Protein AF-A0A3B8SNI4-F1 (afdb_monomer)

Radius of gyration: 22.6 Å; Cα contacts (8 Å, |Δi|>4): 766; chains: 1; bounding box: 55×49×61 Å

Sequence (420 aa):
MEDINLNFTGDFHAITAANNLICAAIDNNIFQGNSLNIDENRICFNRCLDVNDRALKDITIHSKDYERKEKFDITAASEIMAILCLAKDMEDLEYKLDNILIGYTKDNKPIFVKSLNITGSLLVLLKDAIKPNLVQTLEHNPVIIHGGPFANIAHGCSSIIATKTAMKLGEYCITEAGFGSDLGALKFYDIKCRLNGLMPNATVLVTTIKALKYNGVDSLEEGINNLKAHIDILKNLTNNIIVCLNKFDNDSEEDIKYVEDYCYKLNVEFSVSTAYRDGGSGAIELAKKIISLDNKEEYKPLYDINLSIYDKIDRIIKDIYHASKIDYSEDAISKIKMIEDNKLDKLPICVAKTQYSISDDKDKLGNPSDYQVTVKDVKLYNGAGFITIYLGSIITMPGLPKVPNYEKIKLIDGEISGLS

Solvent-accessible surface area (backbone atoms only — not comparable to full-atom values): 22899 Å² total; per-residue (Å²): 109,69,52,74,76,59,64,58,91,39,41,64,59,28,45,30,51,37,44,38,47,53,46,51,49,53,55,48,40,51,74,78,68,27,89,77,44,65,28,73,92,43,58,69,59,60,38,45,40,89,57,60,48,53,78,42,58,69,40,75,46,79,54,97,90,50,72,37,78,46,36,37,30,24,32,42,64,37,61,62,32,40,24,63,16,64,20,76,49,70,68,48,38,52,56,23,54,33,42,28,55,42,28,24,24,76,83,70,45,82,38,36,43,50,80,71,74,46,57,71,61,41,49,64,48,36,61,67,53,72,56,62,38,82,51,59,49,98,82,70,45,82,39,72,59,35,66,60,22,37,37,30,76,38,49,12,34,56,14,44,48,39,50,55,49,37,50,72,74,38,99,70,63,88,82,72,43,34,74,48,53,84,38,1,48,48,26,38,49,50,43,56,19,63,78,64,77,55,78,75,62,66,43,79,49,76,46,36,69,68,58,26,13,58,31,25,78,74,30,54,81,55,4,44,42,29,56,49,45,45,50,55,42,42,56,60,36,33,78,49,47,32,39,34,35,51,65,56,96,84,63,50,71,65,62,53,48,53,53,45,56,52,34,50,76,70,74,31,50,68,30,67,28,39,35,92,81,53,40,73,71,25,34,48,66,40,52,53,50,60,70,64,52,66,84,65,82,51,73,45,68,86,66,70,51,83,46,55,67,66,56,51,49,50,49,48,41,42,73,60,29,36,36,72,43,80,45,69,34,72,63,19,53,53,42,51,48,54,33,49,78,69,70,65,42,76,39,41,80,29,64,20,46,44,76,64,15,70,40,62,46,57,85,46,47,31,64,60,61,78,41,74,48,44,37,57,38,58,47,76,38,55,22,53,54,33,32,26,40,25,52,42,93,76,82,51,40,49,59,70,62,98,81,50,64,71,84,56,47,45,77,55,99,87,40,83,40,60,83,124

Nearest PDB structures (foldseek):
  4ioj-assembly1_A  TM=9.834E-01  e=3.350E-52  Moorella thermoacetica ATCC 39073
  3do6-assembly1_A  TM=9.729E-01  e=1.039E-50  Thermotoga maritima
  3qus-assembly1_B  TM=9.733E-01  e=5.828E-49  Neomoorella thermoacetica
  1eg7-assembly1_A  TM=9.676E-01  e=6.961E-49  Neomoorella thermoacetica
  7c11-assembly2_M  TM=9.817E-01  e=9.425E-48  Methylorubrum extorquens CM4

Secondary structure (DSSP, 8-state):
-HHHHTTTTSHHHHHHHHHHHHHHHHHHHHHTT-TT-EEEEEE---EE-SS--GGGGSEEEE-SS-EEEE-EE-GGGSHHHHHHHH-SSHHHHHHHHHT-EEEEETTS-EEEGGGGT-HHHHHHHHTTTTSPEEEE-TT--EEEE-----TTTS--B--HHHHHHHHHHSS-----BSS-IIIIIHHIIIIIIHHHT---S-EEEEE-HHHHHHHTTT-HHHHHHHHHHHHHHHHTT-S-EEEEEE--TT--HHHHHHHHHHHHHTT-EEEEE-HHHHGGGGGHHHHHHHHHS--------SS-TTS-HHHHHHHHHHHTT--SEEEE-HHHHHHHHHHHHTT---S-EEEE--SSSSSS-TT--SS--S-EEEE-EEEEETTTTEEEEESS---SS----SS-GGGT-EEETTEEES--

Mean predicted aligned error: 3.7 Å

pLDDT: mean 96.06, std 4.56, range [60.31, 98.94]

Foldseek 3Di:
DVLVLPCNPVLLVLLLVLLVVLVVLCVVCVVVPVPVQFDLAWFQRAHEAQDQDPVQAWDWDDDDPDIHIGHYFHSLAHLLLLLLQQAPDLVLSLQLQQFFFGGAHPVGHTDGSVVSVCSVVSCVSCVPLSDWDWDADPVRHIDTAHGAHDQFQHQQWGHPNRQVVCVVPDPDRDTWGDFACLTNVLSCQQPRCVSPVDFDQAEEGEDEQVQLCVLQVNDNVLSVLQVVLSQQSVVLFFPRYEYEYEDDPPDDPVSVVVSCVVCVVVVHHYYYAPCVPVNVVRCVVVVVSSVPRDRDRGGDRQDQLPDQLVVLVVSSCCSRLQEPEEAEDPQAVVVSVSCVVNVVRSFHERERADSCDSDNDNVNGRRDHHHYFYQYHWDDSSSSGHIYTYRDDDRSRHHADPDHQVVFWDADPNDTTSSD

Structure (mmCIF, N/CA/C/O backbone):
data_AF-A0A3B8SNI4-F1
#
_entry.id   AF-A0A3B8SNI4-F1
#
loop_
_atom_site.group_PDB
_atom_site.id
_atom_site.type_symbol
_atom_site.label_atom_id
_atom_site.label_alt_id
_atom_site.label_comp_id
_atom_site.label_asym_id
_atom_site.label_entity_id
_atom_site.label_seq_id
_atom_site.pdbx_PDB_ins_code
_atom_site.Cartn_x
_atom_site.Cartn_y
_atom_site.Cartn_z
_atom_site.occupancy
_atom_site.B_iso_or_equiv
_atom_site.auth_seq_id
_atom_site.auth_comp_id
_atom_site.auth_asym_id
_atom_site.auth_atom_id
_atom_site.pdbx_PDB_model_num
ATOM 1 N N . MET A 1 1 ? -10.488 4.130 -20.322 1.00 87.06 1 MET A N 1
ATOM 2 C CA . MET A 1 1 ? -9.686 4.875 -19.325 1.00 87.06 1 MET A CA 1
ATOM 3 C C . MET A 1 1 ? -10.553 5.808 -18.500 1.00 87.06 1 MET A C 1
ATOM 5 O O . MET A 1 1 ? -10.392 5.814 -17.291 1.00 87.06 1 MET A O 1
ATOM 9 N N . GLU A 1 2 ? -11.481 6.544 -19.117 1.00 92.44 2 GLU A N 1
ATOM 10 C CA . GLU A 1 2 ? -12.382 7.468 -18.409 1.00 92.44 2 GLU A CA 1
ATOM 11 C C . GLU A 1 2 ? -13.154 6.801 -17.263 1.00 92.44 2 GLU A C 1
ATOM 13 O O . GLU A 1 2 ? -13.067 7.273 -16.134 1.00 92.44 2 GLU A O 1
ATOM 18 N N . ASP A 1 3 ? -13.796 5.654 -17.516 1.00 94.81 3 ASP A N 1
ATOM 19 C CA . ASP A 1 3 ? -14.542 4.926 -16.479 1.00 94.81 3 ASP A CA 1
ATOM 20 C C . ASP A 1 3 ? -13.661 4.523 -15.290 1.00 94.81 3 ASP A C 1
ATOM 22 O O . ASP A 1 3 ? -14.047 4.735 -14.144 1.00 94.81 3 ASP A O 1
ATOM 26 N N . ILE A 1 4 ? -12.459 3.995 -15.564 1.00 95.75 4 ILE A N 1
ATOM 27 C CA . ILE A 1 4 ? -11.482 3.560 -14.547 1.00 95.75 4 ILE A CA 1
ATOM 28 C C . ILE A 1 4 ? -11.057 4.737 -13.657 1.00 95.75 4 ILE A C 1
ATOM 30 O O . ILE A 1 4 ? -10.866 4.558 -12.460 1.00 95.75 4 ILE A O 1
ATOM 34 N N . ASN A 1 5 ? -10.925 5.935 -14.234 1.00 95.31 5 ASN A N 1
ATOM 35 C CA . ASN A 1 5 ? -10.493 7.143 -13.527 1.00 95.31 5 ASN A CA 1
ATOM 36 C C . ASN A 1 5 ? -11.628 7.875 -12.784 1.00 95.31 5 ASN A C 1
ATOM 38 O O . ASN A 1 5 ? -11.355 8.860 -12.099 1.00 95.31 5 ASN A O 1
ATOM 42 N N . LEU A 1 6 ? -12.885 7.455 -12.954 1.00 96.12 6 LEU A N 1
ATOM 43 C CA . LEU A 1 6 ? -14.057 8.077 -12.335 1.00 96.12 6 LEU A CA 1
ATOM 44 C C . LEU A 1 6 ? -14.736 7.092 -11.377 1.00 96.12 6 LEU A C 1
ATOM 46 O O . LEU A 1 6 ? -14.124 6.593 -10.441 1.00 96.12 6 LEU A O 1
ATOM 50 N N . ASN A 1 7 ? -16.024 6.824 -11.584 1.00 97.38 7 ASN A N 1
ATOM 51 C CA . ASN A 1 7 ? -16.815 5.982 -10.693 1.00 97.38 7 ASN A CA 1
ATOM 52 C C . ASN A 1 7 ? -16.539 4.490 -10.888 1.00 97.38 7 ASN A C 1
ATOM 54 O O . ASN A 1 7 ? -16.907 3.701 -10.021 1.00 97.38 7 ASN A O 1
ATOM 58 N N . PHE A 1 8 ? -15.958 4.113 -12.030 1.00 98.38 8 PHE A N 1
ATOM 59 C CA . PHE A 1 8 ? -15.802 2.744 -12.495 1.00 98.38 8 PHE A CA 1
ATOM 60 C C . PHE A 1 8 ? -17.044 1.890 -12.193 1.00 98.38 8 PHE A C 1
ATOM 62 O O . PHE A 1 8 ? -18.123 2.164 -12.713 1.00 98.38 8 PHE A O 1
ATOM 69 N N . THR A 1 9 ? -16.914 0.894 -11.321 1.00 98.31 9 THR A N 1
ATOM 70 C CA . THR A 1 9 ? -17.988 -0.011 -10.887 1.00 98.31 9 THR A CA 1
ATOM 71 C C . THR A 1 9 ? -18.613 0.364 -9.542 1.00 98.31 9 THR A C 1
ATOM 73 O O . THR A 1 9 ? -19.538 -0.301 -9.085 1.00 98.31 9 THR A O 1
ATOM 76 N N . GLY A 1 10 ? -18.154 1.448 -8.912 1.00 98.56 10 GLY A N 1
ATOM 77 C CA . GLY A 1 10 ? -18.661 1.944 -7.634 1.00 98.56 10 GLY A CA 1
ATOM 78 C C . GLY A 1 10 ? -17.985 1.361 -6.391 1.00 98.56 10 GLY A C 1
ATOM 79 O O . GLY A 1 10 ? -18.433 1.645 -5.280 1.00 98.56 10 GLY A O 1
ATOM 80 N N . ASP A 1 11 ? -16.899 0.599 -6.544 1.00 98.69 11 ASP A N 1
ATOM 81 C CA . ASP A 1 11 ? -16.204 -0.064 -5.430 1.00 98.69 11 ASP A CA 1
ATOM 82 C C . ASP A 1 11 ? -15.754 0.935 -4.353 1.00 98.69 11 ASP A C 1
ATOM 84 O O . ASP A 1 11 ? -15.975 0.726 -3.160 1.00 98.69 11 ASP A O 1
ATOM 88 N N . PHE A 1 12 ? -15.167 2.064 -4.764 1.00 98.69 12 PHE A N 1
ATOM 89 C CA . PHE A 1 12 ? -14.708 3.095 -3.830 1.00 98.69 12 PHE A CA 1
ATOM 90 C C . PHE A 1 12 ? -15.888 3.743 -3.101 1.00 98.69 12 PHE A C 1
ATOM 92 O O . PHE A 1 12 ? -15.811 3.926 -1.890 1.00 98.69 12 PHE A O 1
ATOM 99 N N . HIS A 1 13 ? -17.018 3.973 -3.779 1.00 98.75 13 HIS A N 1
ATOM 100 C CA . HIS A 1 13 ? -18.238 4.493 -3.146 1.00 98.75 13 HIS A CA 1
ATOM 101 C C . HIS A 1 13 ? -18.773 3.546 -2.070 1.00 98.75 13 HIS A C 1
ATOM 103 O O . HIS A 1 13 ? -19.143 3.991 -0.981 1.00 98.75 13 HIS A O 1
ATOM 109 N N . ALA A 1 14 ? -18.773 2.239 -2.342 1.00 98.88 14 ALA A N 1
ATOM 110 C CA . ALA A 1 14 ? -19.166 1.221 -1.372 1.00 98.88 14 ALA A CA 1
ATOM 111 C C . ALA A 1 14 ? -18.240 1.216 -0.143 1.00 98.88 14 ALA A C 1
ATOM 113 O O . ALA A 1 14 ? -18.717 1.157 0.993 1.00 98.88 14 ALA A O 1
ATOM 114 N N . ILE A 1 15 ? -16.927 1.355 -0.351 1.00 98.88 15 ILE A N 1
ATOM 115 C CA . ILE A 1 15 ? -15.934 1.465 0.728 1.00 98.88 15 ILE A CA 1
ATOM 116 C C . ILE A 1 15 ? -16.149 2.749 1.538 1.00 98.88 15 ILE A C 1
ATOM 118 O O . ILE A 1 15 ? -16.160 2.690 2.769 1.00 98.88 15 ILE A O 1
ATOM 122 N N . THR A 1 16 ? -16.373 3.897 0.888 1.00 98.88 16 THR A N 1
ATOM 123 C CA . THR A 1 16 ? -16.684 5.166 1.565 1.00 98.88 16 THR A CA 1
ATOM 124 C C . THR A 1 16 ? -17.934 5.029 2.433 1.00 98.88 16 THR A C 1
ATOM 126 O O . THR A 1 16 ? -17.929 5.431 3.600 1.00 98.88 16 THR A O 1
ATOM 129 N N . ALA A 1 17 ? -18.999 4.429 1.891 1.00 98.94 17 ALA A N 1
ATOM 130 C CA . ALA A 1 17 ? -20.250 4.208 2.604 1.00 98.94 17 ALA A CA 1
ATOM 131 C C . ALA A 1 17 ? -20.061 3.280 3.814 1.00 98.94 17 ALA A C 1
ATOM 133 O O . ALA A 1 17 ? -20.495 3.619 4.915 1.00 98.94 17 ALA A O 1
ATOM 134 N N . ALA A 1 18 ? -19.365 2.151 3.643 1.00 98.88 18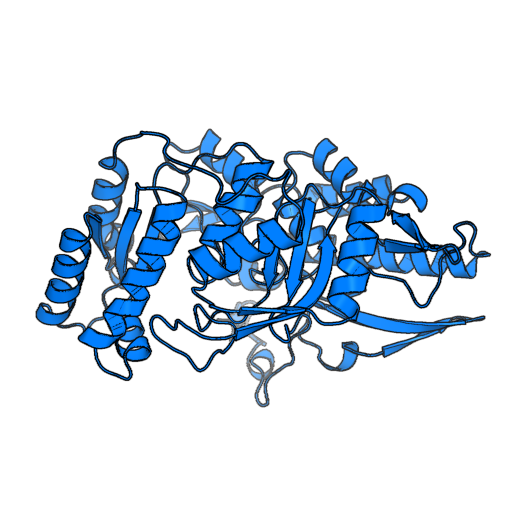 ALA A N 1
ATOM 135 C CA . ALA A 1 18 ? -19.080 1.213 4.727 1.00 98.88 18 ALA A CA 1
ATOM 136 C C . ALA A 1 18 ? -18.221 1.857 5.830 1.00 98.88 18 ALA A C 1
ATOM 138 O O . ALA A 1 18 ? -18.532 1.730 7.014 1.00 98.88 18 ALA A O 1
ATOM 139 N N . ASN A 1 19 ? -17.189 2.621 5.457 1.00 98.88 19 ASN A N 1
ATOM 140 C CA . ASN A 1 19 ? -16.322 3.321 6.407 1.00 98.88 19 ASN A CA 1
ATOM 141 C C . ASN A 1 19 ? -17.123 4.326 7.234 1.00 98.88 19 ASN A C 1
ATOM 143 O O . ASN A 1 19 ? -17.052 4.348 8.462 1.00 98.88 19 ASN A O 1
ATOM 147 N N . ASN A 1 20 ? -17.918 5.154 6.561 1.00 98.81 20 ASN A N 1
ATOM 148 C CA . ASN A 1 20 ? -18.678 6.197 7.232 1.00 98.81 20 ASN A CA 1
ATOM 149 C C . ASN A 1 20 ? -19.866 5.635 8.030 1.00 98.81 20 ASN A C 1
ATOM 151 O O . ASN A 1 20 ? -20.262 6.264 9.012 1.00 98.81 20 ASN A O 1
ATOM 155 N N . LEU A 1 21 ? -20.375 4.439 7.698 1.00 98.88 21 LEU A N 1
ATOM 156 C CA . LEU A 1 21 ? -21.325 3.712 8.545 1.00 98.88 21 LEU A CA 1
ATOM 157 C C . LEU A 1 21 ? -20.695 3.304 9.886 1.00 98.88 21 LEU A C 1
ATOM 159 O O . LEU A 1 21 ? -21.345 3.469 10.916 1.00 98.88 21 LEU A O 1
ATOM 163 N N . ILE A 1 22 ? -19.435 2.845 9.905 1.00 98.81 22 ILE A N 1
ATOM 164 C CA . ILE A 1 22 ? -18.716 2.565 11.164 1.00 98.81 22 ILE A CA 1
ATOM 165 C C . ILE A 1 22 ? -18.629 3.840 12.008 1.00 98.81 22 ILE A C 1
ATOM 167 O O . ILE A 1 22 ? -19.038 3.835 13.168 1.00 98.81 22 ILE A O 1
ATOM 171 N N . CYS A 1 23 ? -18.174 4.955 11.427 1.00 98.38 23 CYS A N 1
ATOM 172 C CA . CYS A 1 23 ? -18.080 6.232 12.142 1.00 98.38 23 CYS A CA 1
ATOM 173 C C . CYS A 1 23 ? -19.439 6.700 12.685 1.00 98.38 23 CYS A C 1
ATOM 175 O O . CYS A 1 23 ? -19.534 7.131 13.833 1.00 98.38 23 CYS A O 1
ATOM 177 N N . ALA A 1 24 ? -20.503 6.594 11.883 1.00 97.81 24 ALA A N 1
ATOM 178 C CA . ALA A 1 24 ? -21.853 6.950 12.306 1.00 97.81 24 ALA A CA 1
ATOM 179 C C . ALA A 1 24 ? -22.359 6.051 13.445 1.00 97.81 24 ALA A C 1
ATOM 181 O O . ALA A 1 24 ? -22.985 6.546 14.379 1.00 97.81 24 ALA A O 1
ATOM 182 N N . ALA A 1 25 ? -22.064 4.749 13.405 1.00 98.44 25 ALA A N 1
ATOM 183 C CA . ALA A 1 25 ? -22.442 3.810 14.455 1.00 98.44 25 ALA A CA 1
ATOM 184 C C . ALA A 1 25 ? -21.688 4.058 15.773 1.00 98.44 25 ALA A C 1
ATOM 186 O O . ALA A 1 25 ? -22.301 3.946 16.834 1.00 98.44 25 ALA A O 1
ATOM 187 N N . ILE A 1 26 ? -20.404 4.441 15.715 1.00 97.50 26 ILE A N 1
ATOM 188 C CA . ILE A 1 26 ? -19.618 4.860 16.890 1.00 97.50 26 ILE A CA 1
ATOM 189 C C . ILE A 1 26 ? -20.290 6.054 17.569 1.00 97.50 26 ILE A C 1
ATOM 191 O O . ILE A 1 26 ? -20.646 5.980 18.745 1.00 97.50 26 ILE A O 1
ATOM 195 N N . ASP A 1 27 ? -20.510 7.135 16.818 1.00 96.19 27 ASP A N 1
ATOM 196 C CA . ASP A 1 27 ? -21.099 8.359 17.364 1.00 96.19 27 ASP A CA 1
ATOM 197 C C . ASP A 1 27 ? -22.544 8.131 17.840 1.00 96.19 27 ASP A C 1
ATOM 199 O O . ASP A 1 27 ? -22.941 8.633 18.890 1.00 96.19 27 ASP A O 1
ATOM 203 N N . ASN A 1 28 ? -23.326 7.308 17.131 1.00 96.38 28 ASN A N 1
ATOM 204 C CA . ASN A 1 28 ? -24.665 6.931 17.575 1.00 96.38 28 ASN A CA 1
ATOM 205 C C . ASN A 1 28 ? -24.630 6.107 18.872 1.00 96.38 28 ASN A C 1
ATOM 207 O O . ASN A 1 28 ? -25.457 6.345 19.746 1.00 96.38 28 ASN A O 1
ATOM 211 N N . ASN A 1 29 ? -23.687 5.172 19.044 1.00 96.62 29 ASN A N 1
ATOM 212 C CA . ASN A 1 29 ? -23.568 4.436 20.305 1.00 96.62 29 ASN A CA 1
ATOM 213 C C . ASN A 1 29 ? -23.303 5.391 21.474 1.00 96.62 29 ASN A C 1
ATOM 215 O O . ASN A 1 29 ? -23.988 5.297 22.490 1.00 96.62 29 ASN A O 1
ATOM 219 N N . ILE A 1 30 ? -22.374 6.339 21.303 1.00 95.00 30 ILE A N 1
ATOM 220 C CA . ILE A 1 30 ? -22.060 7.354 22.317 1.00 95.00 30 ILE A CA 1
ATOM 221 C C . ILE A 1 30 ? -23.304 8.196 22.625 1.00 95.00 30 ILE A C 1
ATOM 223 O O . ILE A 1 30 ? -23.685 8.329 23.788 1.00 95.00 30 ILE A O 1
ATOM 227 N N . PHE A 1 31 ? -23.979 8.696 21.588 1.00 94.19 31 PHE A N 1
ATOM 228 C CA . PHE A 1 31 ? -25.182 9.517 21.717 1.00 94.19 31 PHE A CA 1
ATOM 229 C C . PHE A 1 31 ? -26.332 8.801 22.444 1.00 94.19 31 PHE A C 1
ATOM 231 O O . PHE A 1 31 ? -27.014 9.407 23.264 1.00 94.19 31 PHE A O 1
ATOM 238 N N . GLN A 1 32 ? -26.539 7.507 22.185 1.00 95.25 32 GLN A N 1
ATOM 239 C CA . GLN A 1 32 ? -27.634 6.717 22.769 1.00 95.25 32 GLN A CA 1
ATOM 240 C C . GLN A 1 32 ? -27.322 6.181 24.180 1.00 95.25 32 GLN A C 1
ATOM 242 O O . GLN A 1 32 ? -27.994 5.268 24.660 1.00 95.25 32 GLN A O 1
ATOM 247 N N . GLY A 1 33 ? -26.307 6.728 24.856 1.00 94.50 33 GLY A N 1
ATOM 248 C CA . GLY A 1 33 ? -25.946 6.366 26.230 1.00 94.50 33 GLY A CA 1
ATOM 249 C C . GLY A 1 33 ? -24.639 5.586 26.372 1.00 94.50 33 GLY A C 1
ATOM 250 O O . GLY A 1 33 ? -24.361 5.090 27.460 1.00 94.50 33 GLY A O 1
ATOM 251 N N . ASN A 1 34 ? -23.840 5.483 25.304 1.00 95.62 34 ASN A N 1
ATOM 252 C CA . ASN A 1 34 ? -22.488 4.917 25.290 1.00 95.62 34 ASN A CA 1
ATOM 253 C C . ASN A 1 34 ? -22.391 3.545 25.977 1.00 95.62 34 ASN A C 1
ATOM 255 O O . ASN A 1 34 ? -21.586 3.335 26.887 1.00 95.62 34 ASN A O 1
ATOM 259 N N . SER A 1 35 ? -23.224 2.594 25.545 1.00 97.12 35 SER A N 1
ATOM 260 C CA . SER A 1 35 ? -23.297 1.257 26.155 1.00 97.12 35 SER A CA 1
ATOM 261 C C . SER A 1 35 ? -21.972 0.485 26.104 1.00 97.12 35 SER A C 1
ATOM 263 O O . SER A 1 35 ? -21.784 -0.459 26.866 1.00 97.12 35 SER A O 1
ATOM 265 N N . LEU A 1 36 ? -21.065 0.864 25.197 1.00 97.56 36 LEU A N 1
ATOM 266 C CA . LEU A 1 36 ? -19.734 0.274 25.049 1.00 97.56 36 LEU A CA 1
ATOM 267 C C . LEU A 1 36 ? -18.658 0.971 25.896 1.00 97.56 36 LEU A C 1
ATOM 269 O O . LEU A 1 36 ? -17.508 0.536 25.874 1.00 97.56 36 LEU A O 1
ATOM 273 N N . ASN A 1 37 ? -19.010 2.021 26.647 1.00 97.25 37 ASN A N 1
ATOM 274 C CA . ASN A 1 37 ? -18.082 2.831 27.439 1.00 97.25 37 ASN A CA 1
ATOM 275 C C . ASN A 1 37 ? -16.881 3.344 26.615 1.00 97.25 37 ASN A C 1
ATOM 277 O O . ASN A 1 37 ? -15.750 3.349 27.104 1.00 97.25 37 ASN A O 1
ATOM 281 N N . ILE A 1 38 ? -17.121 3.727 25.355 1.00 97.06 38 ILE A N 1
ATOM 282 C CA . ILE A 1 38 ? -16.119 4.290 24.439 1.00 97.06 38 ILE A CA 1
ATOM 283 C C . ILE A 1 38 ? -15.568 5.582 25.045 1.00 97.06 38 ILE A C 1
ATOM 285 O O . ILE A 1 38 ? -16.337 6.421 25.516 1.00 97.06 38 ILE A O 1
ATOM 289 N N . ASP A 1 39 ? -14.247 5.739 25.019 1.00 95.69 39 ASP A N 1
ATOM 290 C CA . ASP A 1 39 ? -13.586 7.019 25.261 1.00 95.69 39 ASP A CA 1
ATOM 291 C C . ASP A 1 39 ? -13.506 7.801 23.943 1.00 95.69 39 ASP A C 1
ATOM 293 O O . ASP A 1 39 ? -12.799 7.422 23.005 1.00 95.69 39 ASP A O 1
ATOM 297 N N . GLU A 1 40 ? -14.247 8.904 23.874 1.00 93.44 40 GLU A N 1
ATOM 298 C CA . GLU A 1 40 ? -14.347 9.788 22.716 1.00 93.44 40 GLU A CA 1
ATOM 299 C C . GLU A 1 40 ? -13.003 10.397 22.278 1.00 93.44 40 GLU A C 1
ATOM 301 O O . GLU A 1 40 ? -12.844 10.742 21.106 1.00 93.44 40 GLU A O 1
ATOM 306 N N . ASN A 1 41 ? -12.012 10.472 23.175 1.00 93.38 41 ASN A N 1
ATOM 307 C CA . ASN A 1 41 ? -10.664 10.964 22.872 1.00 93.38 41 ASN A CA 1
ATOM 308 C C . ASN A 1 41 ? -9.728 9.865 22.354 1.00 93.38 41 ASN A C 1
ATOM 310 O O . ASN A 1 41 ? -8.594 10.148 21.961 1.00 93.38 41 ASN A O 1
ATOM 314 N N . ARG A 1 42 ? -10.180 8.606 22.364 1.00 94.75 42 ARG A N 1
ATOM 315 C CA . ARG A 1 42 ? -9.388 7.425 21.994 1.00 94.75 42 ARG A CA 1
ATOM 316 C C . ARG A 1 42 ? -10.015 6.613 20.863 1.00 94.75 42 ARG A C 1
ATOM 318 O O . ARG A 1 42 ? -9.740 5.420 20.731 1.00 94.75 42 ARG A O 1
ATOM 325 N N . ILE A 1 43 ? -10.831 7.254 20.033 1.00 96.50 43 ILE A N 1
ATOM 326 C CA . ILE A 1 43 ? -11.299 6.689 18.765 1.00 96.50 43 ILE A CA 1
ATOM 327 C C . ILE A 1 43 ? -10.116 6.634 17.790 1.00 96.50 43 ILE A C 1
ATOM 329 O O . ILE A 1 43 ? -9.365 7.595 17.643 1.00 96.50 43 ILE A O 1
ATOM 333 N N . CYS A 1 44 ? -9.927 5.485 17.144 1.00 95.06 44 CYS A N 1
ATOM 334 C CA . CYS A 1 44 ? -8.802 5.225 16.234 1.00 95.06 44 CYS A CA 1
ATOM 335 C C . CYS A 1 44 ? -9.219 5.159 14.757 1.00 95.06 44 CYS A C 1
ATOM 337 O O . CYS A 1 44 ? -8.364 4.986 13.882 1.00 95.06 44 CYS A O 1
ATOM 339 N N . PHE A 1 45 ? -10.520 5.275 14.487 1.00 97.38 45 PHE A N 1
ATOM 340 C CA . PHE A 1 45 ? -11.118 5.100 13.171 1.00 97.38 45 PHE A CA 1
ATOM 341 C C . PHE A 1 45 ? -11.692 6.423 12.656 1.00 97.38 45 PHE A C 1
ATOM 343 O O . PHE A 1 45 ? -12.567 7.013 13.288 1.00 97.38 45 PHE A O 1
ATOM 350 N N . ASN A 1 46 ? -11.193 6.867 11.505 1.00 96.81 46 ASN A N 1
ATOM 351 C CA . ASN A 1 46 ? -11.517 8.161 10.911 1.00 96.81 46 ASN A CA 1
ATOM 352 C C . ASN A 1 46 ? -12.600 8.021 9.839 1.00 96.81 46 ASN A C 1
ATOM 354 O O . ASN A 1 46 ? -12.756 6.969 9.207 1.00 96.81 46 ASN A O 1
ATOM 358 N N . ARG A 1 47 ? -13.299 9.123 9.565 1.00 98.56 47 ARG A N 1
ATOM 359 C CA . ARG A 1 47 ? -14.157 9.220 8.377 1.00 98.56 47 ARG A CA 1
ATOM 360 C C . ARG A 1 47 ? -13.312 9.226 7.104 1.00 98.56 47 ARG A C 1
ATOM 362 O O . ARG A 1 47 ? -12.104 9.460 7.146 1.00 98.56 47 ARG A O 1
ATOM 369 N N . CYS A 1 48 ? -13.939 8.979 5.957 1.00 98.50 48 CYS A N 1
ATOM 370 C CA . CYS A 1 48 ? -13.242 9.105 4.681 1.00 98.50 48 CYS A CA 1
ATOM 371 C C . CYS A 1 48 ? -14.102 9.701 3.568 1.00 98.50 48 CYS A C 1
ATOM 373 O O . CYS A 1 48 ? -15.335 9.686 3.633 1.00 98.50 48 CYS A O 1
ATOM 375 N N . LEU A 1 49 ? -13.422 10.234 2.555 1.00 98.56 49 LEU A N 1
ATOM 376 C CA . LEU A 1 49 ? -14.021 10.796 1.350 1.00 98.56 49 LEU A CA 1
ATOM 377 C C . LEU A 1 49 ? -13.045 10.659 0.180 1.00 98.56 49 LEU A C 1
ATOM 379 O O . LEU A 1 49 ? -11.871 10.982 0.334 1.00 98.56 49 LEU A O 1
ATOM 383 N N . ASP A 1 50 ? -13.519 10.239 -0.992 1.00 98.19 50 ASP A N 1
ATOM 384 C CA . ASP A 1 50 ? -12.682 10.133 -2.193 1.00 98.19 50 ASP A CA 1
ATOM 385 C C . ASP A 1 50 ? -12.591 11.461 -2.963 1.00 98.19 50 ASP A C 1
ATOM 387 O O . ASP A 1 50 ? -12.977 11.590 -4.121 1.00 98.19 50 ASP A O 1
ATOM 391 N N . VAL A 1 51 ? -12.145 12.502 -2.258 1.00 97.25 51 VAL A N 1
ATOM 392 C CA . VAL A 1 51 ? -11.920 13.850 -2.791 1.00 97.25 51 VAL A CA 1
ATOM 393 C C . VAL A 1 51 ? -10.692 14.432 -2.102 1.00 97.25 51 VAL A C 1
ATOM 395 O O . VAL A 1 51 ? -10.542 14.316 -0.888 1.00 97.25 51 VAL A O 1
ATOM 398 N N . ASN A 1 52 ? -9.829 15.111 -2.860 1.00 98.00 52 ASN A N 1
ATOM 399 C CA . ASN A 1 52 ? -8.659 15.801 -2.313 1.00 98.00 52 ASN A CA 1
ATOM 400 C C . ASN A 1 52 ? -9.063 17.064 -1.527 1.00 98.00 52 ASN A C 1
ATOM 402 O O . ASN A 1 52 ? -8.935 18.182 -2.033 1.00 98.00 52 ASN A O 1
ATOM 406 N N . ASP A 1 53 ? -9.516 16.904 -0.284 1.00 97.88 53 ASP A N 1
ATOM 407 C CA . ASP A 1 53 ? -9.995 18.005 0.553 1.00 97.88 53 ASP A CA 1
ATOM 408 C C . ASP A 1 53 ? -9.148 18.207 1.818 1.00 97.88 53 ASP A C 1
ATOM 410 O O . ASP A 1 53 ? -9.343 17.598 2.872 1.00 97.88 53 ASP A O 1
ATOM 414 N N . ARG A 1 54 ? -8.202 19.149 1.738 1.00 97.06 54 ARG A N 1
ATOM 415 C CA . ARG A 1 54 ? -7.318 19.472 2.866 1.00 97.06 54 ARG A CA 1
ATOM 416 C C . ARG A 1 54 ? -8.043 20.090 4.068 1.00 97.06 54 ARG A C 1
ATOM 418 O O . ARG A 1 54 ? -7.441 20.104 5.139 1.00 97.06 54 ARG A O 1
ATOM 425 N N . ALA A 1 55 ? -9.254 20.630 3.902 1.00 97.75 55 ALA A N 1
ATOM 426 C CA . ALA A 1 55 ? -9.982 21.291 4.985 1.00 97.75 55 ALA A CA 1
ATOM 427 C C . ALA A 1 55 ? -10.505 20.291 6.027 1.00 97.75 55 ALA A C 1
ATOM 429 O O . ALA A 1 55 ? -10.714 20.661 7.176 1.00 97.75 55 ALA A O 1
ATOM 430 N N . LEU A 1 56 ? -10.642 19.015 5.652 1.00 97.62 56 LEU A N 1
ATOM 431 C CA . LEU A 1 56 ? -11.178 17.956 6.511 1.00 97.62 56 LEU A CA 1
ATOM 432 C C . LEU A 1 56 ? -10.105 17.215 7.337 1.00 97.62 56 LEU A C 1
ATOM 434 O O . LEU A 1 56 ? -10.399 16.218 7.994 1.00 97.62 56 LEU A O 1
ATOM 438 N N . LYS A 1 57 ? -8.847 17.678 7.311 1.00 94.69 57 LYS A N 1
ATOM 439 C CA . LYS A 1 57 ? -7.713 17.033 8.006 1.00 94.69 57 LYS A CA 1
ATOM 440 C C . LYS A 1 57 ? -7.748 17.130 9.525 1.00 94.69 57 LYS A C 1
ATOM 442 O O . LYS A 1 57 ? -7.109 16.316 10.189 1.00 94.69 57 LYS A O 1
ATOM 447 N N . ASP A 1 58 ? -8.388 18.164 10.049 1.00 95.00 58 ASP A N 1
ATOM 448 C CA . ASP A 1 58 ? -8.511 18.428 11.478 1.00 95.00 58 ASP A CA 1
ATOM 449 C C . ASP A 1 58 ? -9.807 19.205 11.684 1.00 95.00 58 ASP A C 1
ATOM 451 O O . ASP A 1 58 ? -9.901 20.380 11.325 1.00 95.00 58 ASP A O 1
ATOM 455 N N . ILE A 1 59 ? -10.834 18.507 12.160 1.00 96.50 59 ILE A N 1
ATOM 456 C CA . ILE A 1 59 ? -12.149 19.085 12.409 1.00 96.50 59 ILE A CA 1
ATOM 457 C C . ILE A 1 59 ? -12.598 18.744 13.827 1.00 96.50 59 ILE A C 1
ATOM 459 O O . ILE A 1 59 ? -12.200 17.734 14.411 1.00 96.50 59 ILE A O 1
ATOM 463 N N . THR A 1 60 ? -13.498 19.563 14.353 1.00 95.94 60 THR A N 1
ATOM 464 C CA . THR A 1 60 ? -14.256 19.240 15.559 1.00 95.94 60 THR A CA 1
ATOM 465 C C . THR A 1 60 ? -15.673 18.900 15.140 1.00 95.94 60 THR A C 1
ATOM 467 O O . THR A 1 60 ? -16.320 19.685 14.446 1.00 95.94 60 THR A O 1
ATOM 470 N N . ILE A 1 61 ? -16.162 17.732 15.552 1.00 93.56 61 ILE A N 1
ATOM 471 C CA . ILE A 1 61 ? -17.582 17.415 15.432 1.00 93.56 61 ILE A CA 1
ATOM 472 C C . ILE A 1 61 ? -18.286 17.788 16.733 1.00 93.56 61 ILE A C 1
ATOM 474 O O . ILE A 1 61 ? -17.793 17.503 17.826 1.00 93.56 61 ILE A O 1
ATOM 478 N N . HIS A 1 62 ? -19.451 18.413 16.596 1.00 91.56 62 HIS A N 1
ATOM 479 C CA . HIS A 1 62 ? -20.320 18.748 17.713 1.00 91.56 62 HIS A CA 1
ATOM 480 C C . HIS A 1 62 ? -21.534 17.826 17.681 1.00 91.56 62 HIS A C 1
ATOM 482 O O . HIS A 1 62 ? -22.280 17.795 16.700 1.00 91.56 62 HIS A O 1
ATOM 488 N N . SER A 1 63 ? -21.718 17.074 18.759 1.00 83.19 63 SER A N 1
ATOM 489 C CA . SER A 1 63 ? -22.947 16.349 19.055 1.00 83.19 63 SER A CA 1
ATOM 490 C C . SER A 1 63 ? -23.608 16.988 20.275 1.00 83.19 63 SER A C 1
ATOM 492 O O . SER A 1 63 ? -23.045 17.885 20.898 1.00 83.19 63 SER A O 1
ATOM 494 N N . LYS A 1 64 ? -24.828 16.565 20.606 1.00 78.50 64 LYS A N 1
ATOM 495 C CA . LYS A 1 64 ? -25.648 17.219 21.636 1.00 78.50 64 LYS A CA 1
ATOM 496 C C . LYS A 1 64 ? -24.910 17.386 22.971 1.00 78.50 64 LYS A C 1
ATOM 498 O O . LYS A 1 64 ? -24.923 18.478 23.528 1.00 78.50 64 LYS A O 1
ATOM 503 N N . ASP A 1 65 ? -24.269 16.317 23.442 1.00 79.81 65 ASP A N 1
ATOM 504 C CA . ASP A 1 65 ? -23.695 16.243 24.791 1.00 79.81 65 ASP A CA 1
ATOM 505 C C . ASP A 1 65 ? -22.163 16.049 24.795 1.00 79.81 65 ASP A C 1
ATOM 507 O O . ASP A 1 65 ? -21.571 15.873 25.857 1.00 79.81 65 ASP A O 1
ATOM 511 N N . TYR A 1 66 ? -21.505 16.073 23.627 1.00 84.69 66 TYR A N 1
ATOM 512 C CA . TYR A 1 66 ? -20.045 15.977 23.523 1.00 84.69 66 TYR A CA 1
ATOM 513 C C . TYR A 1 66 ? -19.506 16.634 22.247 1.00 84.69 66 TYR A C 1
ATOM 515 O O . TYR A 1 66 ? -20.174 16.689 21.211 1.00 84.69 66 TYR A O 1
ATOM 523 N N . GLU A 1 67 ? -18.259 17.085 22.317 1.00 91.81 67 GLU A N 1
ATOM 524 C CA . GLU A 1 67 ? -17.447 17.442 21.159 1.00 91.81 67 GLU A CA 1
ATOM 525 C C . GLU A 1 67 ? -16.249 16.503 21.084 1.00 91.81 67 GLU A C 1
ATOM 527 O O . GLU A 1 67 ? -15.729 16.062 22.109 1.00 91.81 67 GLU A O 1
ATOM 532 N N . ARG A 1 68 ? -15.805 16.176 19.871 1.00 93.56 68 ARG A N 1
ATOM 533 C CA . ARG A 1 68 ? -14.566 15.418 19.696 1.00 93.56 68 ARG A CA 1
ATOM 534 C C . ARG A 1 68 ? -13.822 15.847 18.449 1.00 93.56 68 ARG A C 1
ATOM 536 O O . ARG A 1 68 ? -14.422 16.300 17.471 1.00 93.56 68 ARG A O 1
ATOM 543 N N . LYS A 1 69 ? -12.506 15.650 18.483 1.00 94.88 69 LYS A N 1
ATOM 544 C CA . LYS A 1 69 ? -11.667 15.774 17.293 1.00 94.88 69 LYS A CA 1
ATOM 545 C C . LYS A 1 69 ? -11.985 14.644 16.319 1.00 94.88 69 LYS A C 1
ATOM 547 O O . LYS A 1 69 ? -12.260 13.511 16.718 1.00 94.88 69 LYS A O 1
ATOM 552 N N . GLU A 1 70 ? -11.936 14.967 15.042 1.00 95.69 70 GLU A N 1
ATOM 553 C CA . GLU A 1 70 ? -12.152 14.040 13.943 1.00 95.69 70 GLU A CA 1
ATOM 554 C C . GLU A 1 70 ? -11.250 14.427 12.773 1.00 95.69 70 GLU A C 1
ATOM 556 O O . GLU A 1 70 ? -10.784 15.565 12.659 1.00 95.69 70 GLU A O 1
ATOM 561 N N . LYS A 1 71 ? -10.987 13.458 11.903 1.00 95.94 71 LYS A N 1
ATOM 562 C CA . LYS A 1 71 ? -10.251 13.655 10.660 1.00 95.94 71 LYS A CA 1
ATOM 563 C C . LYS A 1 71 ? -10.935 12.888 9.540 1.00 95.94 71 LYS A C 1
ATOM 565 O O . LYS A 1 71 ? -11.613 11.890 9.775 1.00 95.94 71 LYS A O 1
ATOM 570 N N . PHE A 1 72 ? -10.727 13.347 8.314 1.00 98.25 72 PHE A N 1
ATOM 571 C CA . PHE A 1 72 ? -11.024 12.563 7.126 1.00 98.25 72 PHE A CA 1
ATOM 572 C C . PHE A 1 72 ? -9.731 12.094 6.478 1.00 98.25 72 PHE A C 1
ATOM 574 O O . PHE A 1 72 ? -8.811 12.885 6.268 1.00 98.25 72 PHE A O 1
ATOM 581 N N . ASP A 1 73 ? -9.711 10.820 6.111 1.00 97.81 73 ASP A N 1
ATOM 582 C CA . ASP A 1 73 ? -8.722 10.236 5.213 1.00 97.81 73 ASP A CA 1
ATOM 583 C C . ASP A 1 73 ? -9.318 10.114 3.799 1.00 97.81 73 ASP A C 1
ATOM 585 O O . ASP A 1 73 ? -10.539 10.084 3.626 1.00 97.81 73 ASP A O 1
ATOM 589 N N . ILE A 1 74 ? -8.487 10.059 2.757 1.00 98.31 74 ILE A N 1
ATOM 590 C CA . ILE A 1 74 ? -8.993 9.695 1.430 1.00 98.31 74 ILE A CA 1
ATOM 591 C C . ILE A 1 74 ? -9.461 8.236 1.456 1.00 98.31 74 ILE A C 1
ATOM 593 O O . ILE A 1 74 ? -8.892 7.422 2.182 1.00 98.31 74 ILE A O 1
ATOM 597 N N . THR A 1 75 ? -10.489 7.863 0.695 1.00 98.69 75 THR A N 1
ATOM 598 C CA . THR A 1 75 ? -11.092 6.519 0.804 1.00 98.69 75 THR A CA 1
ATOM 599 C C . THR A 1 75 ? -10.090 5.374 0.602 1.00 98.69 75 THR A C 1
ATOM 601 O O . THR A 1 75 ? -10.140 4.387 1.337 1.00 98.69 75 THR A O 1
ATOM 604 N N . ALA A 1 76 ? -9.105 5.530 -0.285 1.00 97.81 76 ALA A N 1
ATOM 605 C CA . ALA A 1 76 ? -8.024 4.557 -0.483 1.00 97.81 76 ALA A CA 1
ATOM 606 C C . ALA A 1 76 ? -7.110 4.333 0.750 1.00 97.81 76 ALA A C 1
ATOM 608 O O . ALA A 1 76 ? -6.383 3.338 0.815 1.00 97.81 76 ALA A O 1
ATOM 609 N N . ALA A 1 77 ? -7.136 5.241 1.732 1.00 97.75 77 ALA A N 1
ATOM 610 C CA . ALA A 1 77 ? -6.410 5.139 2.997 1.00 97.75 77 ALA A CA 1
ATOM 611 C C . ALA A 1 77 ? -7.217 4.451 4.120 1.00 97.75 77 ALA A C 1
ATOM 613 O O . ALA A 1 77 ? -6.666 4.189 5.190 1.00 97.75 77 ALA A O 1
ATOM 614 N N . SER A 1 78 ? -8.498 4.137 3.891 1.00 98.19 78 SER A N 1
ATOM 615 C CA . SER A 1 78 ? -9.331 3.402 4.850 1.00 98.19 78 SER A CA 1
ATOM 616 C C . SER A 1 78 ? -8.799 1.985 5.099 1.00 98.19 78 SER A C 1
ATOM 618 O O . SER A 1 78 ? -8.355 1.298 4.176 1.00 98.19 78 SER A O 1
ATOM 620 N N . GLU A 1 79 ? -8.932 1.489 6.334 1.00 98.69 79 GLU A N 1
ATOM 621 C CA . GLU A 1 79 ? -8.674 0.075 6.636 1.00 98.69 79 GLU A CA 1
ATOM 622 C C . GLU A 1 79 ? -9.600 -0.856 5.840 1.00 98.69 79 GLU A C 1
ATOM 624 O O . GLU A 1 79 ? -9.180 -1.946 5.462 1.00 98.69 79 GLU A O 1
ATOM 629 N N . ILE A 1 80 ? -10.820 -0.416 5.505 1.00 98.75 80 ILE A N 1
ATOM 630 C CA . ILE A 1 80 ? -11.755 -1.208 4.696 1.00 98.75 80 ILE A CA 1
ATOM 631 C C . ILE A 1 80 ? -11.188 -1.462 3.297 1.00 98.75 80 ILE A C 1
ATOM 633 O O . ILE A 1 80 ? -11.327 -2.571 2.788 1.00 98.75 80 ILE A O 1
ATOM 637 N N . MET A 1 81 ? -10.485 -0.491 2.698 1.00 98.81 81 MET A N 1
ATOM 638 C CA . MET A 1 81 ? -9.794 -0.699 1.420 1.00 98.81 81 MET A CA 1
ATOM 639 C C . MET A 1 81 ? -8.737 -1.803 1.543 1.00 98.81 81 MET A C 1
ATOM 641 O O . MET A 1 81 ? -8.674 -2.713 0.715 1.00 98.81 81 MET A O 1
ATOM 645 N N . ALA A 1 82 ? -7.923 -1.759 2.602 1.00 98.62 82 ALA A N 1
ATOM 646 C CA . ALA A 1 82 ? -6.918 -2.786 2.853 1.00 98.62 82 ALA A CA 1
ATOM 647 C C . ALA A 1 82 ? -7.553 -4.162 3.118 1.00 98.62 82 ALA A C 1
ATOM 649 O O . ALA A 1 82 ? -7.054 -5.158 2.601 1.00 98.62 82 ALA A O 1
ATOM 650 N N . ILE A 1 83 ? -8.658 -4.218 3.865 1.00 98.81 83 ILE A N 1
ATOM 651 C CA . ILE A 1 83 ? -9.423 -5.440 4.142 1.00 98.81 83 ILE A CA 1
ATOM 652 C C . ILE A 1 83 ? -10.007 -6.031 2.862 1.00 98.81 83 ILE A C 1
ATOM 654 O O . ILE A 1 83 ? -9.810 -7.217 2.623 1.00 98.81 83 ILE A O 1
ATOM 658 N N . LEU A 1 84 ? -10.654 -5.227 2.014 1.00 98.69 84 LEU A N 1
ATOM 659 C CA . LEU A 1 84 ? -11.201 -5.685 0.734 1.00 98.69 84 LEU A CA 1
ATOM 660 C C . LEU A 1 84 ? -10.101 -6.267 -0.158 1.00 98.69 84 LEU A C 1
ATOM 662 O O . LEU A 1 84 ? -10.293 -7.288 -0.817 1.00 98.69 84 LEU A O 1
ATOM 666 N N . CYS A 1 85 ? -8.914 -5.661 -0.133 1.00 98.75 85 CYS A N 1
ATOM 667 C CA . CYS A 1 85 ? -7.770 -6.172 -0.876 1.00 98.75 85 CYS A CA 1
ATOM 668 C C . CYS A 1 85 ? -7.157 -7.434 -0.252 1.00 98.75 85 CYS A C 1
ATOM 670 O O . CYS A 1 85 ? -6.589 -8.246 -0.984 1.00 98.75 85 CYS A O 1
ATOM 672 N N . LEU A 1 86 ? -7.267 -7.603 1.072 1.00 98.62 86 LEU A N 1
ATOM 673 C CA . LEU A 1 86 ? -6.674 -8.711 1.824 1.00 98.62 86 LEU A CA 1
ATOM 674 C C . LEU A 1 86 ? -7.621 -9.898 2.090 1.00 98.62 86 LEU A C 1
ATOM 676 O O . LEU A 1 86 ? -7.149 -10.940 2.545 1.00 98.62 86 LEU A O 1
ATOM 680 N N . ALA A 1 87 ? -8.920 -9.757 1.822 1.00 98.38 87 ALA A N 1
ATOM 681 C CA . ALA A 1 87 ? -9.920 -10.803 2.013 1.00 98.38 87 ALA A CA 1
ATOM 682 C C . ALA A 1 87 ? -9.824 -11.899 0.940 1.00 98.38 87 ALA A C 1
ATOM 684 O O . ALA A 1 87 ? -9.539 -11.632 -0.231 1.00 98.38 87 ALA A O 1
ATOM 685 N N . LYS A 1 88 ? -10.070 -13.149 1.343 1.00 96.75 88 LYS A N 1
ATOM 686 C CA . LYS A 1 88 ? -10.059 -14.332 0.459 1.00 96.75 88 LYS A CA 1
ATOM 687 C C . LYS A 1 88 ? -11.424 -14.635 -0.158 1.00 96.75 88 LYS A C 1
ATOM 689 O O . LYS A 1 88 ? -11.481 -15.168 -1.265 1.00 96.75 88 LYS A O 1
ATOM 694 N N . ASP A 1 89 ? -12.481 -14.309 0.570 1.00 97.31 89 ASP A N 1
ATOM 695 C CA . ASP A 1 89 ? -13.885 -14.566 0.268 1.00 97.31 89 ASP A CA 1
ATOM 696 C C . ASP A 1 89 ? -14.766 -13.720 1.212 1.00 97.31 89 ASP A C 1
ATOM 698 O O . ASP A 1 89 ? -14.264 -12.862 1.943 1.00 97.31 89 ASP A O 1
ATOM 702 N N . MET A 1 90 ? -16.087 -13.921 1.167 1.00 97.94 90 MET A N 1
ATOM 703 C CA . MET A 1 90 ? -17.039 -13.164 1.986 1.00 97.94 90 MET A CA 1
ATOM 704 C C . MET A 1 90 ? -16.929 -13.486 3.486 1.00 97.94 90 MET A C 1
ATOM 706 O O . MET A 1 90 ? -17.118 -12.588 4.301 1.00 97.94 90 MET A O 1
ATOM 710 N N . GLU A 1 91 ? -16.611 -14.732 3.854 1.00 98.31 91 GLU A N 1
ATOM 711 C CA . GLU A 1 91 ? -16.475 -15.144 5.260 1.00 98.31 91 GLU A CA 1
ATOM 712 C C . GLU A 1 91 ? -15.219 -14.520 5.886 1.00 98.31 91 GLU A C 1
ATOM 714 O O . GLU A 1 91 ? -15.258 -13.989 6.995 1.00 98.31 91 GLU A O 1
ATOM 719 N N . ASP A 1 92 ? -14.108 -14.501 5.145 1.00 98.50 92 ASP A N 1
ATOM 720 C CA . ASP A 1 92 ? -12.888 -13.808 5.561 1.00 98.50 92 ASP A CA 1
ATOM 721 C C . ASP A 1 92 ? -13.085 -12.281 5.576 1.00 98.50 92 ASP A C 1
ATOM 723 O O . ASP A 1 92 ? -12.576 -11.609 6.473 1.00 98.50 92 ASP A O 1
ATOM 727 N N . LEU A 1 93 ? -13.866 -11.713 4.644 1.00 98.69 93 LEU A N 1
ATOM 728 C CA . LEU A 1 93 ? -14.252 -10.297 4.696 1.00 98.69 93 LEU A CA 1
ATOM 729 C C . LEU A 1 93 ? -15.026 -9.981 5.987 1.00 98.69 93 LEU A C 1
ATOM 731 O O . LEU A 1 93 ? -14.684 -9.018 6.671 1.00 98.69 93 LEU A O 1
ATOM 735 N N . GLU A 1 94 ? -16.027 -10.791 6.340 1.00 98.75 94 GLU A N 1
ATOM 736 C CA . GLU A 1 94 ? -16.802 -10.653 7.581 1.00 98.75 94 GLU A CA 1
ATOM 737 C C . GLU A 1 94 ? -15.896 -10.689 8.813 1.00 98.75 94 GLU A C 1
ATOM 739 O O . GLU A 1 94 ? -15.901 -9.751 9.614 1.00 98.75 94 GLU A O 1
ATOM 744 N N . TYR A 1 95 ? -15.048 -11.717 8.912 1.00 98.62 95 TYR A N 1
ATOM 745 C CA . TYR A 1 95 ? -14.093 -11.861 10.006 1.00 98.62 95 TYR A CA 1
ATOM 746 C C . TYR A 1 95 ? -13.161 -10.648 10.119 1.00 98.62 95 TYR A C 1
ATOM 748 O O . TYR A 1 95 ? -12.915 -10.141 11.216 1.00 98.62 95 TYR A O 1
ATOM 756 N N . LYS A 1 96 ? -12.632 -10.152 8.999 1.00 98.69 96 LYS A N 1
ATOM 757 C CA . LYS A 1 96 ? -11.733 -8.992 8.989 1.00 98.69 96 LYS A CA 1
ATOM 758 C C . LYS A 1 96 ? -12.445 -7.711 9.412 1.00 98.69 96 LYS A C 1
ATOM 760 O O . LYS A 1 96 ? -11.894 -6.962 10.218 1.00 98.69 96 LYS A O 1
ATOM 765 N N . LEU A 1 97 ? -13.663 -7.474 8.919 1.00 98.88 97 LEU A N 1
ATOM 766 C CA . LEU A 1 97 ? -14.479 -6.321 9.308 1.00 98.88 97 LEU A CA 1
ATOM 767 C C . LEU A 1 97 ? -14.778 -6.339 10.809 1.00 98.88 97 LEU A C 1
ATOM 769 O O . LEU A 1 97 ? -14.566 -5.329 11.473 1.00 98.88 97 LEU A O 1
ATOM 773 N N . ASP A 1 98 ? -15.177 -7.488 11.358 1.00 98.75 98 ASP A N 1
ATOM 774 C CA . ASP A 1 98 ? -15.456 -7.676 12.789 1.00 98.75 98 ASP A CA 1
ATOM 775 C C . ASP A 1 98 ? -14.288 -7.282 13.698 1.00 98.75 98 ASP A C 1
ATOM 777 O O . ASP A 1 98 ? -14.495 -6.820 14.826 1.00 98.75 98 ASP A O 1
ATOM 781 N N . ASN A 1 99 ? -13.062 -7.483 13.211 1.00 98.62 99 ASN A N 1
ATOM 782 C CA . ASN A 1 99 ? -11.821 -7.299 13.952 1.00 98.62 99 ASN A CA 1
ATOM 783 C C . ASN A 1 99 ? -11.147 -5.937 13.711 1.00 98.62 99 ASN A C 1
ATOM 785 O O . ASN A 1 99 ? -10.058 -5.715 14.241 1.00 98.62 99 ASN A O 1
ATOM 789 N N . ILE A 1 100 ? -11.776 -5.004 12.988 1.00 98.81 100 ILE A N 1
ATOM 790 C CA . ILE A 1 100 ? -11.316 -3.607 12.914 1.00 98.81 100 ILE A CA 1
ATOM 791 C C . ILE A 1 100 ? -11.341 -2.990 14.316 1.00 98.81 100 ILE A C 1
ATOM 793 O O . ILE A 1 100 ? -12.378 -3.004 14.983 1.00 98.81 100 ILE A O 1
ATOM 797 N N . LEU A 1 101 ? -10.215 -2.420 14.753 1.00 98.50 101 LEU A N 1
ATOM 798 C CA . LEU A 1 101 ? -10.120 -1.658 15.999 1.00 98.50 101 LEU A CA 1
ATOM 799 C C . LEU A 1 101 ? -10.734 -0.267 15.790 1.00 98.50 101 LEU A C 1
ATOM 801 O O . LEU A 1 101 ? -10.231 0.522 14.994 1.00 98.50 101 LEU A O 1
ATOM 805 N N . ILE A 1 102 ? -11.784 0.061 16.544 1.00 98.12 102 ILE A N 1
ATOM 806 C CA . ILE A 1 102 ? -12.462 1.364 16.436 1.00 98.12 102 ILE A CA 1
ATOM 807 C C . ILE A 1 102 ? -12.017 2.365 17.504 1.00 98.12 102 ILE A C 1
ATOM 809 O O . ILE A 1 102 ? -12.117 3.574 17.303 1.00 98.12 102 ILE A O 1
ATOM 813 N N . GLY A 1 103 ? -11.493 1.882 18.628 1.00 97.25 103 GLY A N 1
ATOM 814 C CA . GLY A 1 103 ? -11.030 2.719 19.727 1.00 97.25 103 GLY A CA 1
ATOM 815 C C . GLY A 1 103 ? -10.875 1.932 21.019 1.00 97.25 103 GLY A C 1
ATOM 816 O O . GLY A 1 103 ? -10.775 0.703 21.005 1.00 97.25 103 GLY A O 1
ATOM 817 N N . TYR A 1 104 ? -10.877 2.648 22.138 1.00 97.19 104 TYR A N 1
ATOM 818 C CA . TYR A 1 104 ? -10.708 2.073 23.469 1.00 97.19 104 TYR A CA 1
ATOM 819 C C . TYR A 1 104 ? -11.837 2.490 24.406 1.00 97.19 104 TYR A C 1
ATOM 821 O O . TYR A 1 104 ? -12.432 3.557 24.251 1.00 97.19 104 TYR A O 1
ATOM 829 N N . THR A 1 105 ? -12.122 1.648 25.398 1.00 97.31 105 THR A N 1
ATOM 830 C CA . THR A 1 105 ? -12.980 2.036 26.517 1.00 97.31 105 THR A CA 1
ATOM 831 C C . THR A 1 105 ? -12.264 3.037 27.425 1.00 97.31 105 THR A C 1
ATOM 833 O O . THR A 1 105 ? -11.034 3.137 27.398 1.00 97.31 105 THR A O 1
ATOM 836 N N . LYS A 1 106 ? -13.010 3.694 28.322 1.00 94.56 106 LYS A N 1
ATOM 837 C CA . LYS A 1 106 ? -12.436 4.527 29.402 1.00 94.56 106 LYS A CA 1
ATOM 838 C C . LYS A 1 106 ? -11.502 3.753 30.349 1.00 94.56 106 LYS A C 1
ATOM 840 O O . LYS A 1 106 ? -10.647 4.348 30.992 1.00 94.56 106 LYS A O 1
ATOM 845 N N . ASP A 1 107 ? -11.626 2.423 30.380 1.00 94.25 107 ASP A N 1
ATOM 846 C CA . ASP A 1 107 ? -10.751 1.502 31.123 1.00 94.25 107 ASP A CA 1
ATOM 847 C C . ASP A 1 107 ? -9.611 0.923 30.259 1.00 94.25 107 ASP A C 1
ATOM 849 O O . ASP A 1 107 ? -9.008 -0.091 30.613 1.00 94.25 107 ASP A O 1
ATOM 853 N N . ASN A 1 108 ? -9.330 1.527 29.100 1.00 91.56 108 ASN A N 1
ATOM 854 C CA . ASN A 1 108 ? -8.259 1.158 28.169 1.00 91.56 108 ASN A CA 1
ATOM 855 C C . ASN A 1 108 ? -8.397 -0.228 27.509 1.00 91.56 108 ASN A C 1
ATOM 857 O O . ASN A 1 108 ? -7.398 -0.793 27.058 1.00 91.56 108 ASN A O 1
ATOM 861 N N . LYS A 1 109 ? -9.612 -0.781 27.402 1.00 95.44 109 LYS A N 1
ATOM 862 C CA . LYS A 1 109 ? -9.850 -2.043 26.677 1.00 95.44 109 LYS A CA 1
ATOM 863 C C . LYS A 1 109 ? -10.118 -1.772 25.194 1.00 95.44 109 LYS A C 1
ATOM 865 O O . LYS A 1 109 ? -10.880 -0.852 24.906 1.00 95.44 109 LYS A O 1
ATOM 870 N N . PRO A 1 110 ? -9.547 -2.544 24.255 1.00 97.38 110 PRO A N 1
ATOM 871 C CA . PRO A 1 110 ? -9.811 -2.357 22.833 1.00 97.38 110 PRO A CA 1
ATOM 872 C C . PRO A 1 110 ? -11.271 -2.681 22.497 1.00 97.38 110 PRO A C 1
ATOM 874 O O . PRO A 1 110 ? -11.840 -3.652 23.000 1.00 97.38 110 PRO A O 1
ATOM 877 N N . ILE A 1 111 ? -11.863 -1.873 21.622 1.00 98.31 111 ILE A N 1
ATOM 878 C CA . ILE A 1 111 ? -13.212 -2.063 21.089 1.00 98.31 111 ILE A CA 1
ATOM 879 C C . ILE A 1 111 ? -13.090 -2.311 19.590 1.00 98.31 111 ILE A C 1
ATOM 881 O O . ILE A 1 111 ? -12.389 -1.582 18.888 1.00 98.31 111 ILE A O 1
ATOM 885 N N . PHE A 1 112 ? -13.794 -3.329 19.101 1.00 98.69 112 PHE A N 1
ATOM 886 C CA . PHE A 1 112 ? -13.795 -3.717 17.694 1.00 98.69 112 PHE A CA 1
ATOM 887 C C . PHE A 1 112 ? -15.174 -3.510 17.060 1.00 98.69 112 PHE A C 1
ATOM 889 O O . PHE A 1 112 ? -16.173 -3.412 17.776 1.00 98.69 112 PHE A O 1
ATOM 896 N N . VAL A 1 113 ? -15.249 -3.480 15.727 1.00 98.75 113 VAL A N 1
ATOM 897 C CA . VAL A 1 113 ? -16.509 -3.281 14.980 1.00 98.75 113 VAL A CA 1
ATOM 898 C C . VAL A 1 113 ? -17.595 -4.280 15.366 1.00 98.75 113 VAL A C 1
ATOM 900 O O . VAL A 1 113 ? -18.752 -3.877 15.487 1.00 98.75 113 VAL A O 1
ATOM 903 N N . LYS A 1 114 ? -17.250 -5.544 15.648 1.00 98.56 114 LYS A N 1
ATOM 904 C CA . LYS A 1 114 ? -18.231 -6.548 16.097 1.00 98.56 114 LYS A CA 1
ATOM 905 C C . LYS A 1 114 ? -19.058 -6.097 17.307 1.00 98.56 114 LYS A C 1
ATOM 907 O O . LYS A 1 114 ? -20.228 -6.445 17.418 1.00 98.56 114 LYS A O 1
ATOM 912 N N . SER A 1 115 ? -18.493 -5.261 18.184 1.00 98.50 115 SER A N 1
ATOM 913 C CA . SER A 1 115 ? -19.191 -4.724 19.360 1.00 98.50 115 SER A CA 1
ATOM 914 C C . SER A 1 115 ? -20.336 -3.766 19.006 1.00 98.50 115 SER A C 1
ATOM 916 O O . SER A 1 115 ? -21.209 -3.530 19.837 1.00 98.50 115 SER A O 1
ATOM 918 N N . LEU A 1 116 ? -20.348 -3.212 17.788 1.00 98.38 116 LEU A N 1
ATOM 919 C CA . LEU A 1 116 ? -21.410 -2.338 17.283 1.00 98.38 116 LEU A CA 1
ATOM 920 C C . LEU A 1 116 ? -22.576 -3.115 16.647 1.00 98.38 116 LEU A C 1
ATOM 922 O O . LEU A 1 116 ? -23.611 -2.512 16.382 1.00 98.38 116 LEU A O 1
ATOM 926 N N . ASN A 1 117 ? -22.437 -4.428 16.410 1.00 97.88 117 ASN A N 1
ATOM 927 C CA . ASN A 1 117 ? -23.441 -5.279 15.751 1.00 97.88 117 ASN A CA 1
ATOM 928 C C . ASN A 1 117 ? -23.877 -4.778 14.354 1.00 97.88 117 ASN A C 1
ATOM 930 O O . ASN A 1 117 ? -25.049 -4.872 13.993 1.00 97.88 117 ASN A O 1
ATOM 934 N N . ILE A 1 118 ? -22.942 -4.235 13.563 1.00 98.50 118 ILE A N 1
ATOM 935 C CA . ILE A 1 118 ? -23.218 -3.684 12.219 1.00 98.50 118 ILE A CA 1
ATOM 936 C C . ILE A 1 118 ? -22.576 -4.469 11.068 1.00 98.50 118 ILE A C 1
ATOM 938 O O . ILE A 1 118 ? -22.727 -4.074 9.914 1.00 98.50 118 ILE A O 1
ATOM 942 N N . THR A 1 119 ? -21.867 -5.563 11.344 1.00 98.56 119 THR A N 1
ATOM 943 C CA . THR A 1 119 ? -21.064 -6.284 10.341 1.00 98.56 119 THR A CA 1
ATOM 944 C C . THR A 1 119 ? -21.898 -6.768 9.160 1.00 98.56 119 THR A C 1
ATOM 946 O O . THR A 1 119 ? -21.508 -6.559 8.015 1.00 98.56 119 THR A O 1
ATOM 949 N N . GLY A 1 120 ? -23.112 -7.273 9.406 1.00 98.56 120 GLY A N 1
ATOM 950 C CA . GLY A 1 120 ? -24.049 -7.628 8.335 1.00 98.56 120 GLY A CA 1
ATOM 951 C C . GLY A 1 120 ? -24.385 -6.453 7.405 1.00 98.56 120 GLY A C 1
ATOM 952 O O . GLY A 1 120 ? -24.414 -6.619 6.189 1.00 98.56 120 GLY A O 1
ATOM 953 N N . SER A 1 121 ? -24.565 -5.244 7.946 1.00 98.81 121 SER A N 1
ATOM 954 C CA . SER A 1 121 ? -24.799 -4.036 7.141 1.00 98.81 121 SER A CA 1
ATOM 955 C C . SER A 1 121 ? -23.574 -3.655 6.307 1.00 98.81 121 SER A C 1
ATOM 957 O O . SER A 1 121 ? -23.721 -3.243 5.158 1.00 98.81 121 SER A O 1
ATOM 959 N N . LEU A 1 122 ? -22.367 -3.825 6.857 1.00 98.88 122 LEU A N 1
ATOM 960 C CA . LEU A 1 122 ? -21.116 -3.585 6.130 1.00 98.88 122 LEU A CA 1
ATOM 961 C C . LEU A 1 122 ? -20.948 -4.573 4.968 1.00 98.88 122 LEU A C 1
ATOM 963 O O . LEU A 1 122 ? -20.617 -4.157 3.860 1.00 98.88 122 LEU A O 1
ATOM 967 N N . LEU A 1 123 ? -21.250 -5.856 5.186 1.00 98.75 123 LEU A N 1
ATOM 968 C CA . LEU A 1 123 ? -21.230 -6.872 4.131 1.00 98.75 123 LEU A CA 1
ATOM 969 C C . LEU A 1 123 ? -22.229 -6.560 3.018 1.00 98.75 123 LEU A C 1
ATOM 971 O O . LEU A 1 123 ? -21.899 -6.708 1.846 1.00 98.75 123 LEU A O 1
ATOM 975 N N . VAL A 1 124 ? -23.434 -6.093 3.359 1.00 98.69 124 VAL A N 1
ATOM 976 C CA . VAL A 1 124 ? -24.435 -5.696 2.356 1.00 98.69 124 VAL A CA 1
ATOM 977 C C . VAL A 1 124 ? -23.925 -4.542 1.493 1.00 98.69 124 VAL A C 1
ATOM 979 O O . VAL A 1 124 ? -24.085 -4.597 0.275 1.00 98.69 124 VAL A O 1
ATOM 982 N N . LEU A 1 125 ? -23.271 -3.538 2.089 1.00 98.81 125 LEU A N 1
ATOM 983 C CA . LEU A 1 125 ? -22.676 -2.419 1.345 1.00 98.81 125 LEU A CA 1
ATOM 984 C C . LEU A 1 125 ? -21.529 -2.866 0.426 1.00 98.81 125 LEU A C 1
ATOM 986 O O . LEU A 1 125 ? -21.385 -2.332 -0.667 1.00 98.81 125 LEU A O 1
ATOM 990 N N . LEU A 1 126 ? -20.735 -3.853 0.848 1.00 98.81 126 LEU A N 1
ATOM 991 C CA . LEU A 1 126 ? -19.551 -4.332 0.122 1.00 98.81 126 LEU A CA 1
ATOM 992 C C . LEU A 1 126 ? -19.829 -5.540 -0.790 1.00 98.81 126 LEU A C 1
ATOM 994 O O . LEU A 1 126 ? -18.924 -6.013 -1.477 1.00 98.81 126 LEU A O 1
ATOM 998 N N . LYS A 1 127 ? -21.068 -6.044 -0.819 1.00 98.56 127 LYS A N 1
ATOM 999 C CA . LYS A 1 127 ? -21.450 -7.300 -1.485 1.00 98.56 127 LYS A CA 1
ATOM 1000 C C . LYS A 1 127 ? -21.051 -7.356 -2.959 1.00 98.56 127 LYS A C 1
ATOM 1002 O O . LYS A 1 127 ? -20.653 -8.414 -3.449 1.00 98.56 127 LYS A O 1
ATOM 1007 N N . ASP A 1 128 ? -21.230 -6.252 -3.675 1.00 98.56 128 ASP A N 1
ATOM 1008 C CA . ASP A 1 128 ? -20.881 -6.173 -5.093 1.00 98.56 128 ASP A CA 1
ATOM 1009 C C . ASP A 1 128 ? -19.439 -5.702 -5.286 1.00 98.56 128 ASP A C 1
ATOM 1011 O O . ASP A 1 128 ? -18.743 -6.262 -6.127 1.00 98.56 128 ASP A O 1
ATOM 1015 N N . ALA A 1 129 ? -18.964 -4.797 -4.426 1.00 98.62 129 ALA A N 1
ATOM 1016 C CA . ALA A 1 129 ? -17.601 -4.271 -4.448 1.00 98.62 129 ALA A CA 1
ATOM 1017 C C . ALA A 1 129 ? -16.514 -5.312 -4.147 1.00 98.62 129 ALA A C 1
ATOM 1019 O O . ALA A 1 129 ? -15.356 -5.041 -4.405 1.00 98.62 129 ALA A O 1
ATOM 1020 N N . ILE A 1 130 ? -16.840 -6.479 -3.575 1.00 98.12 130 ILE A N 1
ATOM 1021 C CA . ILE A 1 130 ? -15.872 -7.575 -3.380 1.00 98.12 130 ILE A CA 1
ATOM 1022 C C . ILE A 1 130 ? -15.579 -8.346 -4.688 1.00 98.12 130 ILE A C 1
ATOM 1024 O O . ILE A 1 130 ? -14.668 -9.180 -4.736 1.00 98.12 130 ILE A O 1
ATOM 1028 N N . LYS A 1 131 ? -16.375 -8.136 -5.746 1.00 98.44 131 LYS A N 1
ATOM 1029 C CA . LYS A 1 131 ? -16.245 -8.863 -7.014 1.00 98.44 131 LYS A CA 1
ATOM 1030 C C . LYS A 1 131 ? -15.225 -8.157 -7.917 1.00 98.44 131 LYS A C 1
ATOM 1032 O O . LYS A 1 131 ? -15.406 -6.983 -8.212 1.00 98.44 131 LYS A O 1
ATOM 1037 N N . PRO A 1 132 ? -14.202 -8.862 -8.433 1.00 98.12 132 PRO A N 1
ATOM 1038 C CA . PRO A 1 132 ? -13.220 -8.241 -9.312 1.00 98.12 132 PRO A CA 1
ATOM 1039 C C . PRO A 1 132 ? -13.805 -7.764 -10.645 1.00 98.12 132 PRO A C 1
ATOM 1041 O O . PRO A 1 132 ? -14.641 -8.446 -11.240 1.00 98.12 132 PRO A O 1
ATOM 1044 N N . ASN A 1 133 ? -13.287 -6.647 -11.159 1.00 98.62 133 ASN A N 1
ATOM 1045 C CA . ASN A 1 133 ? -13.783 -6.024 -12.384 1.00 98.62 133 ASN A CA 1
ATOM 1046 C C . ASN A 1 133 ? -12.910 -6.396 -13.586 1.00 98.62 133 ASN A C 1
ATOM 1048 O O . ASN A 1 133 ? -11.706 -6.129 -13.590 1.00 98.62 133 ASN A O 1
ATOM 1052 N N . LEU A 1 134 ? -13.516 -6.996 -14.611 1.00 98.38 134 LEU A N 1
ATOM 1053 C CA . LEU A 1 134 ? -12.837 -7.376 -15.848 1.00 98.38 134 LEU A CA 1
ATOM 1054 C C . LEU A 1 134 ? -12.886 -6.234 -16.868 1.00 98.38 134 LEU A C 1
ATOM 1056 O O . LEU A 1 134 ? -13.957 -5.753 -17.230 1.00 98.38 134 LEU A O 1
ATOM 1060 N N . VAL A 1 135 ? -11.717 -5.860 -17.373 1.00 98.38 135 VAL A N 1
ATOM 1061 C CA . VAL A 1 135 ? -11.515 -4.942 -18.499 1.00 98.38 135 VAL A CA 1
ATOM 1062 C C . VAL A 1 135 ? -10.466 -5.538 -19.447 1.00 98.38 135 VAL A C 1
ATOM 1064 O O . VAL A 1 135 ? -10.164 -6.731 -19.377 1.00 98.38 135 VAL A O 1
ATOM 1067 N N . GLN A 1 136 ? -9.918 -4.737 -20.359 1.00 97.81 136 GLN A N 1
ATOM 1068 C CA . GLN A 1 136 ? -8.944 -5.199 -21.345 1.00 97.81 136 GLN A CA 1
ATOM 1069 C C . GLN A 1 136 ? -7.824 -4.184 -21.586 1.00 97.81 136 GLN A C 1
ATOM 1071 O O . GLN A 1 136 ? -8.011 -2.984 -21.374 1.00 97.81 136 GLN A O 1
ATOM 1076 N N . THR A 1 137 ? -6.676 -4.666 -22.064 1.00 97.88 137 THR A N 1
ATOM 1077 C CA . THR A 1 137 ? -5.624 -3.817 -22.640 1.00 97.88 137 THR A CA 1
ATOM 1078 C C . THR A 1 137 ? -6.033 -3.293 -24.024 1.00 97.88 137 THR A C 1
ATOM 1080 O O . THR A 1 137 ? -7.039 -3.719 -24.594 1.00 97.88 137 THR A O 1
ATOM 1083 N N . LEU A 1 138 ? -5.219 -2.406 -24.610 1.00 97.44 138 LEU A N 1
ATOM 1084 C CA . LEU A 1 138 ? -5.386 -1.958 -26.002 1.00 97.44 138 LEU A CA 1
ATOM 1085 C C . LEU A 1 138 ? -5.279 -3.102 -27.026 1.00 97.44 138 LEU A C 1
ATOM 1087 O O . LEU A 1 138 ? -5.800 -2.985 -28.128 1.00 97.44 138 LEU A O 1
ATOM 1091 N N . GLU A 1 139 ? -4.632 -4.206 -26.651 1.00 97.56 139 GLU A N 1
ATOM 1092 C CA . GLU A 1 139 ? -4.469 -5.410 -27.474 1.00 97.56 139 GLU A CA 1
ATOM 1093 C C . GLU A 1 139 ? -5.464 -6.512 -27.082 1.00 97.56 139 GLU A C 1
ATOM 1095 O O . GLU A 1 139 ? -5.241 -7.687 -27.359 1.00 97.56 139 GLU A O 1
ATOM 1100 N N . HIS A 1 140 ? -6.560 -6.142 -26.412 1.00 97.19 140 HIS A N 1
ATOM 1101 C CA . HIS A 1 140 ? -7.657 -7.040 -26.047 1.00 97.19 140 HIS A CA 1
ATOM 1102 C C . HIS A 1 140 ? -7.277 -8.180 -25.082 1.00 97.19 140 HIS A C 1
ATOM 1104 O O . HIS A 1 140 ? -8.026 -9.147 -24.938 1.00 97.19 140 HIS A O 1
ATOM 1110 N N . ASN A 1 141 ? -6.150 -8.063 -24.371 1.00 97.19 141 ASN A N 1
ATOM 1111 C CA . ASN A 1 141 ? -5.792 -9.005 -23.311 1.00 97.19 141 ASN A CA 1
ATOM 1112 C C . ASN A 1 141 ? -6.608 -8.712 -22.040 1.00 97.19 141 ASN A C 1
ATOM 1114 O O . ASN A 1 141 ? -6.782 -7.538 -21.702 1.00 97.19 141 ASN A O 1
ATOM 1118 N N . PRO A 1 142 ? -7.099 -9.736 -21.318 1.00 97.94 142 PRO A N 1
ATOM 1119 C CA . PRO A 1 142 ? -7.920 -9.542 -20.126 1.00 97.94 142 PRO A CA 1
ATOM 1120 C C . PRO A 1 142 ? -7.120 -8.907 -18.983 1.00 97.94 142 PRO A C 1
ATOM 1122 O O . PRO A 1 142 ? -6.003 -9.325 -18.683 1.00 97.94 142 PRO A O 1
ATOM 1125 N N . VAL A 1 143 ? -7.720 -7.928 -18.305 1.00 98.31 143 VAL A N 1
ATOM 1126 C CA . VAL A 1 143 ? -7.150 -7.258 -17.127 1.00 98.31 143 VAL A CA 1
ATOM 1127 C C . VAL A 1 143 ? -8.190 -7.236 -16.020 1.00 98.31 143 VAL A C 1
ATOM 1129 O O . VAL A 1 143 ? -9.340 -6.877 -16.255 1.00 98.31 143 VAL A O 1
ATOM 1132 N N . ILE A 1 144 ? -7.786 -7.586 -14.800 1.00 98.56 144 ILE A N 1
ATOM 1133 C CA . ILE A 1 144 ? -8.642 -7.461 -13.619 1.00 98.56 144 ILE A CA 1
ATOM 1134 C C . ILE A 1 144 ? -8.186 -6.249 -12.803 1.00 98.56 144 ILE A C 1
ATOM 1136 O O . ILE A 1 144 ? -7.072 -6.246 -12.282 1.00 98.56 144 ILE A O 1
ATOM 1140 N N . ILE A 1 145 ? -9.054 -5.245 -12.657 1.00 98.62 145 ILE A N 1
ATOM 1141 C CA . ILE A 1 145 ? -8.815 -4.061 -11.816 1.00 98.62 145 ILE A CA 1
ATOM 1142 C C . ILE A 1 145 ? -9.693 -4.171 -10.573 1.00 98.62 145 ILE A C 1
ATOM 1144 O O . ILE A 1 145 ? -10.918 -4.167 -10.674 1.00 98.62 145 ILE A O 1
ATOM 1148 N N . HIS A 1 146 ? -9.084 -4.297 -9.393 1.00 98.75 146 HIS A N 1
ATOM 1149 C CA . HIS A 1 146 ? -9.847 -4.463 -8.157 1.00 98.75 146 HIS A CA 1
ATOM 1150 C C . HIS A 1 146 ? -9.035 -4.094 -6.913 1.00 98.75 146 HIS A C 1
ATOM 1152 O O . HIS A 1 146 ? -7.980 -4.687 -6.643 1.00 98.75 146 HIS A O 1
ATOM 1158 N N . GLY A 1 147 ? -9.580 -3.161 -6.133 1.00 97.88 147 GLY A N 1
ATOM 1159 C CA . GLY A 1 147 ? -8.922 -2.585 -4.967 1.00 97.88 147 GLY A CA 1
ATOM 1160 C C . GLY A 1 147 ? -7.830 -1.569 -5.319 1.00 97.88 147 GLY A C 1
ATOM 1161 O O . GLY A 1 147 ? -7.369 -1.485 -6.455 1.00 97.88 147 GLY A O 1
ATOM 1162 N N . GLY A 1 148 ? -7.411 -0.792 -4.324 1.00 96.94 148 GLY A N 1
ATOM 1163 C CA . GLY A 1 148 ? -6.386 0.241 -4.481 1.00 96.94 148 GLY A CA 1
ATOM 1164 C C . GLY A 1 148 ? -5.959 0.840 -3.142 1.00 96.94 148 GLY A C 1
ATOM 1165 O O . GLY A 1 148 ? -6.223 2.015 -2.895 1.00 96.94 148 GLY A O 1
ATOM 1166 N N . PRO A 1 149 ? -5.341 0.055 -2.240 1.00 97.44 149 PRO A N 1
ATOM 1167 C CA . PRO A 1 149 ? -4.871 0.559 -0.964 1.00 97.44 149 PRO A CA 1
ATOM 1168 C C . PRO A 1 149 ? -3.593 1.374 -1.164 1.00 97.44 149 PRO A C 1
ATOM 1170 O O . PRO A 1 149 ? -2.789 1.112 -2.059 1.00 97.44 149 PRO A O 1
ATOM 1173 N N . PHE A 1 150 ? -3.351 2.327 -0.271 1.00 94.50 150 PHE A N 1
ATOM 1174 C CA . PHE A 1 150 ? -2.090 3.065 -0.247 1.00 94.50 150 PHE A CA 1
ATOM 1175 C C . PHE A 1 150 ? -0.874 2.132 -0.098 1.00 94.50 150 PHE A C 1
ATOM 1177 O O . PHE A 1 150 ? -0.900 1.176 0.674 1.00 94.50 150 PHE A O 1
ATOM 1184 N N . ALA A 1 151 ? 0.229 2.454 -0.778 1.00 94.38 151 ALA A N 1
ATOM 1185 C CA . ALA A 1 151 ? 1.489 1.707 -0.692 1.00 94.38 151 ALA A CA 1
ATOM 1186 C C . ALA A 1 151 ? 2.430 2.194 0.429 1.00 94.38 151 ALA A C 1
ATOM 1188 O O . ALA A 1 151 ? 3.517 1.649 0.607 1.00 94.38 151 ALA A O 1
ATOM 1189 N N . ASN A 1 152 ? 2.029 3.200 1.218 1.00 92.12 152 ASN A N 1
ATOM 1190 C CA . ASN A 1 152 ? 2.749 3.652 2.415 1.00 92.12 152 ASN A CA 1
ATOM 1191 C C . ASN A 1 152 ? 2.111 3.103 3.707 1.00 92.12 152 ASN A C 1
ATOM 1193 O O . ASN A 1 152 ? 2.723 2.282 4.378 1.00 92.12 152 ASN A O 1
ATOM 1197 N N . ILE A 1 153 ? 0.884 3.496 4.048 1.00 95.06 153 ILE A N 1
ATOM 1198 C CA . ILE A 1 153 ? 0.199 3.095 5.286 1.00 95.06 153 ILE A CA 1
ATOM 1199 C C . ILE A 1 153 ? -0.442 1.707 5.209 1.00 95.06 153 ILE A C 1
ATOM 1201 O O . ILE A 1 153 ? -0.824 1.166 6.244 1.00 95.06 153 ILE A O 1
ATOM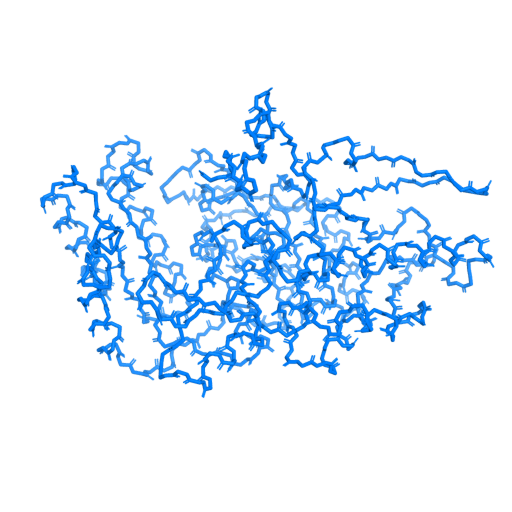 1205 N N . ALA A 1 154 ? -0.557 1.155 4.000 1.00 97.56 154 ALA A N 1
ATOM 1206 C CA . ALA A 1 154 ? -1.024 -0.193 3.716 1.00 97.56 154 ALA A CA 1
ATOM 1207 C C . ALA A 1 154 ? -0.080 -0.869 2.699 1.00 97.56 154 ALA A C 1
ATOM 1209 O O . ALA A 1 154 ? 1.022 -0.382 2.417 1.00 97.56 154 ALA A O 1
ATOM 1210 N N . HIS A 1 155 ? -0.497 -2.026 2.182 1.00 97.75 155 HIS A N 1
ATOM 1211 C CA . HIS A 1 155 ? 0.350 -2.933 1.408 1.00 97.75 155 HIS A CA 1
ATOM 1212 C C . HIS A 1 155 ? 0.470 -2.596 -0.089 1.00 97.75 155 HIS A C 1
ATOM 1214 O O . HIS A 1 155 ? 1.301 -3.193 -0.761 1.00 97.75 155 HIS A O 1
ATOM 1220 N N . GLY A 1 156 ? -0.318 -1.654 -0.620 1.00 98.00 156 GLY A N 1
ATOM 1221 C CA . GLY A 1 156 ? -0.123 -1.138 -1.980 1.00 98.00 156 GLY A CA 1
ATOM 1222 C C . GLY A 1 156 ? -0.352 -2.124 -3.124 1.00 98.00 156 GLY A C 1
ATOM 1223 O O . GLY A 1 156 ? 0.297 -1.984 -4.155 1.00 98.00 156 GLY A O 1
ATOM 1224 N N . CYS A 1 157 ? -1.204 -3.137 -2.951 1.00 98.62 157 CYS A N 1
ATOM 1225 C CA . CYS A 1 157 ? -1.457 -4.153 -3.975 1.00 98.62 157 CYS A CA 1
ATOM 1226 C C . CYS A 1 157 ? -2.949 -4.245 -4.310 1.00 98.62 157 CYS A C 1
ATOM 1228 O O . CYS A 1 157 ? -3.797 -3.989 -3.457 1.00 98.62 157 CYS A O 1
ATOM 1230 N N . SER A 1 158 ? -3.263 -4.716 -5.517 1.00 98.44 158 SER A N 1
ATOM 1231 C CA . SER A 1 158 ? -4.618 -5.147 -5.880 1.00 98.44 158 SER A CA 1
ATOM 1232 C C . SER A 1 158 ? -5.090 -6.326 -5.018 1.00 98.44 158 SER A C 1
ATOM 1234 O O . SER A 1 158 ? -4.292 -7.015 -4.368 1.00 98.44 158 SER A O 1
ATOM 1236 N N . SER A 1 159 ? -6.394 -6.595 -5.038 1.00 98.62 159 SER A N 1
ATOM 1237 C CA . SER A 1 159 ? -6.992 -7.625 -4.184 1.00 98.62 159 SER A CA 1
ATOM 1238 C C . SER A 1 159 ? -6.467 -9.054 -4.421 1.00 98.62 159 SER A C 1
ATOM 1240 O O . SER A 1 159 ? -6.105 -9.451 -5.537 1.00 98.62 159 SER A O 1
ATOM 1242 N N . ILE A 1 160 ? -6.501 -9.881 -3.373 1.00 98.06 160 ILE A N 1
ATOM 1243 C CA . ILE A 1 160 ? -6.222 -11.324 -3.478 1.00 98.06 160 ILE A CA 1
ATOM 1244 C C . ILE A 1 160 ? -7.279 -12.042 -4.297 1.00 98.06 160 ILE A C 1
ATOM 1246 O O . ILE A 1 160 ? -6.920 -12.950 -5.039 1.00 98.06 160 ILE A O 1
ATOM 1250 N N . ILE A 1 161 ? -8.550 -11.645 -4.209 1.00 98.19 161 ILE A N 1
ATOM 1251 C CA . ILE A 1 161 ? -9.615 -12.261 -5.009 1.00 98.19 161 ILE A CA 1
ATOM 1252 C C . ILE A 1 161 ? -9.315 -12.072 -6.499 1.00 98.19 161 ILE A C 1
ATOM 1254 O O . ILE A 1 161 ? -9.358 -13.049 -7.245 1.00 98.19 161 ILE A O 1
ATOM 1258 N N . ALA A 1 162 ? -8.908 -10.872 -6.930 1.00 98.38 162 ALA A N 1
ATOM 1259 C CA . ALA A 1 162 ? -8.476 -10.631 -8.308 1.00 98.38 162 ALA A CA 1
ATOM 1260 C C . ALA A 1 162 ? -7.248 -11.465 -8.681 1.00 98.38 162 ALA A C 1
ATOM 1262 O O . ALA A 1 162 ? -7.259 -12.145 -9.702 1.00 98.38 162 ALA A O 1
ATOM 1263 N N . THR A 1 163 ? -6.225 -11.473 -7.820 1.00 97.88 163 THR A N 1
ATOM 1264 C CA . THR A 1 163 ? -4.978 -12.219 -8.065 1.00 97.88 163 THR A CA 1
ATOM 1265 C C . THR A 1 163 ? -5.251 -13.722 -8.210 1.00 97.88 163 THR A C 1
ATOM 1267 O O . THR A 1 163 ? -4.852 -14.337 -9.191 1.00 97.88 163 THR A O 1
ATOM 1270 N N . LYS A 1 164 ? -6.008 -14.322 -7.282 1.00 96.69 164 LYS A N 1
ATOM 1271 C CA . LYS A 1 164 ? -6.388 -15.743 -7.328 1.00 96.69 164 LYS A CA 1
ATOM 1272 C C . LYS A 1 164 ? -7.305 -16.064 -8.503 1.00 96.69 164 LYS A C 1
ATOM 1274 O O . LYS A 1 164 ? -7.223 -17.163 -9.041 1.00 96.69 164 LYS A O 1
ATOM 1279 N N . THR A 1 165 ? -8.175 -15.135 -8.896 1.00 97.12 165 THR A N 1
ATOM 1280 C CA . THR A 1 165 ? -9.022 -15.298 -10.084 1.00 97.12 165 THR A CA 1
ATOM 1281 C C . THR A 1 165 ? -8.161 -15.334 -11.344 1.00 97.12 165 THR A C 1
ATOM 1283 O O . THR A 1 165 ? -8.283 -16.273 -12.124 1.00 97.12 165 THR A O 1
ATOM 1286 N N . ALA A 1 166 ? -7.225 -14.394 -11.501 1.00 97.25 166 ALA A N 1
ATOM 1287 C CA . ALA A 1 166 ? -6.284 -14.380 -12.619 1.00 97.25 166 ALA A CA 1
ATOM 1288 C C . ALA A 1 166 ? -5.411 -15.647 -12.659 1.00 97.25 166 ALA A C 1
ATOM 1290 O O . ALA A 1 166 ? -5.315 -16.275 -13.706 1.00 97.25 166 ALA A O 1
ATOM 1291 N N . MET A 1 167 ? -4.867 -16.090 -11.519 1.00 95.06 167 MET A N 1
ATOM 1292 C CA . MET A 1 167 ? -4.084 -17.336 -11.427 1.00 95.06 167 MET A CA 1
ATOM 1293 C C . MET A 1 167 ? -4.882 -18.598 -11.785 1.00 95.06 167 MET A C 1
ATOM 1295 O O . MET A 1 167 ? -4.303 -19.583 -12.224 1.00 95.06 167 MET A O 1
ATOM 1299 N N . LYS A 1 168 ? -6.201 -18.610 -11.553 1.00 96.44 168 LYS A N 1
ATOM 1300 C CA . LYS A 1 168 ? -7.060 -19.749 -11.914 1.00 96.44 168 LYS A CA 1
ATOM 1301 C C . LYS A 1 168 ? -7.469 -19.748 -13.385 1.00 96.44 168 LYS A C 1
ATOM 1303 O O . LYS A 1 168 ? -7.805 -20.808 -13.903 1.00 96.44 168 LYS A O 1
ATOM 1308 N N . LEU A 1 169 ? -7.528 -18.575 -14.016 1.00 96.62 169 LEU A N 1
ATOM 1309 C CA . LEU A 1 169 ? -8.040 -18.407 -15.378 1.00 96.62 169 LEU A CA 1
ATOM 1310 C C . LEU A 1 169 ? -6.935 -18.302 -16.437 1.00 96.62 169 LEU A C 1
ATOM 1312 O O . LEU A 1 169 ? -7.190 -18.635 -17.590 1.00 96.62 169 LEU A O 1
ATOM 1316 N N . GLY A 1 170 ? -5.743 -17.828 -16.072 1.00 94.81 170 GLY A N 1
ATOM 1317 C CA . GLY A 1 170 ? -4.602 -17.670 -16.971 1.00 94.81 170 GLY A CA 1
ATOM 1318 C C . GLY A 1 170 ? -3.433 -18.578 -16.599 1.00 94.81 170 GLY A C 1
ATOM 1319 O O . GLY A 1 170 ? -3.273 -18.960 -15.444 1.00 94.81 170 GLY A O 1
ATOM 1320 N N . GLU A 1 171 ? -2.585 -18.886 -17.581 1.00 93.25 171 GLU A N 1
ATOM 1321 C CA . GLU A 1 171 ? -1.323 -19.610 -17.353 1.00 93.25 171 GLU A CA 1
ATOM 1322 C C . GLU A 1 171 ? -0.297 -18.745 -16.605 1.00 93.25 171 GLU A C 1
ATOM 1324 O O . GLU A 1 171 ? 0.497 -19.253 -15.819 1.00 93.25 171 GLU A O 1
ATOM 1329 N N . TYR A 1 172 ? -0.356 -17.426 -16.813 1.00 94.56 172 TYR A N 1
ATOM 1330 C CA . TYR A 1 172 ? 0.454 -16.430 -16.121 1.00 94.56 172 TYR A CA 1
ATOM 1331 C C . TYR A 1 172 ? -0.447 -15.342 -15.535 1.00 94.56 172 TYR A C 1
ATOM 1333 O O . TYR A 1 172 ? -1.306 -14.787 -16.218 1.00 94.56 172 TYR A O 1
ATOM 1341 N N . CYS A 1 173 ? -0.216 -15.003 -14.267 1.00 95.81 173 CYS A N 1
ATOM 1342 C CA . CYS A 1 173 ? -0.844 -13.870 -13.595 1.00 95.81 173 CYS A CA 1
ATOM 1343 C C . CYS A 1 173 ? 0.215 -12.797 -13.330 1.00 95.81 173 CYS A C 1
ATOM 1345 O O . CYS A 1 173 ? 1.049 -12.953 -12.439 1.00 95.81 173 CYS A O 1
ATOM 1347 N N . ILE A 1 174 ? 0.157 -11.694 -14.076 1.00 97.06 174 ILE A N 1
ATOM 1348 C CA . ILE A 1 174 ? 1.020 -10.530 -13.854 1.00 97.06 174 ILE A CA 1
ATOM 1349 C C . ILE A 1 174 ? 0.285 -9.565 -12.918 1.00 97.06 174 ILE A C 1
ATOM 1351 O O . ILE A 1 174 ? -0.844 -9.164 -13.187 1.00 97.06 174 ILE A O 1
ATOM 1355 N N . THR A 1 175 ? 0.922 -9.208 -11.805 1.00 98.12 175 THR A N 1
ATOM 1356 C CA . THR A 1 175 ? 0.425 -8.222 -10.836 1.00 98.12 175 THR A CA 1
ATOM 1357 C C . THR A 1 175 ? 1.560 -7.286 -10.445 1.00 98.12 175 THR A C 1
ATOM 1359 O O . THR A 1 175 ? 2.732 -7.598 -10.642 1.00 98.12 175 THR A O 1
ATOM 1362 N N . GLU A 1 176 ? 1.210 -6.159 -9.842 1.00 98.44 176 GLU A N 1
ATOM 1363 C CA . GLU A 1 176 ? 2.156 -5.155 -9.367 1.00 98.44 176 GLU A CA 1
ATOM 1364 C C . GLU A 1 176 ? 1.922 -4.799 -7.892 1.00 98.44 176 GLU A C 1
ATOM 1366 O O . GLU A 1 176 ? 0.923 -5.200 -7.279 1.00 98.44 176 GLU A O 1
ATOM 1371 N N . ALA A 1 177 ? 2.868 -4.044 -7.336 1.00 98.19 177 ALA A N 1
ATOM 1372 C CA . ALA A 1 177 ? 2.773 -3.395 -6.039 1.00 98.19 177 ALA A CA 1
ATOM 1373 C C . ALA A 1 177 ? 3.296 -1.957 -6.167 1.00 98.19 177 ALA A C 1
ATOM 1375 O O . ALA A 1 177 ? 4.247 -1.706 -6.904 1.00 98.19 177 ALA A O 1
ATOM 1376 N N . GLY A 1 178 ? 2.667 -1.010 -5.470 1.00 97.19 178 GLY A N 1
ATOM 1377 C CA . GLY A 1 178 ? 3.001 0.410 -5.590 1.00 97.19 178 GLY A CA 1
ATOM 1378 C C . GLY A 1 178 ? 4.358 0.785 -4.982 1.00 97.19 178 GLY A C 1
ATOM 1379 O O . GLY A 1 178 ? 4.775 0.213 -3.978 1.00 97.19 178 GLY A O 1
ATOM 1380 N N . PHE A 1 179 ? 4.987 1.829 -5.533 1.00 97.50 179 PHE A N 1
ATOM 1381 C CA . PHE A 1 179 ? 6.332 2.320 -5.174 1.00 97.50 179 PHE A CA 1
ATOM 1382 C C . PHE A 1 179 ? 7.469 1.327 -5.502 1.00 97.50 179 PHE A C 1
ATOM 1384 O O . PHE A 1 179 ? 7.299 0.442 -6.333 1.00 97.50 179 PHE A O 1
ATOM 1391 N N . GLY A 1 180 ? 8.663 1.539 -4.936 1.00 97.75 180 GLY A N 1
ATOM 1392 C CA . GLY A 1 180 ? 9.842 0.696 -5.160 1.00 97.75 180 GLY A CA 1
ATOM 1393 C C . GLY A 1 180 ? 9.809 -0.626 -4.387 1.00 97.75 180 GLY A C 1
ATOM 1394 O O . GLY A 1 180 ? 8.893 -0.891 -3.599 1.00 97.75 180 GLY A O 1
ATOM 1395 N N . SER A 1 181 ? 10.828 -1.473 -4.587 1.00 97.69 181 SER A N 1
ATOM 1396 C CA . SER A 1 181 ? 10.905 -2.783 -3.915 1.00 97.69 181 SER A CA 1
ATOM 1397 C C . SER A 1 181 ? 11.080 -2.690 -2.392 1.00 97.69 181 SER A C 1
ATOM 1399 O O . SER A 1 181 ? 10.698 -3.607 -1.670 1.00 97.69 181 SER A O 1
ATOM 1401 N N . ASP A 1 182 ? 11.569 -1.550 -1.908 1.00 97.19 182 ASP A N 1
ATOM 1402 C CA . ASP A 1 182 ? 11.740 -1.168 -0.503 1.00 97.19 182 ASP A CA 1
ATOM 1403 C C . ASP A 1 182 ? 10.405 -0.923 0.238 1.00 97.19 182 ASP A C 1
ATOM 1405 O O . ASP A 1 182 ? 10.353 -0.908 1.473 1.00 97.19 182 ASP A O 1
ATOM 1409 N N . LEU A 1 183 ? 9.311 -0.741 -0.511 1.00 98.12 183 LEU A N 1
ATOM 1410 C CA . LEU A 1 183 ? 7.954 -0.587 0.012 1.00 98.12 183 LEU A CA 1
ATOM 1411 C C . LEU A 1 183 ? 7.000 -1.618 -0.593 1.00 98.12 183 LEU A C 1
ATOM 1413 O O . LEU A 1 183 ? 6.525 -2.498 0.121 1.00 98.12 183 LEU A O 1
ATOM 1417 N N . GLY A 1 184 ? 6.706 -1.506 -1.888 1.00 97.94 184 GLY A N 1
ATOM 1418 C CA . GLY A 1 184 ? 5.691 -2.304 -2.570 1.00 97.94 184 GLY A CA 1
ATOM 1419 C C . GLY A 1 184 ? 6.018 -3.786 -2.565 1.00 97.94 184 GLY A C 1
ATOM 1420 O O . GLY A 1 184 ? 5.240 -4.580 -2.042 1.00 97.94 184 GLY A O 1
ATOM 1421 N N . ALA A 1 185 ? 7.186 -4.162 -3.097 1.00 97.31 185 ALA A N 1
ATOM 1422 C CA . ALA A 1 185 ? 7.579 -5.570 -3.166 1.00 97.31 185 ALA A CA 1
ATOM 1423 C C . ALA A 1 185 ? 7.725 -6.181 -1.765 1.00 97.31 185 ALA A C 1
ATOM 1425 O O . ALA A 1 185 ? 7.163 -7.245 -1.511 1.00 97.31 185 ALA A O 1
ATOM 1426 N N . LEU A 1 186 ? 8.384 -5.481 -0.831 1.00 97.06 186 LEU A N 1
ATOM 1427 C CA . LEU A 1 186 ? 8.493 -5.924 0.560 1.00 97.06 186 LEU A CA 1
ATOM 1428 C C . LEU A 1 186 ? 7.119 -6.257 1.159 1.00 97.06 186 LEU A C 1
ATOM 1430 O O . LEU A 1 186 ? 6.928 -7.333 1.717 1.00 97.06 186 LEU A O 1
ATOM 1434 N N . LYS A 1 187 ? 6.129 -5.373 0.998 1.00 98.25 187 LYS A N 1
ATOM 1435 C CA . LYS A 1 187 ? 4.772 -5.579 1.531 1.00 98.25 187 LYS A CA 1
ATOM 1436 C C . LYS A 1 187 ? 3.984 -6.625 0.753 1.00 98.25 187 LYS A C 1
ATOM 1438 O O . LYS A 1 187 ? 3.197 -7.361 1.347 1.00 98.25 187 LYS A O 1
ATOM 1443 N N . PHE A 1 188 ? 4.193 -6.722 -0.554 1.00 98.06 188 PHE A N 1
ATOM 1444 C CA . PHE A 1 188 ? 3.613 -7.784 -1.363 1.00 98.06 188 PHE A CA 1
ATOM 1445 C C . PHE A 1 188 ? 4.051 -9.151 -0.828 1.00 98.06 188 PHE A C 1
ATOM 1447 O O . PHE A 1 188 ? 3.203 -9.989 -0.536 1.00 98.06 188 PHE A O 1
ATOM 1454 N N . TYR A 1 189 ? 5.347 -9.342 -0.587 1.00 96.56 189 TYR A N 1
ATOM 1455 C CA . TYR A 1 189 ? 5.883 -10.577 -0.027 1.00 96.56 189 TYR A CA 1
ATOM 1456 C C . TYR A 1 189 ? 5.493 -10.782 1.449 1.00 96.56 189 TYR A C 1
ATOM 1458 O O . TYR A 1 189 ? 4.845 -11.771 1.793 1.00 96.56 189 TYR A O 1
ATOM 1466 N N . ASP A 1 190 ? 5.826 -9.850 2.342 1.00 95.44 190 ASP A N 1
ATOM 1467 C CA . ASP A 1 190 ? 5.675 -10.055 3.789 1.00 95.44 190 ASP A CA 1
ATOM 1468 C C . ASP A 1 190 ? 4.252 -9.887 4.328 1.00 95.44 190 ASP A C 1
ATOM 1470 O O . ASP A 1 190 ? 3.973 -10.357 5.433 1.00 95.44 190 ASP A O 1
ATOM 1474 N N . ILE A 1 191 ? 3.344 -9.268 3.569 1.00 97.69 191 ILE A N 1
ATOM 1475 C CA . ILE A 1 191 ? 1.937 -9.106 3.961 1.00 97.69 191 ILE A CA 1
ATOM 1476 C C . ILE A 1 191 ? 1.039 -9.915 3.027 1.00 97.69 191 ILE A C 1
ATOM 1478 O O . ILE A 1 191 ? 0.417 -10.884 3.465 1.00 97.69 191 ILE A O 1
ATOM 1482 N N . LYS A 1 192 ? 0.964 -9.559 1.737 1.00 97.75 192 LYS A N 1
ATOM 1483 C CA . LYS A 1 192 ? -0.013 -10.166 0.815 1.00 97.75 192 LYS A CA 1
ATOM 1484 C C . LYS A 1 192 ? 0.254 -11.660 0.608 1.00 97.75 192 LYS A C 1
ATOM 1486 O O . LYS A 1 192 ? -0.661 -12.456 0.829 1.00 97.75 192 LYS A O 1
ATOM 1491 N N . CYS A 1 193 ? 1.477 -12.051 0.250 1.00 95.69 193 CYS A N 1
ATOM 1492 C CA . CYS A 1 193 ? 1.861 -13.449 0.049 1.00 95.69 193 CYS A CA 1
ATOM 1493 C C . CYS A 1 193 ? 1.794 -14.244 1.353 1.00 95.69 193 CYS A C 1
ATOM 1495 O O . CYS A 1 193 ? 1.108 -15.267 1.401 1.00 95.69 193 CYS A O 1
ATOM 1497 N N . ARG A 1 194 ? 2.410 -13.732 2.427 1.00 93.75 194 ARG A N 1
ATOM 1498 C CA . ARG A 1 194 ? 2.428 -14.374 3.752 1.00 93.75 194 ARG A CA 1
ATOM 1499 C C . ARG A 1 194 ? 1.030 -14.711 4.282 1.00 93.75 194 ARG A C 1
ATOM 1501 O O . ARG A 1 194 ? 0.804 -15.829 4.732 1.00 93.75 194 ARG A O 1
ATOM 1508 N N . LEU A 1 195 ? 0.077 -13.777 4.215 1.00 90.69 195 LEU A N 1
ATOM 1509 C CA . LEU A 1 195 ? -1.278 -13.983 4.754 1.00 90.69 195 LEU A CA 1
ATOM 1510 C C . LEU A 1 195 ? -2.151 -14.915 3.888 1.00 90.69 195 LEU A C 1
ATOM 1512 O O . LEU A 1 195 ? -3.204 -15.387 4.337 1.00 90.69 195 LEU A O 1
ATOM 1516 N N . ASN A 1 196 ? -1.738 -15.183 2.644 1.00 91.25 196 ASN A N 1
ATOM 1517 C CA . ASN A 1 196 ? -2.587 -15.828 1.637 1.00 91.25 196 ASN A CA 1
ATOM 1518 C C . ASN A 1 196 ? -1.982 -17.042 0.944 1.00 91.25 196 ASN A C 1
ATOM 1520 O O . ASN A 1 196 ? -2.669 -17.629 0.105 1.00 91.25 196 ASN A O 1
ATOM 1524 N N . GLY A 1 197 ? -0.752 -17.418 1.301 1.00 90.31 197 GLY A N 1
ATOM 1525 C CA . GLY A 1 197 ? -0.041 -18.540 0.694 1.00 90.31 197 GLY A CA 1
ATOM 1526 C C . GLY A 1 197 ? 0.214 -18.333 -0.798 1.00 90.31 197 GLY A C 1
ATOM 1527 O O . GLY A 1 197 ? 0.085 -19.280 -1.564 1.00 90.31 197 GLY A O 1
ATOM 1528 N N . LEU A 1 198 ? 0.495 -17.096 -1.226 1.00 91.44 198 LEU A N 1
ATOM 1529 C CA . LEU A 1 198 ? 0.903 -16.827 -2.608 1.00 91.44 198 LEU A CA 1
ATOM 1530 C C . LEU A 1 198 ? 2.421 -16.975 -2.726 1.00 91.44 198 LEU A C 1
ATOM 1532 O O . LEU A 1 198 ? 3.154 -16.542 -1.839 1.00 91.44 198 LEU A O 1
ATOM 1536 N N . MET A 1 199 ? 2.880 -17.559 -3.829 1.00 90.81 199 MET A N 1
ATOM 1537 C CA . MET A 1 199 ? 4.295 -17.813 -4.089 1.00 90.81 199 MET A CA 1
ATOM 1538 C C . MET A 1 199 ? 4.648 -17.287 -5.482 1.00 90.81 199 MET A C 1
ATOM 1540 O O . MET A 1 199 ? 4.304 -17.918 -6.477 1.00 90.81 199 MET A O 1
ATOM 1544 N N . PRO A 1 200 ? 5.256 -16.093 -5.577 1.00 92.56 200 PRO A N 1
ATOM 1545 C CA . PRO A 1 200 ? 5.589 -15.493 -6.866 1.00 92.56 200 PRO A CA 1
ATOM 1546 C C . PRO A 1 200 ? 6.713 -16.262 -7.567 1.00 92.56 200 PRO A C 1
ATOM 1548 O O . PRO A 1 200 ? 7.772 -16.465 -6.975 1.00 92.56 200 PRO A O 1
ATOM 1551 N N . ASN A 1 201 ? 6.503 -16.638 -8.831 1.00 91.94 201 ASN A N 1
ATOM 1552 C CA . ASN A 1 201 ? 7.4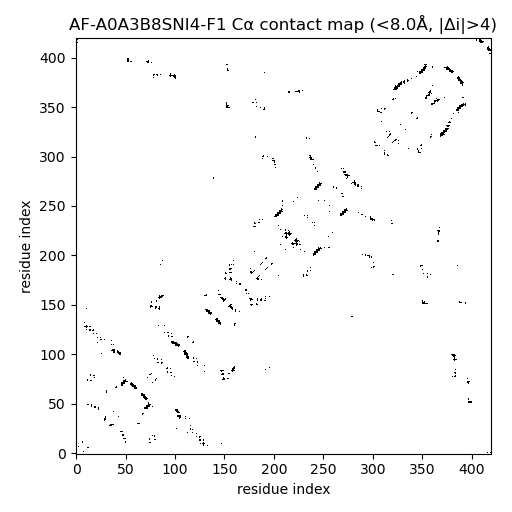93 -17.378 -9.625 1.00 91.94 201 ASN A CA 1
ATOM 1553 C C . ASN A 1 201 ? 8.635 -16.492 -10.141 1.00 91.94 201 ASN A C 1
ATOM 1555 O O . ASN A 1 201 ? 9.759 -16.963 -10.277 1.00 91.94 201 ASN A O 1
ATOM 1559 N N . ALA A 1 202 ? 8.361 -15.211 -10.398 1.00 93.38 202 ALA A N 1
ATOM 1560 C CA . ALA A 1 202 ? 9.341 -14.234 -10.856 1.00 93.38 202 ALA A CA 1
ATOM 1561 C C . ALA A 1 202 ? 8.988 -12.830 -10.347 1.00 93.38 202 ALA A C 1
ATOM 1563 O O . ALA A 1 202 ? 7.813 -12.501 -10.174 1.00 93.38 202 ALA A O 1
ATOM 1564 N N . THR A 1 203 ? 10.007 -11.995 -10.149 1.00 95.94 203 THR A N 1
ATOM 1565 C CA . THR A 1 203 ? 9.876 -10.561 -9.870 1.00 95.94 203 THR A CA 1
ATOM 1566 C C . THR A 1 203 ? 10.550 -9.757 -10.969 1.00 95.94 203 THR A C 1
ATOM 1568 O O . THR A 1 203 ? 11.744 -9.912 -11.219 1.00 95.94 203 THR A O 1
ATOM 1571 N N . VAL A 1 204 ? 9.796 -8.850 -11.590 1.00 98.06 204 VAL A N 1
ATOM 1572 C CA . VAL A 1 204 ? 10.334 -7.887 -12.555 1.00 98.06 204 VAL A CA 1
ATOM 1573 C C . VAL A 1 204 ? 10.608 -6.563 -11.844 1.00 98.06 204 VAL A C 1
ATOM 1575 O O . VAL A 1 204 ? 9.682 -5.899 -11.382 1.00 98.06 204 VAL A O 1
ATOM 1578 N N . LEU A 1 205 ? 11.878 -6.168 -11.763 1.00 98.69 205 LEU A N 1
ATOM 1579 C CA . LEU A 1 205 ? 12.312 -4.875 -11.240 1.00 98.69 205 LEU A CA 1
ATOM 1580 C C . LEU A 1 205 ? 12.453 -3.878 -12.394 1.00 98.69 205 LEU A C 1
ATOM 1582 O O . LEU A 1 205 ? 13.405 -3.941 -13.171 1.00 98.69 205 LEU A O 1
ATOM 1586 N N . VAL A 1 206 ? 11.499 -2.960 -12.516 1.00 98.75 206 VAL A N 1
ATOM 1587 C CA . VAL A 1 206 ? 11.489 -1.961 -13.593 1.00 98.75 206 VAL A CA 1
ATOM 1588 C C . VAL A 1 206 ? 12.428 -0.795 -13.270 1.00 98.75 206 VAL A C 1
ATOM 1590 O O . VAL A 1 206 ? 12.423 -0.276 -12.156 1.00 98.75 206 VAL A O 1
ATOM 1593 N N . THR A 1 207 ? 13.203 -0.342 -14.258 1.00 98.69 207 THR A N 1
ATOM 1594 C CA . THR A 1 207 ? 14.052 0.856 -14.170 1.00 98.69 207 THR A CA 1
ATOM 1595 C C . THR A 1 207 ? 14.138 1.606 -15.508 1.00 98.69 207 THR A C 1
ATOM 1597 O O . THR A 1 207 ? 13.624 1.151 -16.529 1.00 98.69 207 THR A O 1
ATOM 1600 N N . THR A 1 208 ? 14.766 2.785 -15.507 1.00 98.75 208 THR A N 1
ATOM 1601 C CA . THR A 1 208 ? 15.045 3.612 -16.698 1.00 98.75 208 THR A CA 1
ATOM 1602 C C . THR A 1 208 ? 16.409 4.282 -16.540 1.00 98.75 208 THR A C 1
ATOM 1604 O O . THR A 1 208 ? 16.786 4.622 -15.416 1.00 98.75 208 THR A O 1
ATOM 1607 N N . ILE A 1 209 ? 17.125 4.561 -17.635 1.00 98.56 209 ILE A N 1
ATOM 1608 C CA . ILE A 1 209 ? 18.407 5.291 -17.568 1.00 98.56 209 ILE A CA 1
ATOM 1609 C C . ILE A 1 209 ? 18.231 6.650 -16.885 1.00 98.56 209 ILE A C 1
ATOM 1611 O O . ILE A 1 209 ? 19.033 7.032 -16.034 1.00 98.56 209 ILE A O 1
ATOM 1615 N N . LYS A 1 210 ? 17.141 7.361 -17.193 1.00 97.88 210 LYS A N 1
ATOM 1616 C CA . LYS A 1 210 ? 16.820 8.652 -16.575 1.00 97.88 210 LYS A CA 1
ATOM 1617 C C . LYS A 1 210 ? 16.656 8.559 -15.053 1.00 97.88 210 LYS A C 1
ATOM 1619 O O . LYS A 1 210 ? 17.16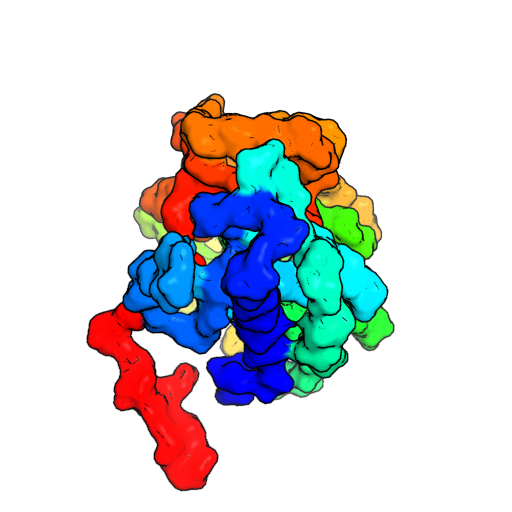8 9.420 -14.345 1.00 97.88 210 LYS A O 1
ATOM 1624 N N . ALA A 1 211 ? 15.961 7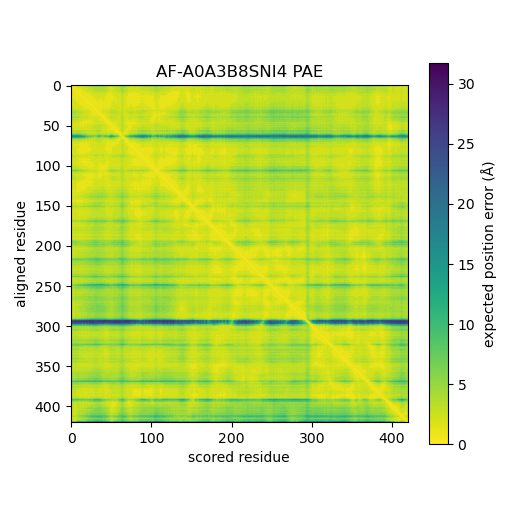.539 -14.546 1.00 98.25 211 ALA A N 1
ATOM 1625 C CA . ALA A 1 211 ? 15.780 7.347 -13.105 1.00 98.25 211 ALA A CA 1
ATOM 1626 C C . ALA A 1 211 ? 17.096 6.993 -12.402 1.00 98.25 211 ALA A C 1
ATOM 1628 O O . ALA A 1 211 ? 17.343 7.475 -11.296 1.00 98.25 211 ALA A O 1
ATOM 1629 N N . LEU A 1 212 ? 17.953 6.196 -13.048 1.00 98.56 212 LEU A N 1
ATOM 1630 C CA . LEU A 1 212 ? 19.284 5.891 -12.526 1.00 98.56 212 LEU A CA 1
ATOM 1631 C C . LEU A 1 212 ? 20.132 7.162 -12.462 1.00 98.56 212 LEU A C 1
ATOM 1633 O O . LEU A 1 212 ? 20.587 7.521 -11.383 1.00 98.56 212 LEU A O 1
ATOM 1637 N N . LYS A 1 213 ? 20.244 7.915 -13.563 1.00 98.19 213 LYS A N 1
ATOM 1638 C CA . LYS A 1 213 ? 20.963 9.200 -13.584 1.00 98.19 213 LYS A CA 1
ATOM 1639 C C . LYS A 1 213 ? 20.439 10.168 -12.524 1.00 98.19 213 LYS A C 1
ATOM 1641 O O . LYS A 1 213 ? 21.238 10.740 -11.797 1.00 98.19 213 LYS A O 1
ATOM 1646 N N . TYR A 1 214 ? 19.120 10.291 -12.359 1.00 97.88 214 TYR A N 1
ATOM 1647 C CA . TYR A 1 214 ? 18.536 11.110 -11.291 1.00 97.88 214 TYR A CA 1
ATOM 1648 C C . TYR A 1 214 ? 19.032 10.688 -9.900 1.00 97.88 214 TYR A C 1
ATOM 1650 O O . TYR A 1 214 ? 19.442 11.533 -9.109 1.00 97.88 214 TYR A O 1
ATOM 1658 N N . ASN A 1 215 ? 19.062 9.382 -9.621 1.00 98.19 215 ASN A N 1
ATOM 1659 C CA . ASN A 1 215 ? 19.553 8.858 -8.348 1.00 98.19 215 ASN A CA 1
ATOM 1660 C C . ASN A 1 215 ? 21.056 9.069 -8.125 1.00 98.19 215 ASN A C 1
ATOM 1662 O O . ASN A 1 215 ? 21.491 9.121 -6.979 1.00 98.19 215 ASN A O 1
ATOM 1666 N N . GLY A 1 216 ? 21.832 9.195 -9.201 1.00 96.81 216 GLY A N 1
ATOM 1667 C CA . GLY A 1 216 ? 23.260 9.496 -9.164 1.00 96.81 216 GLY A CA 1
ATOM 1668 C C . GLY A 1 216 ? 23.594 10.967 -9.385 1.00 96.81 216 GLY A C 1
ATOM 1669 O O . GLY A 1 216 ? 24.731 11.266 -9.732 1.00 96.81 216 GLY A O 1
ATOM 1670 N N . VAL A 1 217 ? 22.627 11.882 -9.242 1.00 94.62 217 VAL A N 1
ATOM 1671 C CA . VAL A 1 217 ? 22.828 13.326 -9.469 1.00 94.62 217 VAL A CA 1
ATOM 1672 C C . VAL A 1 217 ? 23.410 13.593 -10.870 1.00 94.62 217 VAL A C 1
ATOM 1674 O O . VAL A 1 217 ? 24.480 14.170 -11.038 1.00 94.62 217 VAL A O 1
ATOM 1677 N N . ASP A 1 218 ? 22.693 13.097 -11.878 1.00 94.81 218 ASP A N 1
ATOM 1678 C CA . ASP A 1 218 ? 23.031 13.079 -13.308 1.00 94.81 218 ASP A CA 1
ATOM 1679 C C . ASP A 1 218 ? 24.199 12.152 -13.717 1.00 94.81 218 ASP A C 1
ATOM 1681 O O . ASP A 1 218 ? 24.562 12.103 -14.894 1.00 94.81 218 ASP A O 1
ATOM 1685 N N . SER A 1 219 ? 24.726 11.331 -12.798 1.00 97.25 219 SER A N 1
ATOM 1686 C CA . SER A 1 219 ? 25.689 10.258 -13.094 1.00 97.25 219 SER A CA 1
ATOM 1687 C C . SER A 1 219 ? 25.019 8.881 -13.150 1.00 97.25 219 SER A C 1
ATOM 1689 O O . SER A 1 219 ? 24.382 8.440 -12.193 1.00 97.25 219 SER A O 1
ATOM 1691 N N . LEU A 1 220 ? 25.186 8.159 -14.264 1.00 97.75 220 LEU A N 1
ATOM 1692 C CA . LEU A 1 220 ? 24.695 6.779 -14.384 1.00 97.75 220 LEU A CA 1
ATOM 1693 C C . LEU A 1 220 ? 25.484 5.814 -13.486 1.00 97.75 220 LEU A C 1
ATOM 1695 O O . LEU A 1 220 ? 24.890 4.916 -12.893 1.00 97.75 220 LEU A O 1
ATOM 1699 N N . GLU A 1 221 ? 26.798 6.023 -13.363 1.00 97.06 221 GLU A N 1
ATOM 1700 C CA . GLU A 1 221 ? 27.684 5.189 -12.545 1.00 97.06 221 GLU A CA 1
ATOM 1701 C C . GLU A 1 221 ? 27.338 5.281 -11.057 1.00 97.06 221 GLU A C 1
ATOM 1703 O O . GLU A 1 221 ? 27.256 4.260 -10.385 1.00 97.06 221 GLU A O 1
ATOM 1708 N N . GLU A 1 222 ? 27.040 6.476 -10.548 1.00 97.38 222 GLU A N 1
ATOM 1709 C CA . GLU A 1 222 ? 26.588 6.632 -9.158 1.00 97.38 222 GLU A CA 1
ATOM 1710 C C . GLU A 1 222 ? 25.146 6.137 -8.980 1.00 97.38 222 GLU A C 1
ATOM 1712 O O . GLU A 1 222 ? 24.796 5.501 -7.983 1.00 97.38 222 GLU A O 1
ATOM 1717 N N . GLY A 1 223 ? 24.305 6.384 -9.986 1.00 97.69 223 GLY A N 1
ATOM 1718 C CA . GLY A 1 223 ? 22.892 6.028 -9.999 1.00 97.69 223 GLY A CA 1
ATOM 1719 C C . GLY A 1 223 ? 22.613 4.531 -9.952 1.00 97.69 223 GLY A C 1
ATOM 1720 O O . GLY A 1 223 ? 21.604 4.102 -9.383 1.00 97.69 223 GLY A O 1
ATOM 1721 N N . ILE A 1 224 ? 23.524 3.720 -10.499 1.00 98.25 224 ILE A N 1
ATOM 1722 C CA . ILE A 1 224 ? 23.419 2.257 -10.500 1.00 98.25 224 ILE A CA 1
ATOM 1723 C C . ILE A 1 224 ? 23.354 1.681 -9.078 1.00 98.25 224 ILE A C 1
ATOM 1725 O O . ILE A 1 224 ? 22.772 0.616 -8.871 1.00 98.25 224 ILE A O 1
ATOM 1729 N N . ASN A 1 225 ? 23.877 2.402 -8.079 1.00 97.81 225 ASN A N 1
ATOM 1730 C CA . ASN A 1 225 ? 23.831 1.981 -6.682 1.00 97.81 225 ASN A CA 1
ATOM 1731 C C . ASN A 1 225 ? 22.393 1.884 -6.155 1.00 97.81 225 ASN A C 1
ATOM 1733 O O . ASN A 1 225 ? 22.112 1.010 -5.336 1.00 97.81 225 ASN A O 1
ATOM 1737 N N . ASN A 1 226 ? 21.463 2.707 -6.656 1.00 98.50 226 ASN A N 1
ATOM 1738 C CA . ASN A 1 226 ? 20.045 2.568 -6.323 1.00 98.50 226 ASN A CA 1
ATOM 1739 C C . ASN A 1 226 ? 19.465 1.248 -6.864 1.00 98.50 226 ASN A C 1
ATOM 1741 O O . ASN A 1 226 ? 18.803 0.517 -6.129 1.00 98.50 226 ASN A O 1
ATOM 1745 N N . LEU A 1 227 ? 19.776 0.894 -8.118 1.00 98.56 227 LEU A N 1
ATOM 1746 C CA . LEU A 1 227 ? 19.364 -0.387 -8.704 1.00 98.56 227 LEU A CA 1
ATOM 1747 C C . LEU A 1 227 ? 19.950 -1.569 -7.928 1.00 98.56 227 LEU A C 1
ATOM 1749 O O . LEU A 1 227 ? 19.222 -2.507 -7.607 1.00 98.56 227 LEU A O 1
ATOM 1753 N N . LYS A 1 228 ? 21.243 -1.500 -7.583 1.00 98.00 228 LYS A N 1
ATOM 1754 C CA . LYS A 1 228 ? 21.906 -2.503 -6.741 1.00 98.00 228 LYS A CA 1
ATOM 1755 C C . LYS A 1 228 ? 21.153 -2.695 -5.426 1.00 98.00 228 LYS A C 1
ATOM 1757 O O . LYS A 1 228 ? 20.866 -3.827 -5.057 1.00 98.00 228 LYS A O 1
ATOM 1762 N N . ALA A 1 229 ? 20.808 -1.606 -4.744 1.00 97.62 229 ALA A N 1
ATOM 1763 C CA . ALA A 1 229 ? 20.107 -1.673 -3.470 1.00 97.62 229 ALA A CA 1
ATOM 1764 C C . ALA A 1 229 ? 18.729 -2.336 -3.605 1.00 97.62 229 ALA A C 1
ATOM 1766 O O . ALA A 1 229 ? 18.391 -3.213 -2.818 1.00 97.62 229 ALA A O 1
ATOM 1767 N N . HIS A 1 230 ? 17.961 -2.005 -4.648 1.00 98.44 230 HIS A N 1
ATOM 1768 C CA . HIS A 1 230 ? 16.679 -2.664 -4.908 1.00 98.44 230 HIS A CA 1
ATOM 1769 C C . HIS A 1 230 ? 16.819 -4.154 -5.255 1.00 98.44 230 HIS A C 1
ATOM 1771 O O . HIS A 1 230 ? 15.962 -4.943 -4.851 1.00 98.44 230 HIS A O 1
ATOM 1777 N N . ILE A 1 231 ? 17.886 -4.551 -5.958 1.00 98.00 231 ILE A N 1
ATOM 1778 C CA . ILE A 1 231 ? 18.226 -5.961 -6.198 1.00 98.00 231 ILE A CA 1
ATOM 1779 C C . ILE A 1 231 ? 18.559 -6.665 -4.877 1.00 98.00 231 ILE A C 1
ATOM 1781 O O . ILE A 1 231 ? 18.039 -7.749 -4.626 1.00 98.00 231 ILE A O 1
ATOM 1785 N N . ASP A 1 232 ? 19.389 -6.063 -4.024 1.00 96.56 232 ASP A N 1
ATOM 1786 C CA . ASP A 1 232 ? 19.781 -6.641 -2.732 1.00 96.56 232 ASP A CA 1
ATOM 1787 C C . ASP A 1 232 ? 18.571 -6.796 -1.794 1.00 96.56 232 ASP A C 1
ATOM 1789 O O . ASP A 1 232 ? 18.396 -7.840 -1.167 1.00 96.56 232 ASP A O 1
ATOM 1793 N N . ILE A 1 233 ? 17.671 -5.808 -1.772 1.00 96.06 233 ILE A N 1
ATOM 1794 C CA . ILE A 1 233 ? 16.381 -5.885 -1.071 1.00 96.06 233 ILE A CA 1
ATOM 1795 C C . ILE A 1 233 ? 15.572 -7.089 -1.561 1.00 96.06 233 ILE A C 1
ATOM 1797 O O . ILE A 1 233 ? 15.104 -7.888 -0.752 1.00 96.06 233 ILE A O 1
ATOM 1801 N N . LEU A 1 234 ? 15.427 -7.256 -2.878 1.00 96.00 234 LEU A N 1
ATOM 1802 C CA . LEU A 1 234 ? 14.673 -8.376 -3.440 1.00 96.00 234 LEU A CA 1
ATOM 1803 C C . LEU A 1 234 ? 15.334 -9.728 -3.153 1.00 96.00 234 LEU A C 1
ATOM 1805 O O . LEU A 1 234 ? 14.615 -10.681 -2.869 1.00 96.00 234 LEU A O 1
ATOM 1809 N N . LYS A 1 235 ? 16.670 -9.807 -3.133 1.00 94.75 235 LYS A N 1
ATOM 1810 C CA . LYS A 1 235 ? 17.425 -11.027 -2.789 1.00 94.75 235 LYS A CA 1
ATOM 1811 C C . LYS A 1 235 ? 17.202 -11.512 -1.356 1.00 94.75 235 LYS A C 1
ATOM 1813 O O . LYS A 1 235 ? 17.421 -12.687 -1.076 1.00 94.75 235 LYS A O 1
ATOM 1818 N N . ASN A 1 236 ? 16.723 -10.653 -0.452 1.00 93.81 236 ASN A N 1
ATOM 1819 C CA . ASN A 1 236 ? 16.265 -11.098 0.869 1.00 93.81 236 ASN A CA 1
ATOM 1820 C C . ASN A 1 236 ? 14.957 -11.912 0.802 1.00 93.81 236 ASN A C 1
ATOM 1822 O O . ASN A 1 236 ? 14.638 -12.625 1.752 1.00 93.81 236 ASN A O 1
ATOM 1826 N N . LEU A 1 237 ? 14.200 -11.794 -0.294 1.00 93.06 237 LEU A N 1
ATOM 1827 C CA . LEU A 1 237 ? 12.849 -12.337 -0.452 1.00 93.06 237 LEU A CA 1
ATOM 1828 C C . LEU A 1 237 ? 12.771 -13.436 -1.522 1.00 93.06 237 LEU A C 1
ATOM 1830 O O . LEU A 1 237 ? 12.003 -14.378 -1.344 1.00 93.06 237 LEU A O 1
ATOM 1834 N N . THR A 1 238 ? 13.513 -13.304 -2.626 1.00 92.12 238 THR A N 1
ATOM 1835 C CA . THR A 1 238 ? 13.542 -14.237 -3.766 1.00 92.12 238 THR A CA 1
ATOM 1836 C C . THR A 1 238 ? 14.828 -14.084 -4.584 1.00 92.12 238 THR A C 1
ATOM 1838 O O . THR A 1 238 ? 15.392 -12.993 -4.655 1.00 92.12 238 THR A O 1
ATOM 1841 N N . ASN A 1 239 ? 15.260 -15.142 -5.274 1.00 89.62 239 ASN A N 1
ATOM 1842 C CA . ASN A 1 239 ? 16.345 -15.065 -6.260 1.00 89.62 239 ASN A CA 1
ATOM 1843 C C . ASN A 1 239 ? 15.850 -14.952 -7.714 1.00 89.62 239 ASN A C 1
ATOM 1845 O O . ASN A 1 239 ? 16.644 -14.660 -8.606 1.00 89.62 239 ASN A O 1
ATOM 1849 N N . ASN A 1 240 ? 14.547 -15.121 -7.967 1.00 91.94 240 ASN A N 1
ATOM 1850 C CA . ASN A 1 240 ? 13.975 -15.083 -9.317 1.00 91.94 240 ASN A CA 1
ATOM 1851 C C . ASN A 1 240 ? 13.671 -13.642 -9.741 1.00 91.94 240 ASN A C 1
ATOM 1853 O O . ASN A 1 240 ? 12.513 -13.219 -9.788 1.00 91.94 240 ASN A O 1
ATOM 1857 N N . ILE A 1 241 ? 14.723 -12.870 -10.007 1.00 94.94 241 ILE A N 1
ATOM 1858 C CA . ILE A 1 241 ? 14.648 -11.442 -10.328 1.00 94.94 241 ILE A CA 1
ATOM 1859 C C . ILE A 1 241 ? 15.052 -11.217 -11.789 1.00 94.94 241 ILE A C 1
ATOM 1861 O O . ILE A 1 241 ? 16.072 -11.732 -12.246 1.00 94.94 241 ILE A O 1
ATOM 1865 N N . ILE A 1 242 ? 14.282 -10.393 -12.501 1.00 97.12 242 ILE A N 1
ATOM 1866 C CA . ILE A 1 242 ? 14.647 -9.836 -13.809 1.00 97.12 242 ILE A CA 1
ATOM 1867 C C . ILE A 1 242 ? 14.592 -8.318 -13.707 1.00 97.12 242 ILE A C 1
ATOM 1869 O O . ILE A 1 242 ? 13.564 -7.759 -13.329 1.00 97.12 242 ILE A O 1
ATOM 1873 N N . VAL A 1 243 ? 15.661 -7.631 -14.087 1.00 98.69 243 VAL A N 1
ATOM 1874 C CA . VAL A 1 243 ? 15.627 -6.182 -14.289 1.00 98.69 243 VAL A CA 1
ATOM 1875 C C . VAL A 1 243 ? 15.054 -5.886 -15.671 1.00 98.69 243 VAL A C 1
ATOM 1877 O O . VAL A 1 243 ? 15.565 -6.368 -16.680 1.00 98.69 243 VAL A O 1
ATOM 1880 N N . CYS A 1 244 ? 14.002 -5.074 -15.725 1.00 98.69 244 CYS A N 1
ATOM 1881 C CA . CYS A 1 244 ? 13.428 -4.569 -16.967 1.00 98.69 244 CYS A CA 1
ATOM 1882 C C . CYS A 1 244 ? 13.768 -3.086 -17.132 1.00 98.69 244 CYS A C 1
ATOM 1884 O O . CYS A 1 244 ? 13.281 -2.246 -16.376 1.00 98.69 244 CYS A O 1
ATOM 1886 N N . LEU A 1 245 ? 14.569 -2.748 -18.138 1.00 98.81 245 LEU A N 1
ATOM 1887 C CA . LEU A 1 245 ? 14.843 -1.366 -18.509 1.00 98.81 245 LEU A CA 1
ATOM 1888 C C . LEU A 1 245 ? 13.824 -0.897 -19.548 1.00 98.81 245 LEU A C 1
ATOM 1890 O O . LEU A 1 245 ? 13.832 -1.356 -20.690 1.00 98.81 245 LEU A O 1
ATOM 1894 N N . ASN A 1 246 ? 12.957 0.037 -19.163 1.00 98.62 246 ASN A N 1
ATOM 1895 C CA . ASN A 1 246 ? 12.063 0.699 -20.110 1.00 98.62 246 ASN A CA 1
ATOM 1896 C C . ASN A 1 246 ? 12.865 1.733 -20.909 1.00 98.62 246 ASN A C 1
ATOM 1898 O O . ASN A 1 246 ? 13.341 2.717 -20.337 1.00 98.62 246 ASN A O 1
ATOM 1902 N N . LYS A 1 247 ? 13.022 1.491 -22.214 1.00 98.00 247 LYS A N 1
ATOM 1903 C CA . LYS A 1 247 ? 13.845 2.316 -23.109 1.00 98.00 247 LYS A CA 1
ATOM 1904 C C . LYS A 1 247 ? 13.119 3.594 -23.516 1.00 98.00 247 LYS A C 1
ATOM 1906 O O . LYS A 1 247 ? 11.973 3.545 -23.964 1.00 98.00 247 LYS A O 1
ATOM 1911 N N . PHE A 1 248 ? 13.821 4.718 -23.425 1.00 97.25 248 PHE A N 1
ATOM 1912 C CA . PHE A 1 248 ? 13.427 5.997 -24.010 1.00 97.25 248 PHE A CA 1
ATOM 1913 C C . PHE A 1 248 ? 14.190 6.251 -25.314 1.00 97.25 248 PHE A C 1
ATOM 1915 O O . PHE A 1 248 ? 15.277 5.718 -25.532 1.00 97.25 248 PHE A O 1
ATOM 1922 N N . ASP A 1 249 ? 13.633 7.090 -26.190 1.00 93.38 249 ASP A N 1
ATOM 1923 C CA . ASP A 1 249 ? 14.211 7.357 -27.518 1.00 93.38 249 ASP A CA 1
ATOM 1924 C C . ASP A 1 249 ? 15.609 7.999 -27.464 1.00 93.38 249 ASP A C 1
ATOM 1926 O O . ASP A 1 249 ? 16.368 7.910 -28.426 1.00 93.38 249 ASP A O 1
ATOM 1930 N N . ASN A 1 250 ? 15.958 8.645 -26.350 1.00 93.56 250 ASN A N 1
ATOM 1931 C CA . ASN A 1 250 ? 17.240 9.313 -26.140 1.00 93.56 250 ASN A CA 1
ATOM 1932 C C . ASN A 1 250 ? 18.246 8.501 -25.304 1.00 93.56 250 ASN A C 1
ATOM 1934 O O . ASN A 1 250 ? 19.309 9.032 -24.979 1.00 93.56 250 ASN A O 1
ATOM 1938 N N . ASP A 1 251 ? 17.928 7.256 -24.943 1.00 97.12 251 ASP A N 1
ATOM 1939 C CA . ASP A 1 251 ? 18.865 6.377 -24.241 1.00 97.12 251 ASP A CA 1
ATOM 1940 C C . ASP A 1 251 ? 19.942 5.875 -25.218 1.00 97.12 251 ASP A C 1
ATOM 1942 O O . ASP A 1 251 ? 19.628 5.382 -26.304 1.00 97.12 251 ASP A O 1
ATOM 1946 N N . SER A 1 252 ? 21.221 5.995 -24.845 1.00 97.25 252 SER A N 1
ATOM 1947 C CA . SER A 1 252 ? 22.326 5.486 -25.664 1.00 97.25 252 SER A CA 1
ATOM 1948 C C . SER A 1 252 ? 22.487 3.973 -25.489 1.00 97.25 252 SER A C 1
ATOM 1950 O O . SER A 1 252 ? 22.252 3.423 -24.412 1.00 97.25 252 SER A O 1
ATOM 1952 N N . GLU A 1 253 ? 22.938 3.283 -26.539 1.00 97.69 253 GLU A N 1
ATOM 1953 C CA . GLU A 1 253 ? 23.250 1.847 -26.449 1.00 97.69 253 GLU A CA 1
ATOM 1954 C C . GLU A 1 253 ? 24.390 1.569 -25.452 1.00 97.69 253 GLU A C 1
ATOM 1956 O O . GLU A 1 253 ? 24.406 0.523 -24.809 1.00 97.69 253 GLU A O 1
ATOM 1961 N N . GLU A 1 254 ? 25.311 2.522 -25.271 1.00 98.12 254 GLU A N 1
ATOM 1962 C CA . GLU A 1 254 ? 26.383 2.447 -24.271 1.00 98.12 254 GLU A CA 1
ATOM 1963 C C . GLU A 1 254 ? 25.829 2.449 -22.838 1.00 98.12 254 GLU A C 1
ATOM 1965 O O . GLU A 1 254 ? 26.217 1.604 -22.029 1.00 98.12 254 GLU A O 1
ATOM 1970 N N . ASP A 1 255 ? 24.877 3.339 -22.535 1.00 98.38 255 ASP A N 1
ATOM 1971 C CA . ASP A 1 255 ? 24.229 3.415 -21.222 1.00 98.38 255 ASP A CA 1
ATOM 1972 C C . ASP A 1 255 ? 23.418 2.143 -20.933 1.00 98.38 255 ASP A C 1
ATOM 1974 O O . ASP A 1 255 ? 23.483 1.589 -19.834 1.00 98.38 255 ASP A O 1
ATOM 1978 N N . ILE A 1 256 ? 22.677 1.642 -21.929 1.00 98.62 256 ILE A N 1
ATOM 1979 C CA . ILE A 1 256 ? 21.914 0.391 -21.809 1.00 98.62 256 ILE A CA 1
ATOM 1980 C C . ILE A 1 256 ? 22.865 -0.779 -21.540 1.00 98.62 256 ILE A C 1
ATOM 1982 O O . ILE A 1 256 ? 22.619 -1.573 -20.627 1.00 98.62 256 ILE A O 1
ATOM 1986 N N . LYS A 1 257 ? 23.970 -0.864 -22.291 1.00 98.56 257 LYS A N 1
ATOM 1987 C CA . LYS A 1 257 ? 24.964 -1.926 -22.134 1.00 98.56 257 LYS A CA 1
ATOM 1988 C C . LYS A 1 257 ? 25.635 -1.889 -20.763 1.00 98.56 257 LYS A C 1
ATOM 1990 O O . LYS A 1 257 ? 25.835 -2.937 -20.154 1.00 98.56 257 LYS A O 1
ATOM 1995 N N . TYR A 1 258 ? 25.919 -0.697 -20.243 1.00 98.69 258 TYR A N 1
ATOM 1996 C CA . TYR A 1 258 ? 26.459 -0.528 -18.898 1.00 98.69 258 TYR A CA 1
ATOM 1997 C C . TYR A 1 258 ? 25.534 -1.124 -17.824 1.00 98.69 258 TYR A C 1
ATOM 1999 O O . TYR A 1 258 ? 25.995 -1.873 -16.960 1.00 98.69 258 TYR A O 1
ATOM 2007 N N . VAL A 1 259 ? 24.226 -0.842 -17.895 1.00 98.69 259 VAL A N 1
ATOM 2008 C CA . VAL A 1 259 ? 23.244 -1.393 -16.943 1.00 98.69 259 VAL A CA 1
ATOM 2009 C C . VAL A 1 259 ? 23.102 -2.906 -17.104 1.00 98.69 259 VAL A C 1
ATOM 2011 O O . VAL A 1 259 ? 23.063 -3.620 -16.100 1.00 98.69 259 VAL A O 1
ATOM 2014 N N . GLU A 1 260 ? 23.064 -3.404 -18.342 1.00 98.69 260 GLU A N 1
ATOM 2015 C CA . GLU A 1 260 ? 23.023 -4.840 -18.633 1.00 98.69 260 GLU A CA 1
ATOM 2016 C C . GLU A 1 260 ? 24.214 -5.573 -17.995 1.00 98.69 260 GLU A C 1
ATOM 2018 O O . GLU A 1 260 ? 24.032 -6.515 -17.219 1.00 98.69 260 GLU A O 1
ATOM 2023 N N . ASP A 1 261 ? 25.437 -5.111 -18.273 1.00 98.62 261 ASP A N 1
ATOM 2024 C CA . ASP A 1 261 ? 26.665 -5.713 -17.748 1.00 98.62 261 ASP A CA 1
ATOM 2025 C C . ASP A 1 261 ? 26.704 -5.670 -16.219 1.00 98.62 261 ASP A C 1
ATOM 2027 O O . ASP A 1 261 ? 27.215 -6.590 -15.573 1.00 98.62 261 ASP A O 1
ATOM 2031 N N . TYR A 1 262 ? 26.152 -4.615 -15.619 1.00 98.50 262 TYR A N 1
ATOM 2032 C CA . TYR A 1 262 ? 26.037 -4.504 -14.172 1.00 98.50 262 TYR A CA 1
ATOM 2033 C C . TYR A 1 262 ? 25.061 -5.532 -13.581 1.00 98.50 262 TYR A C 1
ATOM 2035 O O . TYR A 1 262 ? 25.383 -6.172 -12.579 1.00 98.50 262 TYR A O 1
ATOM 2043 N N . CYS A 1 263 ? 23.903 -5.749 -14.211 1.00 98.31 263 CYS A N 1
ATOM 2044 C CA . CYS A 1 263 ? 22.931 -6.754 -13.768 1.00 98.31 263 CYS A CA 1
ATOM 2045 C C . CYS A 1 263 ? 23.519 -8.172 -13.829 1.00 98.31 263 CYS A C 1
ATOM 2047 O O . CYS A 1 263 ? 23.435 -8.914 -12.846 1.00 98.31 263 CYS A O 1
ATOM 2049 N N . TYR A 1 264 ? 24.211 -8.524 -14.919 1.00 97.69 264 TYR A N 1
ATOM 2050 C CA . TYR A 1 264 ? 24.847 -9.839 -15.043 1.00 97.69 264 TYR A CA 1
ATOM 2051 C C . TYR A 1 264 ? 25.984 -10.052 -14.036 1.00 97.69 264 TYR A C 1
ATOM 2053 O O . TYR A 1 264 ? 26.117 -11.151 -13.502 1.00 97.69 264 TYR A O 1
ATOM 2061 N N . LYS A 1 265 ? 26.756 -9.011 -13.680 1.00 97.94 265 LYS A N 1
ATOM 2062 C CA . LYS A 1 265 ? 27.745 -9.094 -12.581 1.00 97.94 265 LYS A CA 1
ATOM 2063 C C . LYS A 1 265 ? 27.108 -9.454 -11.235 1.00 97.94 265 LYS A C 1
ATOM 2065 O O . LYS A 1 265 ? 27.769 -10.053 -10.390 1.00 97.94 265 LYS A O 1
ATOM 2070 N N . LEU A 1 266 ? 25.840 -9.098 -11.027 1.00 96.81 266 LEU A N 1
ATOM 2071 C CA . LEU A 1 266 ? 25.070 -9.439 -9.830 1.00 96.81 266 LEU A CA 1
ATOM 2072 C C . LEU A 1 266 ? 24.316 -10.773 -9.951 1.00 96.81 266 LEU A C 1
ATOM 2074 O O . LEU A 1 266 ? 23.582 -11.117 -9.020 1.00 96.81 266 LEU A O 1
ATOM 2078 N N . ASN A 1 267 ? 24.509 -11.521 -11.044 1.00 94.69 267 ASN A N 1
ATOM 2079 C CA . ASN A 1 267 ? 23.766 -12.736 -11.392 1.00 94.69 267 ASN A CA 1
ATOM 2080 C C . ASN A 1 267 ? 22.247 -12.501 -11.465 1.00 94.69 267 ASN A C 1
ATOM 2082 O O . ASN A 1 267 ? 21.470 -13.286 -10.927 1.00 94.69 267 ASN A O 1
ATOM 2086 N N . VAL A 1 268 ? 21.828 -11.392 -12.081 1.00 95.62 268 VAL A N 1
ATOM 2087 C CA . VAL A 1 268 ? 20.415 -11.048 -12.292 1.00 95.62 268 VAL A CA 1
ATOM 2088 C C . VAL A 1 268 ? 20.153 -10.902 -13.786 1.00 95.62 268 VAL A C 1
ATOM 2090 O O . VAL A 1 268 ? 20.931 -10.264 -14.496 1.00 95.62 268 VAL A O 1
ATOM 2093 N N . GLU A 1 269 ? 19.056 -11.490 -14.260 1.00 96.12 269 GLU A N 1
ATOM 2094 C CA . GLU A 1 269 ? 18.638 -11.371 -15.656 1.00 96.12 269 GLU A CA 1
ATOM 2095 C C . GLU A 1 269 ? 18.245 -9.933 -16.003 1.00 96.12 269 GLU A C 1
ATOM 2097 O O . GLU A 1 269 ? 17.709 -9.196 -15.176 1.00 96.12 269 GLU A O 1
ATOM 2102 N N . PHE A 1 270 ? 18.474 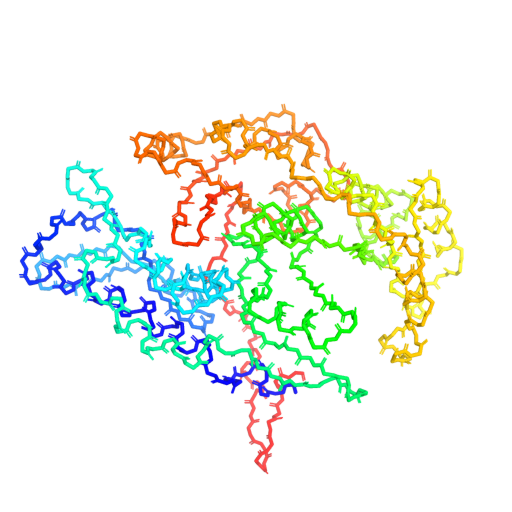-9.539 -17.253 1.00 98.25 270 PHE A N 1
ATOM 2103 C CA . PHE A 1 270 ? 18.197 -8.188 -17.738 1.00 98.25 270 PHE A CA 1
ATOM 2104 C C . PHE A 1 270 ? 17.420 -8.215 -19.053 1.00 98.25 270 PHE A C 1
ATOM 2106 O O . PHE A 1 270 ? 17.761 -8.971 -19.958 1.00 98.25 270 PHE A O 1
ATOM 2113 N N . SER A 1 271 ? 16.396 -7.380 -19.197 1.00 98.44 271 SER A N 1
ATOM 2114 C CA . SER A 1 271 ? 15.689 -7.183 -20.463 1.00 98.44 271 SER A CA 1
ATOM 2115 C C . SER A 1 271 ? 15.439 -5.710 -20.715 1.00 98.44 271 SER A C 1
ATOM 2117 O O . SER A 1 271 ? 15.074 -4.966 -19.809 1.00 98.44 271 SER A O 1
ATOM 2119 N N . VAL A 1 272 ? 15.539 -5.306 -21.975 1.00 98.50 272 VAL A N 1
ATOM 2120 C CA . VAL A 1 272 ? 15.005 -4.024 -22.436 1.00 98.50 272 VAL A CA 1
ATOM 2121 C C . VAL A 1 272 ? 13.541 -4.215 -22.831 1.00 98.50 272 VAL A C 1
ATOM 2123 O O . VAL A 1 272 ? 13.177 -5.266 -23.361 1.00 98.50 272 VAL A O 1
ATOM 2126 N N . SER A 1 273 ? 12.709 -3.210 -22.569 1.00 98.38 273 SER A N 1
ATOM 2127 C CA . SER A 1 273 ? 11.315 -3.148 -23.009 1.00 98.38 273 SER A CA 1
ATOM 2128 C C . SER A 1 273 ? 11.047 -1.851 -23.765 1.00 98.38 273 SER A C 1
ATOM 2130 O O . SER A 1 273 ? 11.413 -0.763 -23.313 1.00 98.38 273 SER A O 1
ATOM 2132 N N . THR A 1 274 ? 10.372 -1.970 -24.908 1.00 98.19 274 THR A N 1
ATOM 2133 C CA . THR A 1 274 ? 9.843 -0.847 -25.703 1.00 98.19 274 THR A CA 1
ATOM 2134 C C . THR A 1 274 ? 8.314 -0.856 -25.747 1.00 98.19 274 THR A C 1
ATOM 2136 O O . THR A 1 274 ? 7.710 -0.204 -26.598 1.00 98.19 274 THR A O 1
ATOM 2139 N N . ALA A 1 275 ? 7.667 -1.565 -24.814 1.00 97.31 275 ALA A N 1
ATOM 2140 C CA . ALA A 1 275 ? 6.232 -1.845 -24.854 1.00 97.31 275 ALA A CA 1
ATOM 2141 C C . ALA A 1 275 ? 5.332 -0.600 -24.871 1.00 97.31 275 ALA A C 1
ATOM 2143 O O . ALA A 1 275 ? 4.233 -0.636 -25.414 1.00 97.31 275 ALA A O 1
ATOM 2144 N N . TYR A 1 276 ? 5.809 0.519 -24.317 1.00 95.94 276 TYR A N 1
ATOM 2145 C CA . TYR A 1 276 ? 5.107 1.800 -24.399 1.00 95.94 276 TYR A CA 1
ATOM 2146 C C . TYR A 1 276 ? 4.898 2.263 -25.850 1.00 95.94 276 TYR A C 1
ATOM 2148 O O . TYR A 1 276 ? 3.828 2.759 -26.188 1.00 95.94 276 TYR A O 1
ATOM 2156 N N . ARG A 1 277 ? 5.915 2.095 -26.706 1.00 96.50 277 ARG A N 1
ATOM 2157 C CA . ARG A 1 277 ? 5.877 2.498 -28.118 1.00 96.50 277 ARG A CA 1
ATOM 2158 C C . ARG A 1 277 ? 5.350 1.381 -29.015 1.00 96.50 277 ARG A C 1
ATOM 2160 O O . ARG A 1 277 ? 4.540 1.640 -29.897 1.00 96.50 277 ARG A O 1
ATOM 2167 N N . ASP A 1 278 ? 5.819 0.157 -28.783 1.00 97.44 278 ASP A N 1
ATOM 2168 C CA . ASP A 1 278 ? 5.660 -0.964 -29.715 1.00 97.44 278 ASP A CA 1
ATOM 2169 C C . ASP A 1 278 ? 4.602 -1.994 -29.251 1.00 97.44 278 ASP A C 1
ATOM 2171 O O . ASP A 1 278 ? 4.486 -3.077 -29.832 1.00 97.44 278 ASP A O 1
ATOM 2175 N N . GLY A 1 279 ? 3.847 -1.695 -28.188 1.00 97.62 279 GLY A N 1
ATOM 2176 C CA . GLY A 1 279 ? 2.848 -2.603 -27.617 1.00 97.62 279 GLY A CA 1
ATOM 2177 C C . GLY A 1 279 ? 3.463 -3.907 -27.097 1.00 97.62 279 GLY A C 1
ATOM 2178 O O . GLY A 1 279 ? 4.629 -3.956 -26.700 1.00 97.62 279 GLY A O 1
ATOM 2179 N N . GLY A 1 280 ? 2.707 -5.001 -27.129 1.00 97.38 280 GLY A N 1
ATOM 2180 C CA . GLY A 1 280 ? 3.156 -6.318 -26.677 1.00 97.38 280 GLY A CA 1
ATOM 2181 C C . GLY A 1 280 ? 4.412 -6.816 -27.401 1.00 97.38 280 GLY A C 1
ATOM 2182 O O . GLY A 1 280 ? 5.239 -7.503 -26.798 1.00 97.38 280 GLY A O 1
ATOM 2183 N N . SER A 1 281 ? 4.623 -6.404 -28.658 1.00 98.06 281 SER A N 1
ATOM 2184 C CA . SER A 1 281 ? 5.820 -6.771 -29.429 1.00 98.06 281 SER A CA 1
ATOM 2185 C C . SER A 1 281 ? 7.120 -6.264 -28.788 1.00 98.06 281 SER A C 1
ATOM 2187 O O . SER A 1 281 ? 8.128 -6.972 -28.794 1.00 98.06 281 SER A O 1
ATOM 2189 N N . GLY A 1 282 ? 7.067 -5.101 -28.128 1.00 98.06 282 GLY A N 1
ATOM 2190 C CA . GLY A 1 282 ? 8.186 -4.505 -27.397 1.00 98.06 282 GLY A CA 1
ATOM 2191 C C . GLY A 1 282 ? 8.518 -5.180 -26.061 1.00 98.06 282 GLY A C 1
ATOM 2192 O O . GLY A 1 282 ? 9.483 -4.778 -25.414 1.00 98.06 282 GLY A O 1
ATOM 2193 N N . ALA A 1 283 ? 7.740 -6.184 -25.635 1.00 97.88 283 ALA A N 1
ATOM 2194 C CA . ALA A 1 283 ? 7.936 -6.929 -24.387 1.00 97.88 283 ALA A CA 1
ATOM 2195 C C . ALA A 1 283 ? 8.237 -8.427 -24.595 1.00 97.88 283 ALA A C 1
ATOM 2197 O O . ALA A 1 283 ? 8.352 -9.166 -23.617 1.00 97.88 283 ALA A O 1
ATOM 2198 N N . ILE A 1 284 ? 8.365 -8.899 -25.843 1.00 98.19 284 ILE A N 1
ATOM 2199 C CA . ILE A 1 284 ? 8.521 -10.333 -26.153 1.00 98.19 284 ILE A CA 1
ATOM 2200 C C . ILE A 1 284 ? 9.759 -10.934 -25.477 1.00 98.19 284 ILE A C 1
ATOM 2202 O O . ILE A 1 284 ? 9.681 -12.027 -24.919 1.00 98.19 284 ILE A O 1
ATOM 2206 N N . GLU A 1 285 ? 10.896 -10.237 -25.507 1.00 97.69 285 GLU A N 1
ATOM 2207 C CA . GLU A 1 285 ? 12.131 -10.742 -24.894 1.00 97.69 285 GLU A CA 1
ATOM 2208 C C . GLU A 1 285 ? 12.013 -10.834 -23.369 1.00 97.69 285 GLU A C 1
ATOM 2210 O O . GLU A 1 285 ? 12.403 -11.847 -22.787 1.00 97.69 285 GLU A O 1
ATOM 2215 N N . LEU A 1 286 ? 11.368 -9.853 -22.726 1.00 97.75 286 LEU A N 1
ATOM 2216 C CA . LEU A 1 286 ? 11.060 -9.920 -21.297 1.00 97.75 286 LEU A CA 1
ATOM 2217 C C . LEU A 1 286 ? 10.166 -11.128 -20.989 1.00 97.75 286 LEU A C 1
ATOM 2219 O O . LEU A 1 286 ? 10.460 -11.887 -20.068 1.00 97.75 286 LEU A O 1
ATOM 2223 N N . ALA A 1 287 ? 9.109 -11.342 -21.777 1.00 96.81 287 ALA A N 1
ATOM 2224 C CA . ALA A 1 287 ? 8.201 -12.471 -21.598 1.00 96.81 287 ALA A CA 1
ATOM 2225 C C . ALA A 1 287 ? 8.925 -13.822 -21.735 1.00 96.81 287 ALA A C 1
ATOM 2227 O O . ALA A 1 287 ? 8.757 -14.696 -20.887 1.00 96.81 287 ALA A O 1
ATOM 2228 N N . LYS A 1 288 ? 9.793 -13.983 -22.745 1.00 96.06 288 LYS A N 1
ATOM 2229 C CA . LYS A 1 288 ? 10.622 -15.191 -22.905 1.00 96.06 288 LYS A CA 1
ATOM 2230 C C . LYS A 1 288 ? 11.523 -15.426 -21.695 1.00 96.06 288 LYS A C 1
ATOM 2232 O O . LYS A 1 288 ? 11.616 -16.560 -21.229 1.00 96.06 288 LYS A O 1
ATOM 2237 N N . LYS A 1 289 ? 12.154 -14.370 -21.169 1.00 94.94 289 LYS A N 1
ATOM 2238 C CA . LYS A 1 289 ? 13.005 -14.471 -19.977 1.00 94.94 289 LYS A CA 1
ATOM 2239 C C . LYS A 1 289 ? 12.210 -14.875 -18.738 1.00 94.94 289 LYS A C 1
ATOM 2241 O O . LYS A 1 289 ? 12.650 -15.767 -18.019 1.00 94.94 289 LYS A O 1
ATOM 2246 N N . ILE A 1 290 ? 11.017 -14.309 -18.539 1.00 93.31 290 ILE A N 1
ATOM 2247 C CA . ILE A 1 290 ? 10.098 -14.711 -17.460 1.00 93.31 290 ILE A CA 1
ATOM 2248 C C . ILE A 1 290 ? 9.744 -16.198 -17.570 1.00 93.31 290 ILE A C 1
ATOM 2250 O O . ILE A 1 290 ? 9.816 -16.907 -16.574 1.00 93.31 290 ILE A O 1
ATOM 2254 N N . ILE A 1 291 ? 9.409 -16.683 -18.770 1.00 92.62 291 ILE A N 1
ATOM 2255 C CA . ILE A 1 291 ? 9.089 -18.102 -19.006 1.00 92.62 291 ILE A CA 1
ATOM 2256 C C . ILE A 1 291 ? 10.305 -19.003 -18.727 1.00 92.62 291 ILE A C 1
ATOM 2258 O O . ILE A 1 291 ? 10.139 -20.139 -18.292 1.00 92.62 291 ILE A O 1
ATOM 2262 N N . SER A 1 292 ? 11.521 -18.510 -18.983 1.00 89.06 292 SER A N 1
ATOM 2263 C CA . SER A 1 292 ? 12.759 -19.277 -18.805 1.00 89.06 292 SER A CA 1
ATOM 2264 C C . SER A 1 292 ? 13.280 -19.341 -17.368 1.00 89.06 292 SER A C 1
ATOM 2266 O O . SER A 1 292 ? 14.090 -20.220 -17.073 1.00 89.06 292 SER A O 1
ATOM 2268 N N . LEU A 1 293 ? 12.850 -18.433 -16.483 1.00 82.81 293 LEU A N 1
ATOM 2269 C CA . LEU A 1 293 ? 13.211 -18.506 -15.069 1.00 82.81 293 LEU A CA 1
ATOM 2270 C C . LEU A 1 293 ? 12.610 -19.782 -14.462 1.00 82.81 293 LEU A C 1
ATOM 2272 O O . LEU A 1 293 ? 11.395 -19.968 -14.464 1.00 82.81 293 LEU A O 1
ATOM 2276 N N . ASP A 1 294 ? 13.485 -20.672 -13.982 1.00 65.88 294 ASP A N 1
ATOM 2277 C CA . ASP A 1 294 ? 13.128 -21.970 -13.396 1.00 65.88 294 ASP A CA 1
ATOM 2278 C C . ASP A 1 294 ? 12.084 -21.794 -12.276 1.00 65.88 294 ASP A C 1
ATOM 2280 O O . ASP A 1 294 ? 12.204 -20.922 -11.414 1.00 65.88 294 ASP A O 1
ATOM 2284 N N . ASN A 1 295 ? 11.065 -22.656 -12.270 1.00 60.31 295 ASN A N 1
ATOM 2285 C CA . ASN A 1 295 ? 9.887 -22.601 -11.393 1.00 60.31 295 ASN A CA 1
ATOM 2286 C C . ASN A 1 295 ? 10.187 -22.996 -9.934 1.00 60.31 295 ASN A C 1
ATOM 2288 O O . ASN A 1 295 ? 9.313 -23.503 -9.228 1.00 60.31 295 ASN A O 1
ATOM 2292 N N . LYS A 1 296 ? 11.419 -22.804 -9.456 1.00 61.12 296 LYS A N 1
ATOM 2293 C CA . LYS A 1 296 ? 11.760 -23.092 -8.065 1.00 61.12 296 LYS A CA 1
ATOM 2294 C C . LYS A 1 296 ? 11.213 -21.989 -7.179 1.00 61.12 296 LYS A C 1
ATOM 2296 O O . LYS A 1 296 ? 11.637 -20.840 -7.215 1.00 61.12 296 LYS A O 1
ATOM 2301 N N . GLU A 1 297 ? 10.219 -22.378 -6.404 1.00 63.19 297 GLU A N 1
ATOM 2302 C CA . GLU A 1 297 ? 9.623 -21.605 -5.332 1.00 63.19 297 GLU A CA 1
ATOM 2303 C C . GLU A 1 297 ? 10.682 -21.220 -4.279 1.00 63.19 297 GLU A C 1
ATOM 2305 O O . GLU A 1 297 ? 10.976 -21.986 -3.365 1.00 63.19 297 GLU A O 1
ATOM 2310 N N . GLU A 1 298 ? 11.264 -20.024 -4.406 1.00 75.81 298 GLU A N 1
ATOM 2311 C CA . GLU A 1 298 ? 12.321 -19.519 -3.510 1.00 75.81 298 GLU A CA 1
ATOM 2312 C C . GLU A 1 298 ? 11.883 -18.302 -2.677 1.00 75.81 298 GLU A C 1
ATOM 2314 O O . GLU A 1 298 ? 12.698 -17.460 -2.304 1.00 75.81 298 GLU A O 1
ATOM 2319 N N . TYR A 1 299 ? 10.588 -18.189 -2.361 1.00 86.19 299 TYR A N 1
ATOM 2320 C CA . TYR A 1 299 ? 10.119 -17.150 -1.443 1.00 86.19 299 TYR A CA 1
ATOM 2321 C C . TYR A 1 299 ? 10.454 -17.493 0.013 1.00 86.19 299 TYR A C 1
ATOM 2323 O O . TYR A 1 299 ? 10.045 -18.538 0.527 1.00 86.19 299 TYR A O 1
ATOM 2331 N N . LYS A 1 300 ? 11.099 -16.555 0.714 1.00 88.31 300 LYS A N 1
ATOM 2332 C CA . LYS A 1 300 ? 11.230 -16.580 2.173 1.00 88.31 300 LYS A CA 1
ATOM 2333 C C . LYS A 1 300 ? 10.769 -15.253 2.793 1.00 88.31 300 LYS A C 1
ATOM 2335 O O . LYS A 1 300 ? 11.213 -14.197 2.348 1.00 88.31 300 LYS A O 1
ATOM 2340 N N . PRO A 1 301 ? 9.921 -15.273 3.840 1.00 92.12 301 PRO A N 1
ATOM 2341 C CA . PRO A 1 301 ? 9.580 -14.056 4.568 1.00 92.12 301 PRO A CA 1
ATOM 2342 C C . PRO A 1 301 ? 10.808 -13.449 5.263 1.00 92.12 301 PRO A C 1
ATOM 2344 O O . PRO A 1 301 ? 11.634 -14.192 5.800 1.00 92.12 301 PRO A O 1
ATOM 2347 N N . LEU A 1 302 ? 10.898 -12.114 5.327 1.00 95.25 302 LEU A N 1
ATOM 2348 C CA . LEU A 1 302 ? 12.074 -11.411 5.874 1.00 95.25 302 LEU A CA 1
ATOM 2349 C C . LEU A 1 302 ? 12.342 -11.744 7.354 1.00 95.25 302 LEU A C 1
ATOM 2351 O O . LEU A 1 302 ? 13.483 -11.783 7.810 1.00 95.25 302 LEU A O 1
ATOM 2355 N N . TYR A 1 303 ? 11.276 -11.984 8.115 1.00 96.12 303 TYR A N 1
ATOM 2356 C CA . TYR A 1 303 ? 11.318 -12.246 9.553 1.00 96.12 303 TYR A CA 1
ATOM 2357 C C . TYR A 1 303 ? 10.153 -13.134 10.005 1.00 96.12 303 TYR A C 1
ATOM 2359 O O . TYR A 1 303 ? 9.076 -13.136 9.398 1.00 96.12 303 TYR A O 1
ATOM 2367 N N . ASP A 1 304 ? 10.341 -13.839 11.124 1.00 95.88 304 ASP A N 1
ATOM 2368 C CA . ASP A 1 304 ? 9.282 -14.605 11.789 1.00 95.88 304 ASP A CA 1
ATOM 2369 C C . ASP A 1 304 ? 8.247 -13.663 12.431 1.00 95.88 304 ASP A C 1
ATOM 2371 O O . ASP A 1 304 ? 8.574 -12.690 13.114 1.00 95.88 304 ASP A O 1
ATOM 2375 N N . ILE A 1 305 ? 6.969 -13.968 12.217 1.00 95.75 305 ILE A N 1
ATOM 2376 C CA . ILE A 1 305 ? 5.832 -13.234 12.770 1.00 95.75 305 ILE A CA 1
ATOM 2377 C C . ILE A 1 305 ? 5.772 -13.267 14.304 1.00 95.75 305 ILE A C 1
ATOM 2379 O O . ILE A 1 305 ? 5.122 -12.415 14.913 1.00 95.75 305 ILE A O 1
ATOM 2383 N N . ASN A 1 306 ? 6.444 -14.233 14.931 1.00 96.81 306 ASN A N 1
ATOM 2384 C CA . ASN A 1 306 ? 6.428 -14.426 16.375 1.00 96.81 306 ASN A CA 1
ATOM 2385 C C . ASN A 1 306 ? 7.403 -13.534 17.145 1.00 96.81 306 ASN A C 1
ATOM 2387 O O . ASN A 1 306 ? 7.260 -13.421 18.366 1.00 96.81 306 ASN A O 1
ATOM 2391 N N . LEU A 1 307 ? 8.336 -12.878 16.449 1.00 97.88 307 LEU A N 1
ATOM 2392 C CA . LEU A 1 307 ? 9.247 -11.896 17.034 1.00 97.88 307 LEU A CA 1
ATOM 2393 C C . LEU A 1 307 ? 8.488 -10.743 17.715 1.00 97.88 307 LEU A C 1
ATOM 2395 O O . LEU A 1 307 ? 7.305 -10.513 17.435 1.00 97.88 307 LEU A O 1
ATOM 2399 N N . SER A 1 308 ? 9.169 -10.014 18.604 1.00 98.19 308 SER A N 1
ATOM 2400 C CA . SER A 1 308 ? 8.618 -8.778 19.173 1.00 98.19 308 SER A CA 1
ATOM 2401 C C . SER A 1 308 ? 8.410 -7.724 18.082 1.00 98.19 308 SER A C 1
ATOM 2403 O O . SER A 1 308 ? 9.009 -7.809 17.003 1.00 98.19 308 SER A O 1
ATOM 2405 N N . ILE A 1 309 ? 7.582 -6.707 18.340 1.00 98.56 309 ILE A N 1
ATOM 2406 C CA . ILE A 1 309 ? 7.411 -5.615 17.368 1.00 98.56 309 ILE A CA 1
ATOM 2407 C C . ILE A 1 309 ? 8.754 -4.915 17.115 1.00 98.56 309 ILE A C 1
ATOM 2409 O O . ILE A 1 309 ? 9.092 -4.649 15.962 1.00 98.56 309 ILE A O 1
ATOM 2413 N N . TYR A 1 310 ? 9.552 -4.701 18.164 1.00 98.44 310 TYR A N 1
ATOM 2414 C CA . TYR A 1 310 ? 10.886 -4.107 18.062 1.00 98.44 310 TYR A CA 1
ATOM 2415 C C . TYR A 1 310 ? 11.825 -4.912 17.161 1.00 98.44 310 TYR A C 1
ATOM 2417 O O . TYR A 1 310 ? 12.461 -4.333 16.285 1.00 98.44 310 TYR A O 1
ATOM 2425 N N . ASP A 1 311 ? 11.870 -6.237 17.311 1.00 98.25 311 ASP A N 1
ATOM 2426 C CA . ASP A 1 311 ? 12.748 -7.089 16.502 1.00 98.25 311 ASP A CA 1
ATOM 2427 C C . ASP A 1 311 ? 12.317 -7.114 15.029 1.00 98.25 311 ASP A C 1
ATOM 2429 O O . ASP A 1 311 ? 13.160 -7.078 14.135 1.00 98.25 311 ASP A O 1
ATOM 2433 N N . LYS A 1 312 ? 11.006 -7.129 14.744 1.00 98.50 312 LYS A N 1
ATOM 2434 C CA . LYS A 1 312 ? 10.503 -7.040 13.360 1.00 98.50 312 LYS A CA 1
ATOM 2435 C C . LYS A 1 312 ? 10.907 -5.723 12.703 1.00 98.50 312 LYS A C 1
ATOM 2437 O O . LYS A 1 312 ? 11.333 -5.722 11.550 1.00 98.50 312 LYS A O 1
ATOM 2442 N N . ILE A 1 313 ? 10.770 -4.612 13.431 1.00 98.38 313 ILE A N 1
ATOM 2443 C CA . ILE A 1 313 ? 11.196 -3.287 12.967 1.00 98.38 313 ILE A CA 1
ATOM 2444 C C . ILE A 1 313 ? 12.709 -3.293 12.730 1.00 98.38 313 ILE A C 1
ATOM 2446 O O . ILE A 1 313 ? 13.142 -2.881 11.660 1.00 98.38 313 ILE A O 1
ATOM 2450 N N . ASP A 1 314 ? 13.502 -3.816 13.669 1.00 97.56 314 ASP A N 1
ATOM 2451 C CA . ASP A 1 314 ? 14.963 -3.879 13.564 1.00 97.56 314 ASP A CA 1
ATOM 2452 C C . ASP A 1 314 ? 15.433 -4.601 12.297 1.00 97.56 314 ASP A C 1
ATOM 2454 O O . ASP A 1 314 ? 16.262 -4.068 11.558 1.00 97.56 314 ASP A O 1
ATOM 2458 N N . ARG A 1 315 ? 14.832 -5.761 11.993 1.00 96.94 315 ARG A N 1
ATOM 2459 C CA . ARG A 1 315 ? 15.097 -6.508 10.753 1.00 96.94 315 ARG A CA 1
ATOM 2460 C C . ARG A 1 315 ? 14.827 -5.662 9.515 1.00 96.94 315 ARG A C 1
ATOM 2462 O O . ARG A 1 315 ? 15.692 -5.561 8.656 1.00 96.94 315 ARG A O 1
ATOM 2469 N N . ILE A 1 316 ? 13.665 -5.013 9.430 1.00 97.44 316 ILE A N 1
ATOM 2470 C CA . ILE A 1 316 ? 13.325 -4.195 8.258 1.00 97.44 316 ILE A CA 1
ATOM 2471 C C . ILE A 1 316 ? 14.286 -3.012 8.119 1.00 97.44 316 ILE A C 1
ATOM 2473 O O . ILE A 1 316 ? 14.829 -2.777 7.042 1.00 97.44 316 ILE A O 1
ATOM 2477 N N . ILE A 1 317 ? 14.517 -2.264 9.200 1.00 96.31 317 ILE A N 1
ATOM 2478 C CA . ILE A 1 317 ? 15.349 -1.064 9.137 1.00 96.31 317 ILE A CA 1
ATOM 2479 C C . ILE A 1 317 ? 16.798 -1.398 8.746 1.00 96.31 317 ILE A C 1
ATOM 2481 O O . ILE A 1 317 ? 17.389 -0.665 7.953 1.00 96.31 317 ILE A O 1
ATOM 2485 N N . LYS A 1 318 ? 17.366 -2.490 9.269 1.00 93.25 318 LYS A N 1
ATOM 2486 C CA . LYS A 1 318 ? 18.751 -2.880 8.974 1.00 93.25 318 LYS A CA 1
ATOM 2487 C C . LYS A 1 318 ? 18.894 -3.570 7.624 1.00 93.25 318 LYS A C 1
ATOM 2489 O O . LYS A 1 318 ? 19.753 -3.171 6.844 1.00 93.25 318 LYS A O 1
ATOM 2494 N N . ASP A 1 319 ? 18.059 -4.571 7.346 1.00 92.75 319 ASP A N 1
ATOM 2495 C CA . ASP A 1 319 ? 18.219 -5.436 6.171 1.00 92.75 319 ASP A CA 1
ATOM 2496 C C . ASP A 1 319 ? 17.718 -4.775 4.879 1.00 92.75 319 ASP A C 1
ATOM 2498 O O . ASP A 1 319 ? 18.196 -5.113 3.801 1.00 92.75 319 ASP A O 1
ATOM 2502 N N . ILE A 1 320 ? 16.740 -3.862 4.977 1.00 95.44 320 ILE A N 1
ATOM 2503 C CA . ILE A 1 320 ? 16.107 -3.225 3.810 1.00 95.44 320 ILE A CA 1
ATOM 2504 C C . ILE A 1 320 ? 16.539 -1.769 3.665 1.00 95.44 320 ILE A C 1
ATOM 2506 O O . ILE A 1 320 ? 16.812 -1.318 2.556 1.00 95.44 320 ILE A O 1
ATOM 2510 N N . TYR A 1 321 ? 16.570 -1.016 4.766 1.00 95.75 321 TYR A N 1
ATOM 2511 C CA . TYR A 1 321 ? 16.841 0.423 4.708 1.00 95.75 321 TYR A CA 1
ATOM 2512 C C . TYR A 1 321 ? 18.287 0.788 5.059 1.00 95.75 321 TYR A C 1
ATOM 2514 O O . TYR A 1 321 ? 18.694 1.916 4.828 1.00 95.75 321 TYR A O 1
ATOM 2522 N N . HIS A 1 322 ? 19.096 -0.142 5.571 1.00 93.62 322 HIS A N 1
ATOM 2523 C CA . HIS A 1 322 ? 20.508 0.095 5.902 1.00 93.62 322 HIS A CA 1
ATOM 2524 C C . HIS A 1 322 ? 20.738 1.239 6.914 1.00 93.62 322 HIS A C 1
ATOM 2526 O O . HIS A 1 322 ? 21.810 1.855 6.942 1.00 93.62 322 HIS A O 1
ATOM 2532 N N . ALA A 1 323 ? 19.746 1.533 7.764 1.00 94.81 323 ALA A N 1
ATOM 2533 C CA . ALA A 1 323 ? 19.920 2.511 8.834 1.00 94.81 323 ALA A CA 1
ATOM 2534 C C . ALA A 1 323 ? 20.666 1.872 10.017 1.00 94.81 323 ALA A C 1
ATOM 2536 O O . ALA A 1 323 ? 20.385 0.740 10.416 1.00 94.81 323 ALA A O 1
ATOM 2537 N N . SER A 1 324 ? 21.608 2.608 10.606 1.00 92.62 324 SER A N 1
ATOM 2538 C CA . SER A 1 324 ? 22.488 2.104 11.668 1.00 92.62 324 SER A CA 1
ATOM 2539 C C . SER A 1 324 ? 21.880 2.230 13.066 1.00 92.62 324 SER A C 1
ATOM 2541 O O . SER A 1 324 ? 22.279 1.513 13.986 1.00 92.62 324 SER A O 1
ATOM 2543 N N . LYS A 1 325 ? 20.904 3.130 13.239 1.00 94.62 325 LYS A N 1
ATOM 2544 C CA . LYS A 1 325 ? 20.261 3.411 14.526 1.00 94.62 325 LYS A CA 1
ATOM 2545 C C . LYS A 1 325 ? 18.759 3.642 14.376 1.00 94.62 325 LYS A C 1
ATOM 2547 O O . LYS A 1 325 ? 18.313 4.309 13.443 1.00 94.62 325 LYS A O 1
ATOM 2552 N N . ILE A 1 326 ? 18.005 3.137 15.351 1.00 97.31 326 ILE A N 1
ATOM 2553 C CA . ILE A 1 326 ? 16.551 3.276 15.454 1.00 97.31 326 ILE A CA 1
ATOM 2554 C C . ILE A 1 326 ? 16.229 3.957 16.782 1.00 97.31 326 ILE A C 1
ATOM 2556 O O . ILE A 1 326 ? 16.545 3.416 17.839 1.00 97.31 326 ILE A O 1
ATOM 2560 N N . ASP A 1 327 ? 15.589 5.121 16.719 1.00 97.31 327 ASP A N 1
ATOM 2561 C CA . ASP A 1 327 ? 14.957 5.755 17.878 1.00 97.31 327 ASP A CA 1
ATOM 2562 C C . ASP A 1 327 ? 13.433 5.588 17.803 1.00 97.31 327 ASP A C 1
ATOM 2564 O O . ASP A 1 327 ? 12.859 5.402 16.728 1.00 97.31 327 ASP A O 1
ATOM 2568 N N . TYR A 1 328 ? 12.767 5.690 18.951 1.00 98.38 328 TYR A N 1
ATOM 2569 C CA . TYR A 1 328 ? 11.315 5.584 19.067 1.00 98.38 328 TYR A CA 1
ATOM 2570 C C . TYR A 1 328 ? 10.775 6.796 19.821 1.00 98.38 328 TYR A C 1
ATOM 2572 O O . TYR A 1 328 ? 11.348 7.205 20.832 1.00 98.38 328 TYR A O 1
ATOM 2580 N N . SER A 1 329 ? 9.668 7.366 19.344 1.00 98.00 329 SER A N 1
ATOM 2581 C CA . SER A 1 329 ? 8.934 8.375 20.108 1.00 98.00 329 SER A CA 1
ATOM 2582 C C . SER A 1 329 ? 8.269 7.746 21.339 1.00 98.00 329 SER A C 1
ATOM 2584 O O . SER A 1 329 ? 7.979 6.548 21.365 1.00 98.00 329 SER A O 1
ATOM 2586 N N . GLU A 1 330 ? 7.973 8.558 22.355 1.00 97.75 330 GLU A N 1
ATOM 2587 C CA . GLU A 1 330 ? 7.234 8.095 23.541 1.00 97.75 330 GLU A CA 1
ATOM 2588 C C . GLU A 1 330 ? 5.853 7.524 23.172 1.00 97.75 330 GLU A C 1
ATOM 2590 O O . GLU A 1 330 ? 5.427 6.509 23.725 1.00 97.75 330 GLU A O 1
ATOM 2595 N N . ASP A 1 331 ? 5.181 8.134 22.190 1.00 95.50 331 ASP A N 1
ATOM 2596 C CA . ASP A 1 331 ? 3.885 7.678 21.679 1.00 95.50 331 ASP A CA 1
ATOM 2597 C C . ASP A 1 331 ? 3.995 6.312 20.981 1.00 95.50 331 ASP A C 1
ATOM 2599 O O . ASP A 1 331 ? 3.201 5.411 21.255 1.00 95.50 331 ASP A O 1
ATOM 2603 N N . ALA A 1 332 ? 5.032 6.108 20.160 1.00 97.81 332 ALA A N 1
ATOM 2604 C CA . ALA A 1 332 ? 5.303 4.819 19.530 1.00 97.81 332 ALA A CA 1
ATOM 2605 C C . ALA A 1 332 ? 5.569 3.724 20.575 1.00 97.81 332 ALA A C 1
ATOM 2607 O O . ALA A 1 332 ? 4.969 2.653 20.495 1.00 97.81 332 ALA A O 1
ATOM 2608 N N . ILE A 1 333 ? 6.402 3.997 21.588 1.00 98.38 333 ILE A N 1
ATOM 2609 C CA . ILE A 1 333 ? 6.692 3.048 22.680 1.00 98.38 333 ILE A CA 1
ATOM 2610 C C . ILE A 1 333 ? 5.404 2.666 23.421 1.00 98.38 333 ILE A C 1
ATOM 2612 O O . ILE A 1 333 ? 5.143 1.483 23.652 1.00 98.38 333 ILE A O 1
ATOM 2616 N N . SER A 1 334 ? 4.582 3.661 23.766 1.00 96.69 334 SER A N 1
ATOM 2617 C CA . SER A 1 334 ? 3.306 3.462 24.460 1.00 96.69 334 SER A CA 1
ATOM 2618 C C . SER A 1 334 ? 2.338 2.597 23.644 1.00 96.69 334 SER A C 1
ATOM 2620 O O . SER A 1 334 ? 1.756 1.642 24.165 1.00 96.69 334 SER A O 1
ATOM 2622 N N . LYS A 1 335 ? 2.206 2.871 22.340 1.00 97.12 335 LYS A N 1
ATOM 2623 C CA . LYS A 1 335 ? 1.326 2.114 21.439 1.00 97.12 335 LYS A CA 1
ATOM 2624 C C . LYS A 1 335 ? 1.822 0.693 21.189 1.00 97.12 335 LYS A C 1
ATOM 2626 O O . LYS A 1 335 ? 1.006 -0.223 21.222 1.00 97.12 335 LYS A O 1
ATOM 2631 N N . ILE A 1 336 ? 3.130 0.485 21.015 1.00 98.38 336 ILE A N 1
ATOM 2632 C CA . ILE A 1 336 ? 3.727 -0.859 20.908 1.00 98.38 336 ILE A CA 1
ATOM 2633 C C . ILE A 1 336 ? 3.392 -1.678 22.153 1.00 98.38 336 ILE A C 1
ATOM 2635 O O . ILE A 1 336 ? 2.837 -2.769 22.034 1.00 98.38 336 ILE A O 1
ATOM 2639 N N . LYS A 1 337 ? 3.640 -1.116 23.341 1.00 97.31 337 LYS A N 1
ATOM 2640 C CA . LYS A 1 337 ? 3.317 -1.775 24.608 1.00 97.31 337 LYS A CA 1
ATOM 2641 C C . LYS A 1 337 ? 1.835 -2.131 24.696 1.00 97.31 337 LYS A C 1
ATOM 2643 O O . LYS A 1 337 ? 1.492 -3.250 25.048 1.00 97.31 337 LYS A O 1
ATOM 2648 N N . MET A 1 338 ? 0.952 -1.203 24.334 1.00 95.00 338 MET A N 1
ATOM 2649 C CA . MET A 1 338 ? -0.488 -1.451 24.345 1.00 95.00 338 MET A CA 1
ATOM 2650 C C . MET A 1 338 ? -0.897 -2.581 23.385 1.00 95.00 338 MET A C 1
ATOM 2652 O O . MET A 1 338 ? -1.781 -3.368 23.722 1.00 95.00 338 MET A O 1
ATOM 2656 N N . ILE A 1 339 ? -0.275 -2.680 22.208 1.00 97.25 339 ILE A N 1
ATOM 2657 C CA . ILE A 1 339 ? -0.523 -3.764 21.246 1.00 97.25 339 ILE A CA 1
ATOM 2658 C C . ILE A 1 339 ? -0.067 -5.113 21.830 1.00 97.25 339 ILE A C 1
ATOM 2660 O O . ILE A 1 339 ? -0.829 -6.081 21.787 1.00 97.25 339 ILE A O 1
ATOM 2664 N N . GLU A 1 340 ? 1.131 -5.172 22.418 1.00 97.06 340 GLU A N 1
ATOM 2665 C CA . GLU A 1 340 ? 1.699 -6.385 23.027 1.00 97.06 340 GLU A CA 1
ATOM 2666 C C . GLU A 1 340 ? 0.923 -6.835 24.278 1.00 97.06 340 GLU A C 1
ATOM 2668 O O . GLU A 1 340 ? 0.563 -8.009 24.386 1.00 97.06 340 GLU A O 1
ATOM 2673 N N . ASP A 1 341 ? 0.561 -5.911 25.175 1.00 95.88 341 ASP A N 1
ATOM 2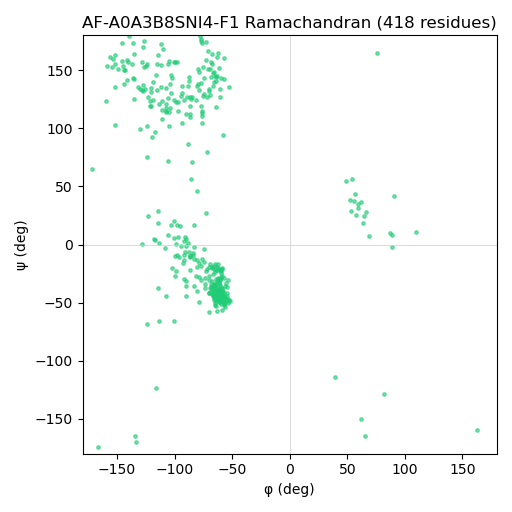674 C CA . ASP A 1 341 ? -0.226 -6.191 26.388 1.00 95.88 341 ASP A CA 1
ATOM 2675 C C . ASP A 1 341 ? -1.611 -6.784 26.047 1.00 95.88 341 ASP A C 1
ATOM 2677 O O . ASP A 1 341 ? -2.158 -7.596 26.798 1.00 95.88 341 ASP A O 1
ATOM 2681 N N . ASN A 1 342 ? -2.166 -6.424 24.882 1.00 95.00 342 ASN A N 1
ATOM 2682 C CA . ASN A 1 342 ? -3.425 -6.966 24.363 1.00 95.00 342 ASN A CA 1
ATOM 2683 C C . ASN A 1 342 ? -3.246 -8.197 23.452 1.00 95.00 342 ASN A C 1
ATOM 2685 O O . ASN A 1 342 ? -4.244 -8.717 22.952 1.00 95.00 342 ASN A O 1
ATOM 2689 N N . LYS A 1 343 ? -2.016 -8.699 23.260 1.00 96.50 343 LYS A N 1
ATOM 2690 C CA . LYS A 1 343 ? -1.682 -9.856 22.401 1.00 96.50 343 LYS A CA 1
ATOM 2691 C C . LYS A 1 343 ? -2.082 -9.670 20.931 1.00 96.50 343 LYS A C 1
ATOM 2693 O O . LYS A 1 343 ? -2.494 -10.620 20.265 1.00 96.50 343 LYS A O 1
ATOM 2698 N N . LEU A 1 344 ? -1.976 -8.439 20.433 1.00 96.50 344 LEU A N 1
ATOM 2699 C CA . LEU A 1 344 ? -2.280 -8.055 19.048 1.00 96.50 344 LEU A CA 1
ATOM 2700 C C . LEU A 1 344 ? -0.997 -7.862 18.214 1.00 96.50 344 LEU A C 1
ATOM 2702 O O . LEU A 1 344 ? -1.015 -7.243 17.154 1.00 96.50 344 LEU A O 1
ATOM 2706 N N . ASP A 1 345 ? 0.135 -8.374 18.701 1.00 97.06 345 ASP A N 1
ATOM 2707 C CA . ASP A 1 345 ? 1.483 -8.116 18.186 1.00 97.06 345 ASP A CA 1
ATOM 2708 C C . ASP A 1 345 ? 1.955 -9.121 17.126 1.00 97.06 345 ASP A C 1
ATOM 2710 O O . ASP A 1 345 ? 2.932 -8.869 16.415 1.00 97.06 345 ASP A O 1
ATOM 2714 N N . LYS A 1 346 ? 1.262 -10.255 16.970 1.00 97.06 346 LYS A N 1
ATOM 2715 C CA . LYS A 1 346 ? 1.609 -11.342 16.032 1.00 97.06 346 LYS A CA 1
ATOM 2716 C C . LYS A 1 346 ? 1.163 -11.056 14.595 1.00 97.06 346 LYS A C 1
ATOM 2718 O O . LYS A 1 346 ? 0.604 -11.908 13.913 1.00 97.06 346 LYS A O 1
ATOM 2723 N N . LEU A 1 347 ? 1.449 -9.838 14.141 1.00 97.75 347 LEU A N 1
ATOM 2724 C CA . LEU A 1 347 ? 1.113 -9.299 12.825 1.00 97.75 347 LEU A CA 1
ATOM 2725 C C . LEU A 1 347 ? 2.373 -8.782 12.099 1.00 97.75 347 LEU A C 1
ATOM 2727 O O . LEU A 1 347 ? 3.375 -8.475 12.761 1.00 97.75 347 LEU A O 1
ATOM 2731 N N . PRO A 1 348 ? 2.379 -8.750 10.750 1.00 98.12 348 PRO A N 1
ATOM 2732 C CA . PRO A 1 348 ? 3.491 -8.220 9.975 1.00 98.12 348 PRO A CA 1
ATOM 2733 C C . PRO A 1 348 ? 3.521 -6.693 10.074 1.00 98.12 348 PRO A C 1
ATOM 2735 O O . PRO A 1 348 ? 2.515 -6.049 10.375 1.00 98.12 348 PRO A O 1
ATOM 2738 N N . ILE A 1 349 ? 4.688 -6.118 9.807 1.00 98.50 349 ILE A N 1
ATOM 2739 C CA . ILE A 1 349 ? 4.925 -4.678 9.831 1.00 98.50 349 ILE A CA 1
ATOM 2740 C C . ILE A 1 349 ? 4.747 -4.086 8.430 1.00 98.50 349 ILE A C 1
ATOM 2742 O O . ILE A 1 349 ? 5.350 -4.546 7.462 1.00 98.50 349 ILE A O 1
ATOM 2746 N N . CYS A 1 350 ? 3.961 -3.017 8.339 1.00 98.50 350 CYS A N 1
ATOM 2747 C CA . CYS A 1 350 ? 3.839 -2.159 7.170 1.00 98.50 350 CYS A CA 1
ATOM 2748 C C . CYS A 1 350 ? 4.582 -0.840 7.425 1.00 98.50 350 CYS A C 1
ATOM 2750 O O . CYS A 1 350 ? 4.187 -0.045 8.272 1.00 98.50 350 CYS A O 1
ATOM 2752 N N . VAL A 1 351 ? 5.659 -0.565 6.692 1.00 98.38 351 VAL A N 1
ATOM 2753 C CA . VAL A 1 351 ? 6.410 0.685 6.888 1.00 98.38 351 VAL A CA 1
ATOM 2754 C C . VAL A 1 351 ? 5.813 1.824 6.072 1.00 98.38 351 VAL A C 1
ATOM 2756 O O . VAL A 1 351 ? 5.702 1.735 4.849 1.00 98.38 351 VAL A O 1
ATOM 2759 N N . ALA A 1 352 ? 5.484 2.927 6.737 1.00 97.94 352 ALA A N 1
ATOM 2760 C CA . ALA A 1 352 ? 5.042 4.164 6.120 1.00 97.94 352 ALA A CA 1
ATOM 2761 C C . ALA A 1 352 ? 6.176 5.207 6.155 1.00 97.94 352 ALA A C 1
ATOM 2763 O O . ALA A 1 352 ? 6.457 5.840 7.177 1.00 97.94 352 ALA A O 1
ATOM 2764 N N . LYS A 1 353 ? 6.836 5.376 5.005 1.00 96.56 353 LYS A N 1
ATOM 2765 C CA . LYS A 1 353 ? 7.901 6.359 4.758 1.00 96.56 353 LYS A CA 1
ATOM 2766 C C . LYS A 1 353 ? 7.747 6.979 3.365 1.00 96.56 353 LYS A C 1
ATOM 2768 O O . LYS A 1 353 ? 6.822 6.633 2.629 1.00 96.56 353 LYS A O 1
ATOM 2773 N N . THR A 1 354 ? 8.640 7.901 3.018 1.00 96.12 354 THR A N 1
ATOM 2774 C CA . THR A 1 354 ? 8.749 8.428 1.652 1.00 96.12 354 THR A CA 1
ATOM 2775 C C . THR A 1 354 ? 9.057 7.312 0.649 1.00 96.12 354 THR A C 1
ATOM 2777 O O . THR A 1 354 ? 9.807 6.382 0.944 1.00 96.12 354 THR A O 1
ATOM 2780 N N . GLN A 1 355 ? 8.483 7.416 -0.546 1.00 95.56 355 GLN A N 1
ATOM 2781 C CA . GLN A 1 355 ? 8.767 6.533 -1.678 1.00 95.56 355 GLN A CA 1
ATOM 2782 C C . GLN A 1 355 ? 9.967 6.982 -2.524 1.00 95.56 355 GLN A C 1
ATOM 2784 O O . GLN A 1 355 ? 10.373 6.267 -3.430 1.00 95.56 355 GLN A O 1
ATOM 2789 N N . TYR A 1 356 ? 10.487 8.189 -2.284 1.00 96.38 356 TYR A N 1
ATOM 2790 C CA . TYR A 1 356 ? 11.524 8.806 -3.124 1.00 96.38 356 TYR A CA 1
ATOM 2791 C C . TYR A 1 356 ? 12.953 8.410 -2.738 1.00 96.38 356 TYR A C 1
ATOM 2793 O O . TYR A 1 356 ? 13.891 8.722 -3.459 1.00 96.38 356 TYR A O 1
ATOM 2801 N N . SER A 1 357 ? 13.118 7.747 -1.598 1.00 96.50 357 SER A N 1
ATOM 2802 C CA . SER A 1 357 ? 14.403 7.286 -1.085 1.00 96.50 357 SER A CA 1
ATOM 2803 C C . SER A 1 357 ? 14.203 5.947 -0.399 1.00 96.50 357 SER A C 1
ATOM 2805 O O . SER A 1 357 ? 13.149 5.713 0.192 1.00 96.50 357 SER A O 1
ATOM 2807 N N . ILE A 1 358 ? 15.232 5.103 -0.414 1.00 96.12 358 ILE A N 1
ATOM 2808 C CA . ILE A 1 358 ? 15.306 3.910 0.440 1.00 96.12 358 ILE A CA 1
ATOM 2809 C C . ILE A 1 358 ? 15.268 4.323 1.922 1.00 96.12 358 ILE A C 1
ATOM 2811 O O . ILE A 1 358 ? 14.667 3.628 2.741 1.00 96.12 358 ILE A O 1
ATOM 2815 N N . SER A 1 359 ? 15.793 5.509 2.248 1.00 95.44 359 SER A N 1
ATOM 2816 C CA . SER A 1 359 ? 15.697 6.098 3.581 1.00 95.44 359 SER A CA 1
ATOM 2817 C C . SER A 1 359 ? 14.339 6.731 3.891 1.00 95.44 359 SER A C 1
ATOM 2819 O O . SER A 1 359 ? 13.408 6.720 3.084 1.00 95.44 359 SER A O 1
ATOM 2821 N N . ASP A 1 360 ? 14.203 7.272 5.101 1.00 94.25 360 ASP A N 1
ATOM 2822 C CA . ASP A 1 360 ? 13.050 8.070 5.518 1.00 94.25 360 ASP A CA 1
ATOM 2823 C C . ASP A 1 360 ? 13.148 9.547 5.086 1.00 94.25 360 ASP A C 1
ATOM 2825 O O . ASP A 1 360 ? 12.191 10.304 5.273 1.00 94.25 360 ASP A O 1
ATOM 2829 N N . ASP A 1 361 ? 14.253 9.936 4.442 1.00 94.88 361 ASP A N 1
ATOM 2830 C CA . ASP A 1 361 ? 14.510 11.268 3.900 1.00 94.88 361 ASP A CA 1
ATOM 2831 C C . ASP A 1 361 ? 14.442 11.261 2.367 1.00 94.88 361 ASP A C 1
ATOM 2833 O O . ASP A 1 361 ? 15.238 10.617 1.686 1.00 94.88 361 ASP A O 1
ATOM 2837 N N . LYS A 1 362 ? 13.487 12.010 1.808 1.00 94.94 362 LYS A N 1
ATOM 2838 C CA . LYS A 1 362 ? 13.210 12.044 0.363 1.00 94.94 362 LYS A CA 1
ATOM 2839 C C . LYS A 1 362 ? 14.373 12.598 -0.468 1.00 94.94 362 LYS A C 1
ATOM 2841 O O . LYS A 1 362 ? 14.409 12.332 -1.662 1.00 94.94 362 LYS A O 1
ATOM 2846 N N . ASP A 1 363 ? 15.263 13.380 0.143 1.00 95.06 363 ASP A N 1
ATOM 2847 C CA . ASP A 1 363 ? 16.337 14.080 -0.563 1.00 95.06 363 ASP A CA 1
ATOM 2848 C C . ASP A 1 363 ? 17.630 13.233 -0.614 1.00 95.06 363 ASP A C 1
ATOM 2850 O O . ASP A 1 363 ? 18.566 13.559 -1.344 1.00 95.06 363 ASP A O 1
ATOM 2854 N N . LYS A 1 364 ? 17.682 12.102 0.110 1.00 95.31 364 LYS A N 1
ATOM 2855 C CA . LYS A 1 364 ? 18.800 11.145 0.083 1.00 95.31 364 LYS A CA 1
ATOM 2856 C C . LYS A 1 364 ? 18.611 10.103 -1.020 1.00 95.31 364 LYS A C 1
ATOM 2858 O O . LYS A 1 364 ? 18.057 9.029 -0.785 1.00 95.31 364 LYS A O 1
ATOM 2863 N N . LEU A 1 365 ? 19.059 10.427 -2.225 1.00 96.56 365 LEU A N 1
ATOM 2864 C CA . LEU A 1 365 ? 18.970 9.549 -3.397 1.00 96.56 365 LEU A CA 1
ATOM 2865 C C . LEU A 1 365 ? 20.021 8.421 -3.376 1.00 96.56 365 LEU A C 1
ATOM 2867 O O . LEU A 1 365 ? 20.902 8.389 -2.515 1.00 96.56 365 LEU A O 1
ATOM 2871 N N . GLY A 1 366 ? 19.939 7.492 -4.333 1.00 96.19 366 GLY A N 1
ATOM 2872 C CA . GLY A 1 366 ? 20.944 6.439 -4.489 1.00 96.19 366 GLY A CA 1
ATOM 2873 C C . GLY A 1 366 ? 20.720 5.262 -3.535 1.00 96.19 366 GLY A C 1
ATOM 2874 O O . GLY A 1 366 ? 19.622 4.706 -3.468 1.00 96.19 366 GLY A O 1
ATOM 2875 N N . ASN A 1 367 ? 21.776 4.880 -2.812 1.00 96.06 367 ASN A N 1
ATOM 2876 C CA . ASN A 1 367 ? 21.763 3.846 -1.773 1.00 96.06 367 ASN A CA 1
ATOM 2877 C C . ASN A 1 367 ? 22.294 4.420 -0.446 1.00 96.06 367 ASN A C 1
ATOM 2879 O O . ASN A 1 367 ? 23.456 4.190 -0.106 1.00 96.06 367 ASN A O 1
ATOM 2883 N N . PRO A 1 368 ? 21.496 5.228 0.273 1.00 95.38 368 PRO A N 1
ATOM 2884 C CA . PRO A 1 368 ? 21.920 5.797 1.546 1.00 95.38 368 PRO A CA 1
ATOM 2885 C C . PRO A 1 368 ? 22.150 4.700 2.596 1.00 95.38 368 PRO A C 1
ATOM 2887 O O . PRO A 1 368 ? 21.368 3.760 2.703 1.00 95.38 368 PRO A O 1
ATOM 2890 N N . SER A 1 369 ? 23.194 4.860 3.408 1.00 93.56 369 SER A N 1
ATOM 2891 C CA . SER A 1 369 ? 23.510 4.009 4.562 1.00 93.56 369 SER A CA 1
ATOM 2892 C C . SER A 1 369 ? 23.920 4.862 5.762 1.00 93.56 369 SER A C 1
ATOM 2894 O O . SER A 1 369 ? 24.047 6.085 5.656 1.00 93.56 369 SER A O 1
ATOM 2896 N N . ASP A 1 370 ? 24.101 4.223 6.919 1.00 88.00 370 ASP A N 1
ATOM 2897 C CA . ASP A 1 370 ? 24.710 4.829 8.114 1.00 88.00 370 ASP A CA 1
ATOM 2898 C C . ASP A 1 370 ? 23.984 6.072 8.646 1.00 88.00 370 ASP A C 1
ATOM 2900 O O . ASP A 1 370 ? 24.577 6.974 9.239 1.00 88.00 370 ASP A O 1
ATOM 2904 N N . TYR A 1 371 ? 22.667 6.106 8.468 1.00 94.81 371 TYR A N 1
ATOM 2905 C CA . TYR A 1 371 ? 21.804 7.143 9.011 1.00 94.81 371 TYR A CA 1
ATOM 2906 C C . TYR A 1 371 ? 20.920 6.596 10.131 1.00 94.81 371 TYR A C 1
ATOM 2908 O O . TYR A 1 371 ? 20.817 5.392 10.372 1.00 94.81 371 TYR A O 1
ATOM 2916 N N . GLN A 1 372 ? 20.285 7.521 10.834 1.00 95.00 372 GLN A N 1
ATOM 2917 C CA . GLN A 1 372 ? 19.372 7.230 11.921 1.00 95.00 372 GLN A CA 1
ATOM 2918 C C . GLN A 1 372 ? 17.931 7.431 11.458 1.00 95.00 372 GLN A C 1
ATOM 2920 O O . GLN A 1 372 ? 17.634 8.438 10.819 1.00 95.00 372 GLN A O 1
ATOM 2925 N N . VAL A 1 373 ? 17.045 6.516 11.848 1.00 96.50 373 VAL A N 1
ATOM 2926 C CA . VAL A 1 373 ? 15.593 6.658 11.672 1.00 96.50 373 VAL A CA 1
ATOM 2927 C C . VAL A 1 373 ? 14.904 6.828 13.017 1.00 96.50 373 VAL A C 1
ATOM 2929 O O . VAL A 1 373 ? 15.394 6.372 14.052 1.00 96.50 373 VAL A O 1
ATOM 2932 N N . THR A 1 374 ? 13.740 7.472 13.006 1.00 97.38 374 THR A N 1
ATOM 2933 C CA . THR A 1 374 ? 12.864 7.554 14.181 1.00 97.38 374 THR A CA 1
ATOM 2934 C C . THR A 1 374 ? 11.499 6.966 13.855 1.00 97.38 374 THR A C 1
ATOM 2936 O O . THR A 1 374 ? 10.824 7.446 12.947 1.00 97.38 374 THR A O 1
ATOM 2939 N N . VAL A 1 375 ? 11.056 5.972 14.624 1.00 98.19 375 VAL A N 1
ATOM 2940 C CA . VAL A 1 375 ? 9.666 5.502 14.597 1.00 98.19 375 VAL A CA 1
ATOM 2941 C C . VAL A 1 375 ? 8.813 6.518 15.352 1.00 98.19 375 VAL A C 1
ATOM 2943 O O . VAL A 1 375 ? 8.862 6.606 16.580 1.00 98.19 375 VAL A O 1
ATOM 2946 N N . LYS A 1 376 ? 8.067 7.333 14.604 1.00 97.25 376 LYS A N 1
ATOM 2947 C CA . LYS A 1 376 ? 7.295 8.465 15.134 1.00 97.25 376 LYS A CA 1
ATOM 2948 C C . LYS A 1 376 ? 5.943 8.049 15.693 1.00 97.25 376 LYS A C 1
ATOM 2950 O O . LYS A 1 376 ? 5.502 8.644 16.670 1.00 97.25 376 LYS A O 1
ATOM 2955 N N . ASP A 1 377 ? 5.307 7.064 15.069 1.00 96.94 377 ASP A N 1
ATOM 2956 C CA . ASP A 1 377 ? 3.990 6.549 15.445 1.00 96.94 377 ASP A CA 1
ATOM 2957 C C . ASP A 1 377 ? 3.848 5.079 15.003 1.00 96.94 377 ASP A C 1
ATOM 2959 O O . ASP A 1 377 ? 4.558 4.615 14.104 1.00 96.94 377 ASP A O 1
ATOM 2963 N N . VAL A 1 378 ? 2.917 4.357 15.624 1.00 97.62 378 VAL A N 1
ATOM 2964 C CA . VAL A 1 378 ? 2.537 2.977 15.326 1.00 97.62 378 VAL A CA 1
ATOM 2965 C C . VAL A 1 378 ? 1.015 2.866 15.321 1.00 97.62 378 VAL A C 1
ATOM 2967 O O . VAL A 1 378 ? 0.361 3.190 16.304 1.00 97.62 378 VAL A O 1
ATOM 2970 N N . LYS A 1 379 ? 0.425 2.358 14.238 1.00 97.19 379 LYS A N 1
ATOM 2971 C CA . LYS A 1 379 ? -1.023 2.146 14.124 1.00 97.19 379 LYS A CA 1
ATOM 2972 C C . LYS A 1 379 ? -1.335 0.679 13.864 1.00 97.19 379 LYS A C 1
ATOM 2974 O O . LYS A 1 379 ? -0.760 0.062 12.972 1.00 97.19 379 LYS A O 1
ATOM 2979 N N . LEU A 1 380 ? -2.269 0.131 14.633 1.00 98.00 380 LEU A N 1
ATOM 2980 C CA . LEU A 1 380 ? -2.760 -1.228 14.451 1.00 98.00 380 LEU A CA 1
ATOM 2981 C C . LEU A 1 380 ? -3.904 -1.236 13.427 1.00 98.00 380 LEU A C 1
ATOM 2983 O O . LEU A 1 380 ? -4.942 -0.629 13.671 1.00 98.00 380 LEU A O 1
ATOM 2987 N N . TYR A 1 381 ? -3.723 -1.960 12.323 1.00 98.12 381 TYR A N 1
ATOM 2988 C CA . TYR A 1 381 ? -4.775 -2.284 11.358 1.00 98.12 381 TYR A CA 1
ATOM 2989 C C . TYR A 1 381 ? -5.158 -3.756 11.547 1.00 98.12 381 TYR A C 1
ATOM 2991 O O . TYR A 1 381 ? -4.756 -4.638 10.784 1.00 98.12 381 TYR A O 1
ATOM 2999 N N . ASN A 1 382 ? -5.848 -4.034 12.657 1.00 98.12 382 ASN A N 1
ATOM 3000 C CA . ASN A 1 382 ? -6.098 -5.395 13.131 1.00 98.12 382 ASN A CA 1
ATOM 3001 C C . ASN A 1 382 ? -7.006 -6.200 12.191 1.00 98.12 382 ASN A C 1
ATOM 3003 O O . ASN A 1 382 ? -6.777 -7.391 11.999 1.00 98.12 382 ASN A O 1
ATOM 3007 N N . GLY A 1 383 ? -8.003 -5.556 11.580 1.00 98.19 383 GLY A N 1
ATOM 3008 C CA . GLY A 1 383 ? -8.883 -6.209 10.616 1.00 98.19 383 GLY A CA 1
ATOM 3009 C C . GLY A 1 383 ? -8.140 -6.528 9.321 1.00 98.19 383 GLY A C 1
ATOM 3010 O O . GLY A 1 383 ? -8.251 -7.630 8.781 1.00 98.19 383 GLY A O 1
ATOM 3011 N N . ALA A 1 384 ? -7.299 -5.605 8.847 1.00 98.19 384 ALA A N 1
ATOM 3012 C CA . ALA A 1 384 ? -6.447 -5.868 7.686 1.00 98.19 384 ALA A CA 1
ATOM 3013 C C . ALA A 1 384 ? -5.367 -6.928 7.983 1.00 98.19 384 ALA A C 1
ATOM 3015 O O . ALA A 1 384 ? -5.019 -7.723 7.105 1.00 98.19 384 ALA A O 1
ATOM 3016 N N . GLY A 1 385 ? -4.900 -6.993 9.232 1.00 97.94 385 GLY A N 1
ATOM 3017 C CA . GLY A 1 385 ? -3.941 -7.976 9.723 1.00 97.94 385 GLY A CA 1
ATOM 3018 C C . GLY A 1 385 ? -2.490 -7.521 9.593 1.00 97.94 385 GLY A C 1
ATOM 3019 O O . GLY A 1 385 ? -1.650 -8.322 9.193 1.00 97.94 385 GLY A O 1
ATOM 3020 N N . PHE A 1 386 ? -2.187 -6.254 9.895 1.00 98.62 386 PHE A N 1
ATOM 3021 C CA . PHE A 1 386 ? -0.817 -5.728 9.970 1.00 98.62 386 PHE A CA 1
ATOM 3022 C C . PHE A 1 386 ? -0.695 -4.548 10.951 1.00 98.62 386 PHE A C 1
ATOM 3024 O O . PHE A 1 386 ? -1.681 -3.921 11.338 1.00 98.62 386 PHE A O 1
ATOM 3031 N N . ILE A 1 387 ? 0.538 -4.231 11.348 1.00 98.69 387 ILE A N 1
ATOM 3032 C CA . ILE A 1 387 ? 0.883 -3.068 12.175 1.00 98.69 387 ILE A CA 1
ATOM 3033 C C . ILE A 1 387 ? 1.665 -2.086 11.310 1.00 98.69 387 ILE A C 1
ATOM 3035 O O . ILE A 1 387 ? 2.704 -2.436 10.759 1.00 98.69 387 ILE A O 1
ATOM 3039 N N . THR A 1 388 ? 1.194 -0.850 11.199 1.00 98.56 388 THR A N 1
ATOM 3040 C CA . THR A 1 388 ? 1.878 0.186 10.426 1.00 98.56 388 THR A CA 1
ATOM 3041 C C . THR A 1 388 ? 2.782 1.016 11.321 1.00 98.56 388 THR A C 1
ATOM 3043 O O . THR A 1 388 ? 2.315 1.568 12.313 1.00 98.56 388 THR A O 1
ATOM 3046 N N . ILE A 1 389 ? 4.055 1.157 10.952 1.00 98.38 389 ILE A N 1
ATOM 3047 C CA . ILE A 1 389 ? 4.983 2.096 11.597 1.00 98.38 389 ILE A CA 1
ATOM 3048 C C . ILE A 1 389 ? 5.165 3.332 10.722 1.00 98.38 389 ILE A C 1
ATOM 3050 O O . ILE A 1 389 ? 5.231 3.222 9.498 1.00 98.38 389 ILE A O 1
ATOM 3054 N N . TYR A 1 390 ? 5.287 4.502 11.335 1.00 98.00 390 TYR A N 1
ATOM 3055 C CA . TYR A 1 390 ? 5.484 5.766 10.631 1.00 98.00 390 TYR A CA 1
ATOM 3056 C C . TYR A 1 390 ? 6.896 6.284 10.887 1.00 98.00 390 TYR A C 1
ATOM 3058 O O . TYR A 1 390 ? 7.233 6.631 12.017 1.00 98.00 390 TYR A O 1
ATOM 3066 N N . LEU A 1 391 ? 7.714 6.362 9.836 1.00 96.50 391 LEU A N 1
ATOM 3067 C CA . LEU A 1 391 ? 9.051 6.975 9.907 1.00 96.50 391 LEU A CA 1
ATOM 3068 C C . LEU A 1 391 ? 9.000 8.470 9.542 1.00 96.50 391 LEU A C 1
ATOM 3070 O O . LEU A 1 391 ? 9.747 9.300 10.058 1.00 96.50 391 LEU A O 1
ATOM 3074 N N . GLY A 1 392 ? 8.047 8.844 8.687 1.00 86.94 392 GLY A N 1
ATOM 3075 C CA . GLY A 1 392 ? 7.820 10.215 8.235 1.00 86.94 392 GLY A CA 1
ATOM 3076 C C . GLY A 1 392 ? 6.380 10.679 8.442 1.00 86.94 392 GLY A C 1
ATOM 3077 O O . GLY A 1 392 ? 5.503 9.914 8.839 1.00 86.94 392 GLY A O 1
ATOM 3078 N N . SER A 1 393 ? 6.128 11.952 8.139 1.00 84.81 393 SER A N 1
ATOM 3079 C CA . SER A 1 393 ? 4.765 12.484 8.088 1.00 84.81 393 SER A CA 1
ATOM 3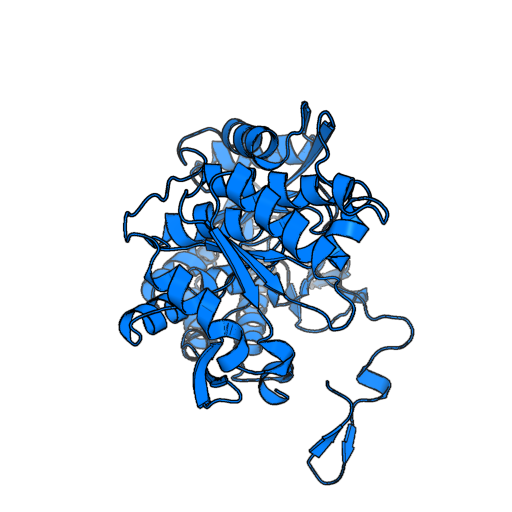080 C C . SER A 1 393 ? 4.096 12.022 6.797 1.00 84.81 393 SER A C 1
ATOM 3082 O O . SER A 1 393 ? 4.519 12.407 5.708 1.00 84.81 393 SER A O 1
ATOM 3084 N N . ILE A 1 394 ? 3.050 11.206 6.913 1.00 88.81 394 ILE A N 1
ATOM 3085 C CA . ILE A 1 394 ? 2.320 10.676 5.761 1.00 88.81 394 ILE A CA 1
ATOM 3086 C C . ILE A 1 394 ? 1.011 11.435 5.583 1.00 88.81 394 ILE A C 1
ATOM 3088 O O . ILE A 1 394 ? 0.242 11.616 6.523 1.00 88.81 394 ILE A O 1
ATOM 3092 N N . ILE A 1 395 ? 0.766 11.887 4.356 1.00 89.38 395 ILE A N 1
ATOM 3093 C CA . ILE A 1 395 ? -0.464 12.585 3.995 1.00 89.38 395 ILE A CA 1
ATOM 3094 C C . ILE A 1 395 ? -1.510 11.537 3.617 1.00 89.38 395 ILE A C 1
ATOM 3096 O O . ILE A 1 395 ? -1.405 10.913 2.565 1.00 89.38 395 ILE A O 1
ATOM 3100 N N . THR A 1 396 ? -2.521 11.369 4.465 1.00 93.38 396 THR A N 1
ATOM 3101 C CA . THR A 1 396 ? -3.668 10.479 4.221 1.00 93.38 396 THR A CA 1
ATOM 3102 C C . THR A 1 396 ? -4.853 11.192 3.573 1.00 93.38 396 THR A C 1
ATOM 3104 O O . THR A 1 396 ? -5.703 10.539 2.988 1.00 93.38 396 THR A O 1
ATOM 3107 N N . MET A 1 397 ? -4.877 12.528 3.601 1.00 96.81 397 MET A N 1
ATOM 3108 C CA . MET A 1 397 ? -5.821 13.366 2.858 1.00 96.81 397 MET A CA 1
ATOM 3109 C C . MET A 1 397 ? -5.043 14.351 1.972 1.00 96.81 397 MET A C 1
ATOM 3111 O O . MET A 1 397 ? -4.448 15.309 2.477 1.00 96.81 397 MET A O 1
ATOM 3115 N N . PRO A 1 398 ? -4.925 14.120 0.661 1.00 94.62 398 PRO A N 1
ATOM 3116 C CA . PRO A 1 398 ? -4.225 15.040 -0.225 1.00 94.62 398 PRO A CA 1
ATOM 3117 C C . PRO A 1 398 ? -4.984 16.367 -0.365 1.00 94.62 398 PRO A C 1
ATOM 3119 O O . PRO A 1 398 ? -6.190 16.454 -0.169 1.00 94.62 398 PRO A O 1
ATOM 3122 N N . GLY A 1 399 ? -4.256 17.434 -0.694 1.00 95.81 399 GLY A N 1
ATOM 3123 C CA . GLY A 1 399 ? -4.855 18.720 -1.042 1.00 95.81 399 GLY A CA 1
ATOM 3124 C C . GLY A 1 399 ? -4.777 18.971 -2.543 1.00 95.81 399 GLY A C 1
ATOM 3125 O O . GLY A 1 399 ? -3.874 18.473 -3.211 1.00 95.81 399 GLY A O 1
ATOM 3126 N N . LEU A 1 400 ? -5.678 19.800 -3.059 1.00 96.56 400 LEU A N 1
ATOM 3127 C CA . LEU A 1 400 ? -5.618 20.282 -4.440 1.00 96.56 400 LEU A CA 1
ATOM 3128 C C . LEU A 1 400 ? -4.429 21.245 -4.664 1.00 96.56 400 LEU A C 1
ATOM 3130 O O . LEU A 1 400 ? -4.009 21.923 -3.709 1.00 96.56 400 LEU A O 1
ATOM 3134 N N . PRO A 1 401 ? -3.871 21.304 -5.893 1.00 96.81 401 PRO A N 1
ATOM 3135 C CA . PRO A 1 401 ? -2.847 22.274 -6.278 1.00 96.81 401 PRO A CA 1
ATOM 3136 C C . PRO A 1 401 ? -3.456 23.664 -6.533 1.00 96.81 401 PRO A C 1
ATOM 3138 O O . PRO A 1 401 ? -4.672 23.832 -6.530 1.00 96.81 401 PRO A O 1
ATOM 3141 N N . LYS A 1 402 ? -2.598 24.664 -6.791 1.00 97.19 402 LYS A N 1
ATOM 3142 C CA . LYS A 1 402 ? -3.027 26.044 -7.092 1.00 97.19 402 LYS A CA 1
ATOM 3143 C C . LYS A 1 402 ? -3.889 26.145 -8.356 1.00 97.19 402 LYS A C 1
ATOM 3145 O O . LYS A 1 402 ? -4.811 26.945 -8.374 1.00 97.19 402 LYS A O 1
ATOM 3150 N N . VAL A 1 403 ? -3.553 25.373 -9.391 1.00 97.00 403 VAL A N 1
ATOM 3151 C CA . VAL A 1 403 ? -4.319 25.274 -10.643 1.00 97.00 403 VAL A CA 1
ATOM 3152 C C . VAL A 1 403 ? -4.758 23.816 -10.787 1.00 97.00 403 VAL A C 1
ATOM 3154 O O . VAL A 1 403 ? -3.962 22.978 -11.221 1.00 97.00 403 VAL A O 1
ATOM 3157 N N . PRO A 1 404 ? -5.955 23.469 -10.304 1.00 95.94 404 PRO A N 1
ATOM 3158 C CA . PRO A 1 404 ? -6.446 22.099 -10.291 1.00 95.94 404 PRO A CA 1
ATOM 3159 C C . PRO A 1 404 ? -6.992 21.664 -11.652 1.00 95.94 404 PRO A C 1
ATOM 3161 O O . PRO A 1 404 ? -7.525 22.461 -12.419 1.00 95.94 404 PRO A O 1
ATOM 3164 N N . ASN A 1 405 ? -6.900 20.362 -11.945 1.00 95.50 405 ASN A N 1
ATOM 3165 C CA . ASN A 1 405 ? -7.341 19.832 -13.238 1.00 95.50 405 ASN A CA 1
ATOM 3166 C C . ASN A 1 405 ? -8.859 19.967 -13.463 1.00 95.50 405 ASN A C 1
ATOM 3168 O O . ASN A 1 405 ? -9.296 20.055 -14.607 1.00 95.50 405 ASN A O 1
ATOM 3172 N N . TYR A 1 406 ? -9.661 20.056 -12.393 1.00 94.75 406 TYR A N 1
ATOM 3173 C CA . TYR A 1 406 ? -11.116 20.213 -12.505 1.00 94.75 406 TYR A CA 1
ATOM 3174 C C . TYR A 1 406 ? -11.538 21.473 -13.274 1.00 94.75 406 TYR A C 1
ATOM 3176 O O . TYR A 1 406 ? -12.648 21.509 -13.785 1.00 94.75 406 TYR A O 1
ATOM 3184 N N . GLU A 1 407 ? -10.675 22.493 -13.394 1.00 96.31 407 GLU A N 1
ATOM 3185 C CA . GLU A 1 407 ? -10.970 23.701 -14.182 1.00 96.31 407 GLU A CA 1
ATOM 3186 C C . GLU A 1 407 ? -11.053 23.412 -15.689 1.00 96.31 407 GLU A C 1
ATOM 3188 O O . GLU A 1 407 ? -11.628 24.193 -16.446 1.00 96.31 407 GLU A O 1
ATOM 3193 N N . LYS A 1 408 ? -10.468 22.295 -16.137 1.00 95.69 408 LYS A N 1
ATOM 3194 C CA . LYS A 1 408 ? -10.426 21.876 -17.545 1.00 95.69 408 LYS A CA 1
ATOM 3195 C C . LYS A 1 408 ? -11.434 20.781 -17.875 1.00 95.69 408 LYS A C 1
ATOM 3197 O O . LYS A 1 408 ? -11.739 20.596 -19.053 1.00 95.69 408 LYS A O 1
ATOM 3202 N N . ILE A 1 409 ? -11.910 20.057 -16.861 1.00 96.44 409 ILE A N 1
ATOM 3203 C CA . ILE A 1 409 ? -12.819 18.924 -17.030 1.00 96.44 409 ILE A CA 1
ATOM 3204 C C . ILE A 1 409 ? -14.201 19.439 -17.432 1.00 96.44 409 ILE A C 1
ATOM 3206 O O . ILE A 1 409 ? -14.777 20.297 -16.766 1.00 96.44 409 ILE A O 1
ATOM 3210 N N . LYS A 1 410 ? -14.741 18.908 -18.529 1.00 96.50 410 LYS A N 1
ATOM 3211 C CA . LYS A 1 410 ? -16.066 19.270 -19.046 1.00 96.50 410 LYS A CA 1
ATOM 3212 C C . LYS A 1 410 ? -16.656 18.156 -19.899 1.00 96.50 410 LYS A C 1
ATOM 3214 O O . LYS A 1 410 ? -15.927 17.313 -20.414 1.00 96.50 410 LYS A O 1
ATOM 3219 N N . LEU A 1 411 ? -17.971 18.216 -20.077 1.00 96.44 411 LEU A N 1
ATOM 3220 C CA . LEU A 1 411 ? -18.707 17.395 -21.030 1.00 96.44 411 LEU A CA 1
ATOM 3221 C C . LEU A 1 411 ? -18.916 18.203 -22.318 1.00 96.44 411 LEU A C 1
ATOM 3223 O O . LEU A 1 411 ? -19.479 19.299 -22.265 1.00 96.44 411 LEU A O 1
ATOM 3227 N N . ILE A 1 412 ? -18.452 17.689 -23.454 1.00 95.62 412 ILE A N 1
ATOM 3228 C CA . ILE A 1 412 ? -18.672 18.270 -24.785 1.00 95.62 412 ILE A CA 1
ATOM 3229 C C . ILE A 1 412 ? -19.389 17.215 -25.617 1.00 95.62 412 ILE A C 1
ATOM 3231 O O . ILE A 1 412 ? -18.861 16.128 -25.795 1.00 95.62 412 ILE A O 1
ATOM 3235 N N . ASP A 1 413 ? -20.599 17.519 -26.087 1.00 95.50 413 ASP A N 1
ATOM 3236 C CA . ASP A 1 413 ? -21.398 16.623 -26.938 1.00 95.50 413 ASP A CA 1
ATOM 3237 C C . ASP A 1 413 ? -21.600 15.201 -26.368 1.00 95.50 413 ASP A C 1
ATOM 3239 O O . ASP A 1 413 ? -21.799 14.238 -27.101 1.00 95.50 413 ASP A O 1
ATOM 3243 N N . GLY A 1 414 ? -21.594 15.073 -25.036 1.00 93.25 414 GLY A N 1
ATOM 3244 C CA . GLY A 1 414 ? -21.724 13.790 -24.338 1.00 93.25 414 GLY A CA 1
ATOM 3245 C C . GLY A 1 414 ? -20.401 13.060 -24.084 1.00 93.25 414 GLY A C 1
ATOM 3246 O O . GL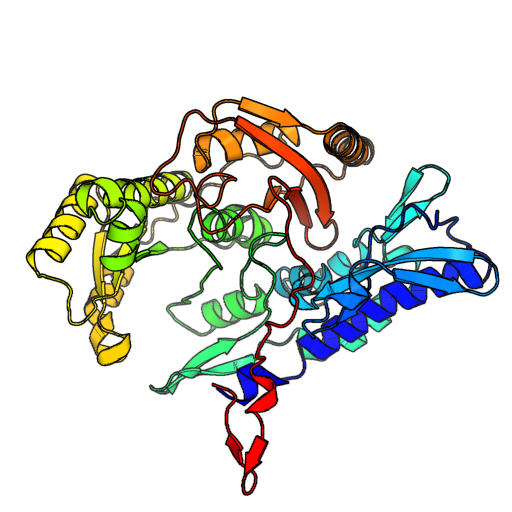Y A 1 414 ? -20.420 12.037 -23.406 1.00 93.25 414 GLY A O 1
ATOM 3247 N N . GLU A 1 415 ? -19.270 13.600 -24.543 1.00 94.12 415 GLU A N 1
ATOM 3248 C CA . GLU A 1 415 ? -17.925 13.062 -24.318 1.00 94.12 415 GLU A CA 1
ATOM 3249 C C . GLU A 1 415 ? -17.162 13.855 -23.248 1.00 94.12 415 GLU A C 1
ATOM 3251 O O . GLU A 1 415 ? -17.319 15.075 -23.099 1.00 94.12 415 GLU A O 1
ATOM 3256 N N . ILE A 1 416 ? -16.326 13.160 -22.477 1.00 95.44 416 ILE A N 1
ATOM 3257 C CA . ILE A 1 416 ? -15.541 13.757 -21.397 1.00 95.44 416 ILE A CA 1
ATOM 3258 C C . ILE A 1 416 ? -14.247 14.339 -21.973 1.00 95.44 416 ILE A C 1
ATOM 3260 O O . ILE A 1 416 ? -13.460 13.657 -22.615 1.00 95.44 416 ILE A O 1
ATOM 3264 N N . SER A 1 417 ? -13.980 15.614 -21.692 1.00 95.12 417 SER A N 1
ATOM 3265 C CA . SER A 1 417 ? -12.755 16.306 -22.101 1.00 95.12 417 SER A CA 1
ATOM 3266 C C . SER A 1 417 ? -11.970 16.780 -20.880 1.00 95.12 417 SER A C 1
ATOM 3268 O O . SER A 1 417 ? -12.546 17.339 -19.950 1.00 95.12 417 SER A O 1
ATOM 3270 N N . GLY A 1 418 ? -10.637 16.654 -20.924 1.00 92.25 418 GLY A N 1
ATOM 3271 C CA . GLY A 1 418 ? -9.714 17.205 -19.917 1.00 92.25 418 GLY A CA 1
ATOM 3272 C C . GLY A 1 418 ? -9.442 16.311 -18.699 1.00 92.25 418 GLY A C 1
ATOM 3273 O O . GLY A 1 418 ? -8.836 16.783 -17.737 1.00 92.25 418 GLY A O 1
ATOM 3274 N N . LEU A 1 419 ? -9.886 15.049 -18.721 1.00 90.00 419 LEU A N 1
ATOM 3275 C CA . LEU A 1 419 ? -9.704 14.093 -17.622 1.00 90.00 419 LEU A CA 1
ATOM 3276 C C . LEU A 1 419 ? -8.313 13.435 -17.605 1.00 90.00 419 LEU A C 1
ATOM 3278 O O . LEU A 1 419 ? -7.747 13.261 -16.526 1.00 90.00 419 LEU A O 1
ATOM 3282 N N . SER A 1 420 ? -7.779 13.081 -18.777 1.00 76.00 420 SER A N 1
ATOM 3283 C CA . SER A 1 420 ? -6.495 12.388 -18.965 1.00 76.00 420 SER A CA 1
ATOM 3284 C C . SER A 1 420 ? -5.602 13.091 -19.969 1.00 76.00 420 SER A C 1
ATOM 3286 O O . SER A 1 420 ? -6.167 13.553 -20.989 1.00 76.00 420 SER A O 1
#